Protein 2W91 (pdb70)

CATH classification: 3.20.20.80 (+2 more: 2.60.120.260, 2.60.40.10)

Structure (mmCIF, N/CA/C/O backbone):
data_2W91
#
_entry.id   2W91
#
_cell.length_a   135.060
_cell.length_b   58.850
_cell.length_c   96.670
_cell.angle_alpha   90.00
_cell.angle_beta   110.37
_cell.angle_gamma   90.00
#
_symmetry.space_group_name_H-M   'C 1 2 1'
#
loop_
_entity.id
_entity.type
_entity.pdbx_description
1 polymer 'ENDO-BETA-N-ACETYLGLUCOSAMINIDASE D'
2 non-polymer 'PENTAETHYLENE GLYCOL'
3 water water
#
loop_
_atom_site.group_PDB
_atom_site.id
_atom_site.type_symbol
_atom_site.label_atom_id
_atom_site.label_alt_id
_atom_site.label_comp_id
_atom_site.label_asym_id
_atom_site.label_entity_id
_atom_site.label_seq_id
_atom_site.pdbx_PDB_ins_code
_atom_site.Cartn_x
_atom_site.Cartn_y
_atom_site.Cartn_z
_atom_site.occupancy
_atom_site.B_iso_or_equiv
_atom_site.auth_seq_id
_atom_site.auth_comp_id
_atom_site.auth_asym_id
_atom_site.auth_atom_id
_atom_site.pdbx_PDB_model_num
ATOM 1 N N . THR A 1 6 ? -18.544 25.129 -38.708 1.00 23.83 173 THR A N 1
ATOM 2 C CA . THR A 1 6 ? -18.497 23.640 -38.536 1.00 22.97 173 THR A CA 1
ATOM 3 C C . THR A 1 6 ? -19.665 23.276 -37.662 1.00 19.25 173 THR A C 1
ATOM 4 O O . THR A 1 6 ? -19.683 23.601 -36.488 1.00 20.42 173 THR A O 1
ATOM 8 N N . LEU A 1 7 ? -20.663 22.632 -38.256 1.00 16.66 174 LEU A N 1
ATOM 9 C CA . LEU A 1 7 ? -21.874 22.258 -37.574 1.00 15.27 174 LEU A CA 1
ATOM 10 C C . LEU A 1 7 ? -21.815 20.798 -37.129 1.00 13.92 174 LEU A C 1
ATOM 11 O O . LEU A 1 7 ? -22.440 20.448 -36.126 1.00 14.05 174 LEU A O 1
ATOM 16 N N . LYS A 1 8 ? -21.108 19.957 -37.871 1.00 12.96 175 LYS A N 1
ATOM 17 C CA . LYS A 1 8 ? -21.058 18.532 -37.545 1.00 11.91 175 LYS A CA 1
ATOM 18 C C . LYS A 1 8 ? -20.327 18.326 -36.211 1.00 10.55 175 LYS A C 1
ATOM 19 O O . LYS A 1 8 ? -19.206 18.756 -36.048 1.00 11.97 175 LYS A O 1
ATOM 25 N N . PRO A 1 9 ? -20.959 17.617 -35.267 1.00 9.57 176 PRO A N 1
ATOM 26 C CA . PRO A 1 9 ? -20.300 17.372 -33.995 1.00 8.92 176 PRO A CA 1
ATOM 27 C C . PRO A 1 9 ? -19.245 16.264 -34.147 1.00 8.68 176 PRO A C 1
ATOM 28 O O . PRO A 1 9 ? -19.466 15.303 -34.910 1.00 9.54 176 PRO A O 1
ATOM 32 N N . LYS A 1 10 ? -18.133 16.398 -33.405 1.00 9.21 177 LYS A N 1
ATOM 33 C CA A LYS A 1 10 ? -16.988 15.522 -33.587 0.50 9.21 177 LYS A CA 1
ATOM 34 C CA B LYS A 1 10 ? -17.008 15.504 -33.582 0.50 9.70 177 LYS A CA 1
ATOM 35 C C . LYS A 1 10 ? -16.483 14.971 -32.261 1.00 9.00 177 LYS A C 1
ATOM 36 O O . LYS A 1 10 ? -16.665 15.560 -31.215 1.00 9.60 177 LYS A O 1
ATOM 47 N N . GLU A 1 11 ? -15.843 13.819 -32.347 1.00 9.33 178 GLU A N 1
ATOM 48 C CA . GLU A 1 11 ? -15.188 1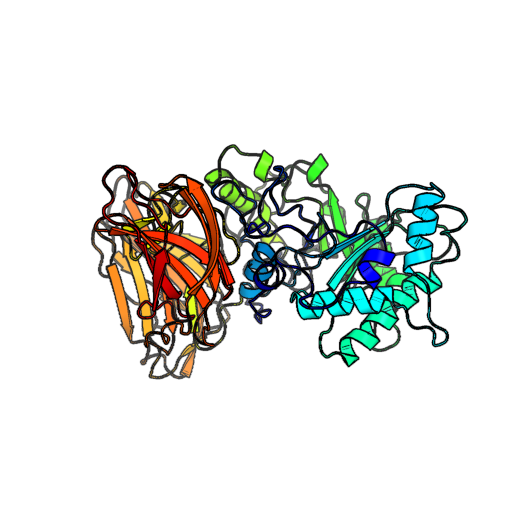3.244 -31.170 1.00 8.89 178 GLU A CA 1
ATOM 49 C C . GLU A 1 11 ? -14.193 14.204 -30.564 1.00 9.86 178 GLU A C 1
ATOM 50 O O . GLU A 1 11 ? -13.547 15.011 -31.277 1.00 9.87 178 GLU A O 1
ATOM 56 N N . ILE A 1 12 ? -14.073 14.100 -29.240 1.00 9.68 179 ILE A N 1
ATOM 57 C CA . ILE A 1 12 ? -13.212 14.946 -28.435 1.00 9.57 179 ILE A CA 1
ATOM 58 C C . ILE A 1 12 ? -11.837 14.311 -28.223 1.00 9.81 179 ILE A C 1
ATOM 59 O O . ILE A 1 12 ? -11.721 13.234 -27.639 1.00 10.95 179 ILE A O 1
ATOM 64 N N . LYS A 1 13 ? -10.809 15.000 -28.740 1.00 10.93 180 LYS A N 1
ATOM 65 C CA . LYS A 1 13 ? -9.440 14.527 -28.645 1.00 12.48 180 LYS A CA 1
ATOM 66 C C . LYS A 1 13 ? -8.535 15.667 -28.256 1.00 12.12 180 LYS A C 1
ATOM 67 O O . LYS A 1 13 ? -8.705 16.778 -28.736 1.00 13.62 180 LYS A O 1
ATOM 73 N N . PHE A 1 14 ? -7.596 15.384 -27.368 1.00 11.19 181 PHE A N 1
ATOM 74 C CA . PHE A 1 14 ? -6.622 16.393 -26.896 1.00 12.41 181 PHE A CA 1
ATOM 75 C C . PHE A 1 14 ? -5.235 16.041 -27.435 1.00 13.85 181 PHE A C 1
ATOM 76 O O . PHE A 1 14 ? -4.823 14.911 -27.355 1.00 15.64 181 PHE A O 1
ATOM 84 N N . ASN A 1 15 ? -4.521 17.034 -27.959 1.00 13.91 182 ASN A N 1
ATOM 85 C CA . ASN A 1 15 ? -3.188 16.832 -28.536 1.00 16.22 182 ASN A CA 1
ATOM 86 C C . ASN A 1 15 ? -2.067 16.919 -27.514 1.00 14.45 182 ASN A C 1
ATOM 87 O O . ASN A 1 15 ? -0.965 16.490 -27.806 1.00 17.60 182 ASN A O 1
ATOM 92 N N . SER A 1 16 ? -2.398 17.376 -26.303 1.00 12.28 183 SER A N 1
ATOM 93 C CA . SER A 1 16 ? -1.437 17.503 -25.212 1.00 11.53 183 SER A CA 1
ATOM 94 C C . SER A 1 16 ? -2.158 17.618 -23.899 1.00 11.70 183 SER A C 1
ATOM 95 O O . SER A 1 16 ? -3.336 17.983 -23.843 1.00 10.49 183 SER A O 1
ATOM 98 N N . TRP A 1 17 ? -1.424 17.414 -22.801 1.00 11.81 184 TRP A N 1
ATOM 99 C CA . TRP A 1 17 ? -2.014 17.655 -21.478 1.00 11.32 184 TRP A CA 1
ATOM 100 C C . TRP A 1 17 ? -2.287 19.131 -21.252 1.00 11.52 184 TRP A C 1
ATOM 101 O O . TRP A 1 17 ? -3.228 19.492 -20.563 1.00 11.58 184 TRP A O 1
ATOM 112 N N . GLU A 1 18 ? -1.467 20.008 -21.809 1.00 12.68 185 GLU A N 1
ATOM 113 C CA . GLU A 1 18 ? -1.778 21.418 -21.678 1.00 13.68 185 GLU A CA 1
ATOM 114 C C . GLU A 1 18 ? -3.127 21.762 -22.288 1.00 13.99 185 GLU A C 1
ATOM 115 O O . GLU A 1 18 ? -3.887 22.564 -21.717 1.00 14.57 185 GLU A O 1
ATOM 121 N N . GLU A 1 19 ? -3.467 21.117 -23.410 1.00 13.44 186 GLU A N 1
ATOM 122 C CA . GLU A 1 19 ? -4.797 21.364 -23.987 1.00 12.76 186 GLU A CA 1
ATOM 123 C C . GLU A 1 19 ? -5.915 20.878 -23.044 1.00 11.77 186 GLU A C 1
ATOM 124 O O . GLU A 1 19 ? -6.945 21.498 -22.907 1.00 12.58 186 GLU A O 1
ATOM 130 N N . LEU A 1 20 ? -5.730 19.707 -22.425 1.00 11.08 187 LEU A N 1
ATOM 131 C CA . LEU A 1 20 ? -6.706 19.236 -21.465 1.00 11.31 187 LEU A CA 1
ATOM 132 C C . LEU A 1 20 ? -6.825 20.179 -20.278 1.00 11.07 187 LEU A C 1
ATOM 133 O O . LEU A 1 20 ? -7.918 20.436 -19.792 1.00 11.39 187 LEU A O 1
ATOM 138 N N . LEU A 1 21 ? -5.696 20.700 -19.794 1.00 10.52 188 LEU A N 1
ATOM 139 C CA . LEU A 1 21 ? -5.772 21.615 -18.656 1.00 11.19 188 LEU A CA 1
ATOM 140 C C . LEU A 1 21 ? -6.518 22.913 -19.020 1.00 11.19 188 LEU A C 1
ATOM 141 O O . LEU A 1 21 ? -7.057 23.587 -18.116 1.00 12.20 188 LEU A O 1
ATOM 146 N N . LYS A 1 22 ? -6.588 23.233 -20.303 1.00 11.38 189 LYS A N 1
ATOM 147 C CA . LYS A 1 22 ? -7.366 24.406 -20.752 1.00 13.84 189 LYS A CA 1
ATOM 148 C C . LYS A 1 22 ? -8.846 24.105 -20.986 1.00 12.01 189 LYS A C 1
ATOM 149 O O . LYS A 1 22 ? -9.628 25.040 -21.217 1.00 13.21 189 LYS A O 1
ATOM 155 N N . TRP A 1 23 ? -9.255 22.830 -20.953 1.00 10.90 190 TRP A N 1
ATOM 156 C CA . TRP A 1 23 ? -10.651 22.473 -21.137 1.00 10.31 190 TRP A CA 1
ATOM 157 C C . TRP A 1 23 ? -11.505 23.159 -20.086 1.00 10.93 190 TRP A C 1
ATOM 158 O O . TRP A 1 23 ? -11.129 23.251 -18.928 1.00 11.48 190 TRP A O 1
ATOM 169 N N . GLU A 1 24 ? -12.682 23.642 -20.518 1.00 10.77 191 GLU A N 1
ATOM 170 C CA . GLU A 1 24 ? -13.694 24.167 -19.615 1.00 12.15 191 GLU A CA 1
ATOM 171 C C . GLU A 1 24 ? -15.066 23.753 -20.083 1.00 11.73 191 GLU A C 1
ATOM 172 O O . GLU A 1 24 ? -15.278 23.603 -21.275 1.00 11.13 191 GLU A O 1
ATOM 178 N N . PRO A 1 25 ? -16.003 23.593 -19.152 1.00 12.54 192 PRO A N 1
ATOM 179 C CA . PRO A 1 25 ? -17.320 23.204 -19.642 1.00 12.66 192 PRO A CA 1
ATOM 180 C C . PRO A 1 25 ? -17.919 24.247 -20.588 1.00 12.33 192 PRO A C 1
ATOM 181 O O . PRO A 1 25 ? -17.902 25.455 -20.311 1.00 13.59 192 PRO A O 1
ATOM 185 N N . GLY A 1 26 ? -18.496 23.760 -21.681 1.00 12.07 193 GLY A N 1
ATOM 186 C CA . GLY A 1 26 ? -19.212 24.627 -22.596 1.00 12.17 193 GLY A CA 1
ATOM 187 C C . GLY A 1 26 ? -18.357 25.388 -23.583 1.00 12.26 193 GLY A C 1
ATOM 188 O O . GLY A 1 26 ? -18.885 26.210 -24.388 1.00 13.46 193 GLY A O 1
ATOM 189 N N . ALA A 1 27 ? -17.047 25.194 -23.530 1.00 11.01 194 ALA A N 1
ATOM 190 C CA . ALA A 1 27 ? -16.152 26.040 -24.307 1.00 11.72 194 ALA A CA 1
ATOM 191 C C . ALA A 1 27 ? -15.845 25.545 -25.714 1.00 12.22 194 ALA A C 1
ATOM 192 O O . ALA A 1 27 ? -15.011 26.136 -26.414 1.00 14.43 194 ALA A O 1
ATOM 194 N N . ARG A 1 28 ? -16.495 24.446 -26.137 1.00 10.40 195 ARG A N 1
ATOM 195 C CA . ARG A 1 28 ? -16.386 23.939 -27.482 1.00 11.12 195 ARG A CA 1
ATOM 196 C C . ARG A 1 28 ? -17.734 24.101 -28.196 1.00 10.43 195 ARG A C 1
ATOM 197 O O . ARG A 1 28 ? -18.790 23.897 -27.617 1.00 10.62 195 ARG A O 1
ATOM 205 N N . GLU A 1 29 ? -17.685 24.426 -29.474 1.00 11.11 196 GLU A N 1
ATOM 206 C CA . GLU A 1 29 ? -18.896 24.694 -30.216 1.00 12.31 196 GLU A CA 1
ATOM 207 C C . GLU A 1 29 ? -19.861 23.510 -30.368 1.00 11.68 196 GLU A C 1
ATOM 208 O O . GLU A 1 29 ? -21.067 23.719 -30.604 1.00 14.15 196 GLU A O 1
ATOM 214 N N . ASP A 1 30 ? -19.319 22.305 -30.232 1.00 9.81 197 ASP A N 1
ATOM 215 C CA . ASP A 1 30 ? -20.159 21.088 -30.268 1.00 9.51 197 ASP A CA 1
ATOM 216 C C . ASP A 1 30 ? -20.463 20.498 -28.913 1.00 8.29 197 ASP A C 1
ATOM 217 O O . ASP A 1 30 ? -21.039 19.394 -28.827 1.00 9.15 197 ASP A O 1
ATOM 222 N N . ASP A 1 31 ? -20.122 21.200 -27.844 1.00 8.98 198 ASP A N 1
ATOM 223 C CA . ASP A 1 31 ? -20.421 20.656 -26.525 1.00 9.18 198 ASP A CA 1
ATOM 224 C C . ASP A 1 31 ? -21.891 20.370 -26.334 1.00 9.38 198 ASP A C 1
ATOM 225 O O . ASP A 1 31 ? -22.234 19.373 -25.730 1.00 9.33 198 ASP A O 1
ATOM 230 N N . ALA A 1 32 ? -22.779 21.244 -26.827 1.00 9.33 199 ALA A N 1
ATOM 231 C CA . ALA A 1 32 ? -24.197 21.030 -26.550 1.00 9.25 199 ALA A CA 1
ATOM 232 C C . ALA A 1 32 ? -24.696 19.690 -27.089 1.00 9.08 199 ALA A C 1
ATOM 233 O O . ALA A 1 32 ? -25.595 19.075 -26.513 1.00 11.10 199 ALA A O 1
ATOM 235 N N . ILE A 1 33 ? -24.118 19.230 -28.194 1.00 8.20 200 ILE A N 1
ATOM 236 C CA . ILE A 1 33 ? -24.465 17.949 -28.797 1.00 8.12 200 ILE A CA 1
ATOM 237 C C . ILE A 1 33 ? -23.651 16.804 -28.154 1.00 7.99 200 ILE A C 1
ATOM 238 O O . ILE A 1 33 ? -24.165 15.703 -27.966 1.00 8.98 200 ILE A O 1
ATOM 243 N N . ASN A 1 34 ? -22.396 17.063 -27.815 1.00 8.40 201 ASN A N 1
ATOM 244 C CA . ASN A 1 34 ? -21.533 15.990 -27.333 1.00 7.51 201 ASN A CA 1
ATOM 245 C C . ASN A 1 34 ? -21.861 15.505 -25.908 1.00 8.41 201 ASN A C 1
ATOM 246 O O . ASN A 1 34 ? -21.470 14.417 -25.500 1.00 8.75 201 ASN A O 1
ATOM 251 N N . ARG A 1 35 ? -22.595 16.274 -25.125 1.00 7.86 202 ARG A N 1
ATOM 252 C CA . ARG A 1 35 ? -22.970 15.800 -23.815 1.00 8.17 202 ARG A CA 1
ATOM 253 C C . ARG A 1 35 ? -23.919 14.596 -23.868 1.00 7.44 202 ARG A C 1
ATOM 254 O O . ARG A 1 35 ? -24.860 14.574 -24.669 1.00 8.47 202 ARG A O 1
ATOM 262 N N . GLY A 1 36 ? -23.697 13.603 -23.005 1.00 8.52 203 GLY A N 1
ATOM 263 C CA . GLY A 1 36 ? -24.716 12.585 -22.806 1.00 7.99 203 GLY A CA 1
ATOM 264 C C . GLY A 1 36 ? -25.943 13.235 -22.205 1.00 8.47 203 GLY A C 1
ATOM 265 O O . GLY A 1 36 ? -25.833 14.244 -21.505 1.00 9.47 203 GLY A O 1
ATOM 266 N N . SER A 1 37 ? -27.112 12.672 -22.528 1.00 8.41 204 SER A N 1
ATOM 267 C CA . SER A 1 37 ? -28.396 13.175 -22.107 1.00 9.12 204 SER A CA 1
ATOM 268 C C . SER A 1 37 ? -29.196 12.237 -21.250 1.00 9.76 204 SER A C 1
ATOM 269 O O . SER A 1 37 ? -30.210 12.631 -20.677 1.00 13.80 204 SER A O 1
ATOM 272 N N . VAL A 1 38 ? -28.828 10.975 -21.170 1.00 9.28 205 VAL A N 1
ATOM 273 C CA . VAL A 1 38 ? -29.615 9.993 -20.456 1.00 8.70 205 VAL A CA 1
ATOM 274 C C . VAL A 1 38 ? -28.854 9.613 -19.204 1.00 9.24 205 VAL A C 1
ATOM 275 O O . VAL A 1 38 ? -27.681 9.217 -19.305 1.00 10.67 205 VAL A O 1
ATOM 279 N N . VAL A 1 39 ? -29.520 9.680 -18.068 1.00 9.98 206 VAL A N 1
ATOM 280 C CA . VAL A 1 39 ? -28.903 9.250 -16.818 1.00 12.05 206 VAL A CA 1
ATOM 281 C C . VAL A 1 39 ? -28.800 7.728 -16.795 1.00 9.44 206 VAL A C 1
ATOM 282 O O . VAL A 1 39 ? -29.597 7.013 -17.386 1.00 10.27 206 VAL A O 1
ATOM 286 N N . LEU A 1 40 ? -27.820 7.218 -16.058 1.00 9.89 207 LEU A N 1
ATOM 287 C CA . LEU A 1 40 ? -27.600 5.798 -15.922 1.00 8.83 207 LEU A CA 1
ATOM 288 C C . LEU A 1 40 ? -28.794 5.164 -15.214 1.00 9.29 207 LEU A C 1
ATOM 289 O O . LEU A 1 40 ? -29.055 5.434 -14.055 1.00 10.62 207 LEU A O 1
ATOM 294 N N . ALA A 1 41 ? -29.490 4.279 -15.922 1.00 8.79 208 ALA A N 1
ATOM 295 C CA . ALA A 1 41 ? -30.660 3.574 -15.386 1.00 9.27 208 ALA A CA 1
ATOM 296 C C . ALA A 1 41 ? -30.258 2.539 -14.344 1.00 9.41 208 ALA A C 1
ATOM 297 O O . ALA A 1 41 ? -29.146 1.977 -14.431 1.00 10.77 208 ALA A O 1
ATOM 299 N N . SER A 1 42 ? -31.165 2.267 -13.393 1.00 11.01 209 SER A N 1
ATOM 300 C CA . SER A 1 42 ? -30.970 1.161 -12.461 1.00 11.48 209 SER A CA 1
ATOM 301 C C . SER A 1 42 ? -31.349 -0.152 -13.132 1.00 11.32 209 SER A C 1
ATOM 302 O O . SER A 1 42 ? -32.159 -0.178 -14.055 1.00 12.72 209 SER A O 1
ATOM 305 N N . ARG A 1 43 ? -30.811 -1.251 -12.624 1.00 10.32 210 ARG A N 1
ATOM 306 C CA . ARG A 1 43 ? -31.161 -2.567 -13.112 1.00 9.41 210 ARG A CA 1
ATOM 307 C C . ARG A 1 43 ? -31.469 -3.522 -11.992 1.00 9.88 210 ARG A C 1
ATOM 308 O O . ARG A 1 43 ? -30.944 -3.391 -10.884 1.00 12.19 210 ARG A O 1
ATOM 316 N N . ARG A 1 44 ? -32.247 -4.542 -12.326 1.00 9.86 211 ARG A N 1
ATOM 317 C CA . ARG A 1 44 ? -32.484 -5.688 -11.490 1.00 10.75 211 ARG A CA 1
ATOM 318 C C . ARG A 1 44 ? -31.734 -6.867 -12.085 1.00 10.66 211 ARG A C 1
ATOM 319 O O . ARG A 1 44 ? -31.565 -6.962 -13.305 1.00 9.93 211 ARG A O 1
ATOM 327 N N . THR A 1 45 ? -31.338 -7.796 -11.207 1.00 11.11 212 THR A N 1
ATOM 328 C CA . THR A 1 45 ? -30.846 -9.078 -11.618 1.00 11.34 212 THR A CA 1
ATOM 329 C C . THR A 1 45 ? -31.956 -10.096 -11.307 1.00 11.69 212 THR A C 1
ATOM 330 O O . THR A 1 45 ? -32.273 -10.363 -10.125 1.00 12.49 212 THR A O 1
ATOM 334 N N . GLY A 1 46 ? -32.584 -10.621 -12.367 1.00 11.20 213 GLY A N 1
ATOM 335 C CA . GLY A 1 46 ? -33.650 -11.592 -12.223 1.00 11.84 213 GLY A CA 1
ATOM 336 C C . GLY A 1 46 ? -33.171 -12.975 -11.821 1.00 11.56 213 GLY A C 1
ATOM 337 O O . GLY A 1 46 ? -31.992 -13.231 -11.706 1.00 12.42 213 GLY A O 1
ATOM 338 N N . HIS A 1 47 ? -34.128 -13.869 -11.655 1.00 12.76 214 HIS A N 1
ATOM 339 C CA . HIS A 1 47 ? -33.878 -15.282 -11.457 1.00 13.74 214 HIS A CA 1
ATOM 340 C C . HIS A 1 47 ? -32.951 -15.826 -12.539 1.00 13.07 214 HIS A C 1
ATOM 341 O O . HIS A 1 47 ? -33.119 -15.522 -13.726 1.00 12.08 214 HIS A O 1
ATOM 348 N N . LEU A 1 48 ? -32.017 -16.689 -12.156 1.00 12.22 215 LEU A N 1
ATOM 349 C CA . LEU A 1 48 ? -31.129 -17.306 -13.121 1.00 12.69 215 LEU A CA 1
ATOM 350 C C . LEU A 1 48 ? -31.936 -18.185 -14.062 1.00 12.83 215 LEU A C 1
ATOM 351 O O . LEU A 1 48 ? -32.688 -18.993 -13.596 1.00 17.54 215 LEU A O 1
ATOM 356 N N . VAL A 1 49 ? -31.724 -18.065 -15.366 1.00 10.34 216 VAL A N 1
ATOM 357 C CA . VAL A 1 49 ? -32.380 -18.922 -16.347 1.00 10.45 216 VAL A CA 1
ATOM 358 C C . VAL A 1 49 ? -31.487 -20.009 -16.929 1.00 11.16 216 VAL A C 1
ATOM 359 O O . VAL A 1 49 ? -31.997 -20.946 -17.560 1.00 11.38 216 VAL A O 1
ATOM 363 N N . ASN A 1 50 ? -30.162 -19.926 -16.674 1.00 10.88 217 ASN A N 1
ATOM 364 C CA . ASN A 1 50 ? -29.236 -20.963 -17.094 1.00 11.10 217 ASN A CA 1
ATOM 365 C C . ASN A 1 50 ? -28.536 -21.548 -15.890 1.00 11.03 217 ASN A C 1
ATOM 366 O O . ASN A 1 50 ? -27.950 -20.820 -15.101 1.00 11.49 217 ASN A O 1
ATOM 371 N N . GLU A 1 51 ? -28.613 -22.885 -15.753 1.00 12.42 218 GLU A N 1
ATOM 372 C CA . GLU A 1 51 ? -28.031 -23.557 -14.602 1.00 15.37 218 GLU A CA 1
ATOM 373 C C . GLU A 1 51 ? -26.527 -23.341 -14.450 1.00 14.41 218 GLU A C 1
ATOM 374 O O . GLU A 1 51 ? -26.019 -23.529 -13.362 1.00 16.05 218 GLU A O 1
ATOM 380 N N . LYS A 1 52 ? -25.819 -22.971 -15.512 1.00 12.92 219 LYS A N 1
ATOM 381 C CA . LYS A 1 52 ? -24.356 -22.774 -15.419 1.00 12.39 219 LYS A CA 1
ATOM 382 C C . LYS A 1 52 ? -23.986 -21.329 -15.292 1.00 11.36 219 LYS A C 1
ATOM 383 O O . LYS A 1 52 ? -22.797 -21.007 -15.169 1.00 11.69 219 LYS A O 1
ATOM 389 N N . ALA A 1 53 ? -24.972 -20.444 -15.276 1.00 11.00 220 ALA A N 1
ATOM 390 C CA . ALA A 1 53 ? -24.654 -19.012 -15.211 1.00 10.66 220 ALA A CA 1
ATOM 391 C C . ALA A 1 53 ? -24.355 -18.564 -13.786 1.00 11.37 220 ALA A C 1
ATOM 392 O O . ALA A 1 53 ? -24.849 -19.118 -12.777 1.00 12.45 220 ALA A O 1
ATOM 394 N N . SER A 1 54 ? -23.610 -17.471 -13.715 1.00 10.89 221 SER A N 1
ATOM 395 C CA . SER A 1 54 ? -23.187 -16.860 -12.460 1.00 11.87 221 SER A CA 1
ATOM 396 C C . SER A 1 54 ? -23.716 -15.418 -12.338 1.00 11.97 221 SER A C 1
ATOM 397 O O . SER A 1 54 ? -23.690 -14.665 -13.326 1.00 11.87 221 SER A O 1
ATOM 400 N N . LYS A 1 55 ? -24.210 -15.064 -11.159 1.00 13.95 222 LYS A N 1
ATOM 401 C CA . LYS A 1 55 ? -24.528 -13.669 -10.854 1.00 15.52 222 LYS A CA 1
ATOM 402 C C . LYS A 1 55 ? -23.300 -12.918 -10.352 1.00 14.08 222 LYS A C 1
ATOM 403 O O . LYS A 1 55 ? -23.318 -11.664 -10.272 1.00 16.31 222 LYS A O 1
ATOM 409 N N . GLU A 1 56 ? -22.223 -13.635 -10.054 1.00 11.52 223 GLU A N 1
ATOM 410 C CA . GLU A 1 56 ? -21.008 -12.950 -9.574 1.00 11.80 223 GLU A CA 1
ATOM 411 C C . GLU A 1 56 ? -20.099 -12.545 -10.691 1.00 10.41 223 GLU A C 1
ATOM 412 O O . GLU A 1 56 ? -19.444 -11.506 -10.596 1.00 11.05 223 GLU A O 1
ATOM 418 N N . ALA A 1 57 ? -19.985 -13.383 -11.719 1.00 10.86 224 ALA A N 1
ATOM 419 C CA . ALA A 1 57 ? -19.133 -13.094 -12.868 1.00 9.78 224 ALA A CA 1
ATOM 420 C C . ALA A 1 57 ? -19.683 -11.961 -13.701 1.00 10.07 224 ALA A C 1
ATOM 421 O O . ALA A 1 57 ? -20.880 -11.937 -13.995 1.00 11.97 224 ALA A O 1
ATOM 423 N N . LYS A 1 58 ? -18.789 -11.090 -14.121 1.00 8.60 225 LYS A N 1
ATOM 424 C CA . LYS A 1 58 ? -19.155 -9.890 -14.845 1.00 8.67 225 LYS A CA 1
ATOM 425 C C . LYS A 1 58 ? -18.459 -9.855 -16.197 1.00 8.75 225 LYS A C 1
ATOM 426 O O . LYS A 1 58 ? -17.501 -10.607 -16.412 1.00 8.88 225 LYS A O 1
ATOM 432 N N . VAL A 1 59 ? -18.923 -8.976 -17.098 1.00 7.71 226 VAL A N 1
ATOM 433 C CA . VAL A 1 59 ? -18.363 -8.861 -18.443 1.00 7.94 226 VAL A CA 1
ATOM 434 C C . VAL A 1 59 ? -18.111 -7.384 -18.703 1.00 7.07 226 VAL A C 1
ATOM 435 O O . VAL A 1 59 ? -19.008 -6.559 -18.589 1.00 8.00 226 VAL A O 1
ATOM 439 N N . GLN A 1 60 ? -16.888 -7.077 -19.145 1.00 7.19 227 GLN A N 1
ATOM 440 C CA . GLN A 1 60 ? -16.543 -5.712 -19.562 1.00 7.01 227 GLN A CA 1
ATOM 441 C C . GLN A 1 60 ? -16.135 -5.769 -21.028 1.00 7.53 227 GLN A C 1
ATOM 442 O O . GLN A 1 60 ? -15.241 -6.527 -21.374 1.00 8.22 227 GLN A O 1
ATOM 448 N N . ALA A 1 61 ? -16.736 -4.915 -21.858 1.00 7.61 228 ALA A N 1
ATOM 449 C CA . ALA A 1 61 ? -16.393 -4.837 -23.270 1.00 8.31 228 ALA A CA 1
ATOM 450 C C . ALA A 1 61 ? -15.471 -3.647 -23.535 1.00 8.25 228 ALA A C 1
ATOM 451 O O . ALA A 1 61 ? -15.787 -2.544 -23.138 1.00 9.07 228 ALA A O 1
ATOM 453 N N . LEU A 1 62 ? -14.340 -3.898 -24.194 1.00 7.97 229 LEU A N 1
ATOM 454 C CA . LEU A 1 62 ? -13.423 -2.863 -24.655 1.00 8.32 229 LEU A CA 1
ATOM 455 C C . LEU A 1 62 ? -13.628 -2.740 -26.160 1.00 7.53 229 LEU A C 1
ATOM 456 O O . LEU A 1 62 ? -13.037 -3.512 -26.931 1.00 9.19 229 LEU A O 1
ATOM 461 N N . SER A 1 63 ? -14.495 -1.793 -26.550 1.00 7.95 230 SER A N 1
ATOM 462 C CA . SER A 1 63 ? -14.994 -1.762 -27.917 1.00 9.08 230 SER A CA 1
ATOM 463 C C . SER A 1 63 ? -14.593 -0.491 -28.661 1.00 7.90 230 SER A C 1
ATOM 464 O O . SER A 1 63 ? -14.706 0.622 -28.133 1.00 8.43 230 SER A O 1
ATOM 467 N N . ASN A 1 64 ? -14.184 -0.685 -29.906 1.00 9.74 231 ASN A N 1
ATOM 468 C CA . ASN A 1 64 ? -14.050 0.405 -30.883 1.00 9.91 231 ASN A CA 1
ATOM 469 C C . ASN A 1 64 ? -15.456 0.592 -31.421 1.00 9.43 231 ASN A C 1
ATOM 470 O O . ASN A 1 64 ? -15.894 -0.159 -32.316 1.00 10.79 231 ASN A O 1
ATOM 475 N N . THR A 1 65 ? -16.172 1.580 -30.874 1.00 9.14 232 THR A N 1
ATOM 476 C CA . THR A 1 65 ? -17.582 1.657 -31.086 1.00 8.01 232 THR A CA 1
ATOM 477 C C . THR A 1 65 ? -17.998 2.395 -32.336 1.00 8.98 232 THR A C 1
ATOM 478 O O . THR A 1 65 ? -19.163 2.283 -32.743 1.00 9.40 232 THR A O 1
ATOM 482 N N . ASN A 1 66 ? -17.128 3.252 -32.862 1.00 9.24 233 ASN A N 1
ATOM 483 C CA . ASN A 1 66 ? -17.561 4.194 -33.875 1.00 9.03 233 ASN A CA 1
ATOM 484 C C . ASN A 1 66 ? -16.980 3.973 -35.258 1.00 10.39 233 ASN A C 1
ATOM 485 O O . ASN A 1 66 ? -16.040 3.199 -35.419 1.00 12.31 233 ASN A O 1
ATOM 490 N N . SER A 1 67 ? -17.542 4.682 -36.234 1.00 10.45 234 SER A N 1
ATOM 491 C CA . SER A 1 67 ? -17.003 4.679 -37.588 1.00 14.65 234 SER A CA 1
ATOM 492 C C . SER A 1 67 ? -15.585 5.149 -37.598 1.00 17.36 234 SER A C 1
ATOM 493 O O . SER A 1 67 ? -15.225 5.997 -36.816 1.00 17.11 234 SER A O 1
ATOM 496 N N . LYS A 1 68 ? -14.794 4.624 -38.529 1.00 22.67 235 LYS A N 1
ATOM 497 C CA . LYS A 1 68 ? -13.445 5.140 -38.692 1.00 25.69 235 LYS A CA 1
ATOM 498 C C . LYS A 1 68 ? -13.336 6.123 -39.880 1.00 26.86 235 LYS A C 1
ATOM 499 O O . LYS A 1 68 ? -12.241 6.628 -40.154 1.00 28.19 235 LYS A O 1
ATOM 505 N N . ALA A 1 69 ? -14.455 6.419 -40.540 1.00 25.81 236 ALA A N 1
ATOM 506 C CA . ALA A 1 69 ? -14.443 7.345 -41.685 1.00 25.45 236 ALA A CA 1
ATOM 507 C C . ALA A 1 69 ? -13.997 8.749 -41.297 1.00 26.35 236 ALA A C 1
ATOM 508 O O . ALA A 1 69 ? -14.365 9.262 -40.248 1.00 25.23 236 ALA A O 1
ATOM 510 N N . LYS A 1 70 ? -13.220 9.404 -42.174 1.00 26.28 237 LYS A N 1
ATOM 511 C CA . LYS A 1 70 ? -12.879 10.797 -41.969 1.00 27.68 237 LYS A CA 1
ATOM 512 C C . LYS A 1 70 ? -14.182 11.596 -41.860 1.00 25.36 237 LYS A C 1
ATOM 513 O O . LYS A 1 70 ? -15.145 11.332 -42.545 1.00 25.82 237 LYS A O 1
ATOM 519 N N . ASP A 1 71 ? -14.181 12.619 -41.049 1.00 25.25 238 ASP A N 1
ATOM 520 C CA . ASP A 1 71 ? -15.385 13.438 -40.910 1.00 23.81 238 ASP A CA 1
ATOM 521 C C . ASP A 1 71 ? -16.707 12.672 -40.569 1.00 20.95 238 ASP A C 1
ATOM 522 O O . ASP A 1 71 ? -17.810 13.119 -40.918 1.00 21.29 238 ASP A O 1
ATOM 527 N N . HIS A 1 72 ? -16.613 11.549 -39.875 1.00 17.50 239 HIS A N 1
ATOM 528 C CA . HIS A 1 72 ? -17.811 11.010 -39.237 1.00 13.74 239 HIS A CA 1
ATOM 529 C C . HIS A 1 72 ? -18.221 11.851 -38.051 1.00 13.02 239 HIS A C 1
ATOM 530 O O . HIS A 1 72 ? -17.399 12.477 -37.358 1.00 13.38 239 HIS A O 1
ATOM 537 N N . ALA A 1 73 ? -19.524 11.874 -37.825 1.00 11.00 240 ALA A N 1
ATOM 538 C CA . ALA A 1 73 ? -20.090 12.617 -36.682 1.00 10.49 240 ALA A CA 1
ATOM 539 C C . ALA A 1 73 ? -20.067 11.786 -35.393 1.00 9.98 240 ALA A C 1
ATOM 540 O O . ALA A 1 73 ? -20.175 10.553 -35.429 1.00 10.12 240 ALA A O 1
ATOM 542 N N . SER A 1 74 ? -20.014 12.492 -34.256 1.00 9.27 241 SER A N 1
ATOM 543 C CA . SER A 1 74 ? -20.018 11.846 -32.934 1.00 9.32 241 SER A CA 1
ATOM 544 C C . SER A 1 74 ? -21.394 11.320 -32.529 1.00 9.68 241 SER A C 1
ATOM 545 O O . SER A 1 74 ? -21.516 10.651 -31.508 1.00 10.82 241 SER A O 1
ATOM 548 N N . VAL A 1 75 ? -22.445 11.620 -33.329 1.00 8.49 242 VAL A N 1
ATOM 549 C CA . VAL A 1 75 ? -23.767 11.139 -33.060 1.00 8.52 242 VAL A CA 1
ATOM 550 C C . VAL A 1 75 ? -24.183 9.950 -33.916 1.00 7.07 242 VAL A C 1
ATOM 551 O O . VAL A 1 75 ? -25.241 9.353 -33.636 1.00 8.71 242 VAL A O 1
ATOM 555 N N . GLY A 1 76 ? -23.396 9.602 -34.943 1.00 7.33 243 GLY A N 1
ATOM 556 C CA . GLY A 1 76 ? -23.787 8.567 -35.881 1.00 8.57 243 GLY A CA 1
ATOM 557 C C . GLY A 1 76 ? -23.713 9.097 -37.298 1.00 9.42 243 GLY A C 1
ATOM 558 O O . GLY A 1 76 ? -22.805 9.875 -37.628 1.00 10.41 243 GLY A O 1
ATOM 559 N N . GLY A 1 77 ? -24.641 8.674 -38.132 1.00 8.92 244 GLY A N 1
ATOM 560 C CA . GLY A 1 77 ? -24.608 9.074 -39.503 1.00 9.59 244 GLY A CA 1
ATOM 561 C C . GLY A 1 77 ? -25.664 8.457 -40.376 1.00 9.79 244 GLY A C 1
ATOM 562 O O . GLY A 1 77 ? -26.525 7.699 -39.904 1.00 9.87 244 GLY A O 1
ATOM 563 N N . GLU A 1 78 ? -25.628 8.813 -41.667 1.00 9.44 245 GLU A N 1
ATOM 564 C CA . GLU A 1 78 ? -26.623 8.406 -42.620 1.00 10.17 245 GLU A CA 1
ATOM 565 C C . GLU A 1 78 ? -26.210 7.062 -43.263 1.00 10.51 245 GLU A C 1
ATOM 566 O O . GLU A 1 78 ? -26.134 6.904 -44.489 1.00 11.98 245 GLU A O 1
ATOM 572 N N . GLU A 1 79 ? -25.947 6.084 -42.412 1.00 10.51 246 GLU A N 1
ATOM 573 C CA . GLU A 1 79 ? -25.549 4.755 -42.839 1.00 11.52 246 GLU A CA 1
ATOM 574 C C . GLU A 1 79 ? -26.074 3.721 -41.841 1.00 9.74 246 GLU A C 1
ATOM 575 O O . GLU A 1 79 ? -26.068 3.941 -40.625 1.00 10.35 246 GLU A O 1
ATOM 581 N N . PHE A 1 80 ? -26.498 2.586 -42.370 1.00 9.79 247 PHE A N 1
ATOM 582 C CA . PHE A 1 80 ? -27.064 1.502 -41.547 1.00 9.83 247 PHE A CA 1
ATOM 583 C C . PHE A 1 80 ? -25.996 0.772 -40.760 1.00 9.70 247 PHE A C 1
ATOM 584 O O . PHE A 1 80 ? -26.124 0.600 -39.536 1.00 9.76 247 PHE A O 1
ATOM 592 N N . LYS A 1 81 ? -24.921 0.354 -41.433 1.00 10.19 248 LYS A N 1
ATOM 593 C CA . LYS A 1 81 ? -23.951 -0.475 -40.735 1.00 11.65 248 LYS A CA 1
ATOM 594 C C . LYS A 1 81 ? -23.288 0.332 -39.613 1.00 10.24 248 LYS A C 1
ATOM 595 O O . LYS A 1 81 ? -22.793 1.436 -39.824 1.00 11.13 248 LYS A O 1
ATOM 601 N N . ALA A 1 82 ? -23.211 -0.305 -38.449 1.00 9.97 249 ALA A N 1
ATOM 602 C CA . ALA A 1 82 ? -22.737 0.353 -37.228 1.00 8.92 249 ALA A CA 1
ATOM 603 C C . ALA A 1 82 ? -22.588 -0.734 -36.149 1.00 9.61 249 ALA A C 1
ATOM 604 O O . ALA A 1 82 ? -23.230 -1.791 -36.233 1.00 8.56 249 ALA A O 1
ATOM 606 N N . TYR A 1 83 ? -21.814 -0.418 -35.108 1.00 8.98 250 TYR A N 1
ATOM 607 C CA . TYR A 1 83 ? -21.745 -1.265 -33.930 1.00 7.96 250 TYR A CA 1
ATOM 608 C C . TYR A 1 83 ? -22.961 -0.933 -33.083 1.00 8.26 250 TYR A C 1
ATOM 609 O O . TYR A 1 83 ? -22.872 -0.222 -32.087 1.00 8.02 250 TYR A O 1
ATOM 618 N N . ALA A 1 84 ? -24.111 -1.439 -33.539 1.00 7.52 251 ALA A N 1
ATOM 619 C CA . ALA A 1 84 ? -25.388 -1.112 -32.955 1.00 7.74 251 ALA A CA 1
ATOM 620 C C . ALA A 1 84 ? -25.660 -2.044 -31.762 1.00 7.68 251 ALA A C 1
ATOM 621 O O . ALA A 1 84 ? -26.590 -2.878 -31.745 1.00 7.13 251 ALA A O 1
ATOM 623 N N . PHE A 1 85 ? -24.810 -1.882 -30.745 1.00 6.52 252 PHE A N 1
ATOM 624 C CA . PHE A 1 85 ? -24.777 -2.826 -29.639 1.00 7.41 252 PHE A CA 1
ATOM 625 C C . PHE A 1 85 ? -26.080 -2.844 -28.879 1.00 6.87 252 PHE A C 1
ATOM 626 O O . PHE A 1 85 ? -26.604 -1.776 -28.550 1.00 7.73 252 PHE A O 1
ATOM 634 N N . ASP A 1 86 ? -26.592 -4.035 -28.586 1.00 7.33 253 ASP A N 1
ATOM 635 C CA . ASP A 1 86 ? -27.851 -4.185 -27.852 1.00 7.23 253 ASP A CA 1
ATOM 636 C C . ASP A 1 86 ? -27.868 -5.334 -26.879 1.00 7.62 253 ASP A C 1
ATOM 637 O O . ASP A 1 86 ? -28.937 -5.694 -26.393 1.00 8.80 253 ASP A O 1
ATOM 642 N N . TYR A 1 87 ? -26.672 -5.839 -26.549 1.00 6.81 254 TYR A N 1
ATOM 643 C CA . TYR A 1 87 ? -26.583 -6.937 -25.593 1.00 7.04 254 TYR A CA 1
ATOM 644 C C . TYR A 1 87 ? -26.135 -6.474 -24.189 1.00 6.66 254 TYR A C 1
ATOM 645 O O . TYR A 1 87 ? -25.438 -7.179 -23.435 1.00 7.53 254 TYR A O 1
ATOM 654 N N . TRP A 1 88 ? -26.639 -5.296 -23.842 1.00 6.96 255 TRP A N 1
ATOM 655 C CA . TRP A 1 88 ? -26.345 -4.651 -22.560 1.00 6.34 255 TRP A CA 1
ATOM 656 C C . TRP A 1 88 ? -26.650 -5.491 -21.353 1.00 6.93 255 TRP A C 1
ATOM 657 O O . TRP A 1 88 ? -26.045 -5.333 -20.292 1.00 7.31 255 TRP A O 1
ATOM 668 N N . GLN A 1 89 ? -27.645 -6.375 -21.478 1.00 6.52 256 GLN A N 1
ATOM 669 C CA . GLN A 1 89 ? -28.121 -7.134 -20.355 1.00 7.55 256 GLN A CA 1
ATOM 670 C C . GLN A 1 89 ? -27.080 -8.094 -19.787 1.00 6.81 256 GLN A C 1
ATOM 671 O O . GLN A 1 89 ? -27.232 -8.571 -18.659 1.00 7.80 256 GLN A O 1
ATOM 677 N N . TYR A 1 90 ? -26.016 -8.340 -20.561 1.00 7.43 257 TYR A N 1
ATOM 678 C CA . TYR A 1 90 ? -24.916 -9.185 -20.062 1.00 7.58 257 TYR A CA 1
ATOM 679 C C . TYR A 1 90 ? -23.676 -8.379 -19.674 1.00 7.98 257 TYR A C 1
ATOM 680 O O . TYR A 1 90 ? -22.693 -8.973 -19.238 1.00 9.07 257 TYR A O 1
ATOM 689 N N . LEU A 1 91 ? -23.696 -7.060 -19.863 1.00 7.23 258 LEU A N 1
ATOM 690 C CA . LEU A 1 91 ? -22.528 -6.236 -19.580 1.00 7.76 258 LEU A CA 1
ATOM 691 C C . LEU A 1 91 ? -22.579 -5.582 -18.220 1.00 7.67 258 LEU A C 1
ATOM 692 O O . LEU A 1 91 ? -23.598 -5.050 -17.758 1.00 9.44 258 LEU A O 1
ATOM 697 N N . ASP A 1 92 ? -21.398 -5.583 -17.580 1.00 7.72 259 ASP A N 1
ATOM 698 C CA . ASP A 1 92 ? -21.101 -4.724 -16.411 1.00 8.44 259 ASP A CA 1
ATOM 699 C C . ASP A 1 92 ? -20.800 -3.270 -16.834 1.00 6.73 259 ASP A C 1
ATOM 700 O O . ASP A 1 92 ? -21.158 -2.330 -16.106 1.00 7.90 259 ASP A O 1
ATOM 705 N N . SER A 1 93 ? -20.062 -3.134 -17.943 1.00 7.72 260 SER A N 1
ATOM 706 C CA . SER A 1 93 ? -19.692 -1.831 -18.445 1.00 6.83 260 SER A CA 1
ATOM 707 C C . SER A 1 93 ? -19.201 -1.970 -19.891 1.00 6.74 260 SER A C 1
ATOM 708 O O . SER A 1 93 ? -18.807 -3.056 -20.348 1.00 7.28 260 SER A O 1
ATOM 711 N N . MET A 1 94 ? -19.242 -0.828 -20.587 1.00 6.57 261 MET A N 1
ATOM 712 C CA A MET A 1 94 ? -18.758 -0.647 -21.923 0.50 6.59 261 MET A CA 1
ATOM 713 C CA B MET A 1 94 ? -18.663 -0.699 -21.908 0.50 7.48 261 MET A CA 1
ATOM 714 C C . MET A 1 94 ? -17.617 0.381 -21.872 1.00 7.47 261 MET A C 1
ATOM 715 O O . MET A 1 94 ? -17.837 1.511 -21.410 1.00 7.82 261 MET A O 1
ATOM 724 N N . VAL A 1 95 ? -16.451 -0.008 -22.366 1.00 6.42 262 VAL A N 1
ATOM 725 C CA . VAL A 1 95 ? -15.315 0.906 -22.505 1.00 7.23 262 VAL A CA 1
ATOM 726 C C . VAL A 1 95 ? -15.221 1.327 -23.977 1.00 7.22 262 VAL A C 1
ATOM 727 O O . VAL A 1 95 ? -15.156 0.513 -24.887 1.00 8.05 262 VAL A O 1
ATOM 731 N N . PHE A 1 96 ? -15.269 2.660 -24.163 1.00 6.54 263 PHE A N 1
ATOM 732 C CA . PHE A 1 96 ? -15.083 3.331 -25.426 1.00 7.96 263 PHE A CA 1
ATOM 733 C C . PHE A 1 96 ? -13.589 3.347 -25.678 1.00 7.51 263 PHE A C 1
ATOM 734 O O . PHE A 1 96 ? -12.878 4.155 -25.071 1.00 8.80 263 PHE A O 1
ATOM 742 N N . TRP A 1 97 ? -13.121 2.449 -26.541 1.00 8.50 264 TRP A N 1
ATOM 743 C CA . TRP A 1 97 ? -11.695 2.218 -26.680 1.00 9.23 264 TRP A CA 1
ATOM 744 C C . TRP A 1 97 ? -10.959 3.275 -27.471 1.00 11.42 264 TRP A C 1
ATOM 745 O O . TRP A 1 97 ? -9.745 3.458 -27.249 1.00 13.45 264 TRP A O 1
ATOM 756 N N . GLU A 1 98 ? -11.666 3.975 -28.339 1.00 11.74 265 GLU A N 1
ATOM 757 C CA . GLU A 1 98 ? -11.037 4.862 -29.312 1.00 14.47 265 GLU A CA 1
ATOM 758 C C . GLU A 1 98 ? -10.509 6.175 -28.761 1.00 12.26 265 GLU A C 1
ATOM 759 O O . GLU A 1 98 ? -9.702 6.857 -29.441 1.00 14.66 265 GLU A O 1
ATOM 765 N N . GLY A 1 99 ? -10.945 6.574 -27.562 1.00 9.48 266 GLY A N 1
ATOM 766 C CA . GLY A 1 99 ? -10.520 7.828 -27.008 1.00 8.96 266 GLY A CA 1
ATOM 767 C C . GLY A 1 99 ? -10.944 8.057 -25.603 1.00 8.94 266 GLY A C 1
ATOM 768 O O . GLY A 1 99 ? -11.582 7.224 -24.969 1.00 9.38 266 GLY A O 1
ATOM 769 N N . LEU A 1 100 ? -10.573 9.242 -25.120 1.00 8.08 267 LEU A N 1
ATOM 770 C CA . LEU A 1 100 ? -10.745 9.615 -23.730 1.00 8.97 267 LEU A CA 1
ATOM 771 C C . LEU A 1 100 ? -12.194 9.901 -23.356 1.00 7.92 267 LEU A C 1
ATOM 772 O O . LEU A 1 100 ? -12.598 9.676 -22.221 1.00 9.18 267 LEU A O 1
ATOM 777 N N . VAL A 1 101 ? -12.964 10.437 -24.307 1.00 8.57 268 VAL A N 1
ATOM 778 C CA . VAL A 1 101 ? -14.315 10.948 -24.026 1.00 7.69 268 VAL A CA 1
ATOM 779 C C . VAL A 1 101 ? -15.312 10.197 -24.937 1.00 6.51 268 VAL A C 1
ATOM 780 O O . VAL A 1 101 ? -15.285 10.319 -26.168 1.00 7.72 268 VAL A O 1
ATOM 784 N N . PRO A 1 102 ? -16.154 9.325 -24.334 1.00 6.99 269 PRO A N 1
ATOM 785 C CA . PRO A 1 102 ? -17.112 8.588 -25.155 1.00 6.77 269 PRO A CA 1
ATOM 786 C C . PRO A 1 102 ? -18.075 9.546 -25.856 1.00 7.06 269 PRO A C 1
ATOM 787 O O . PRO A 1 102 ? -18.400 10.600 -25.308 1.00 8.13 269 PRO A O 1
ATOM 791 N N . THR A 1 103 ? -18.529 9.149 -27.051 1.00 7.56 270 THR A N 1
ATOM 792 C CA . THR A 1 103 ? -19.500 9.915 -27.809 1.00 7.26 270 THR A CA 1
ATOM 793 C C . THR A 1 103 ? -20.920 9.717 -27.267 1.00 7.98 270 THR A C 1
ATOM 794 O O . THR A 1 103 ? -21.191 8.723 -26.613 1.00 7.99 270 THR A O 1
ATOM 798 N N . PRO A 1 104 ? -21.802 10.712 -27.482 1.00 7.51 271 PRO A N 1
ATOM 799 C CA . PRO A 1 104 ? -23.101 10.667 -26.829 1.00 7.38 271 PRO A CA 1
ATOM 800 C C . PRO A 1 104 ? -24.039 9.551 -27.303 1.00 7.51 271 PRO A C 1
ATOM 801 O O . PRO A 1 104 ? -24.949 9.120 -26.559 1.00 8.19 271 PRO A O 1
ATOM 805 N N . ASP A 1 105 ? -23.795 9.075 -28.520 1.00 7.70 272 ASP A N 1
ATOM 806 C CA . ASP A 1 105 ? -24.585 7.960 -29.042 1.00 8.24 272 ASP A CA 1
ATOM 807 C C . ASP A 1 105 ? -24.378 6.737 -28.194 1.00 9.34 272 ASP A C 1
ATOM 808 O O . ASP A 1 105 ? -25.372 6.079 -27.818 1.00 12.95 272 ASP A O 1
ATOM 813 N N . VAL A 1 106 ? -23.139 6.458 -27.829 1.00 7.93 273 VAL A N 1
ATOM 814 C CA . VAL A 1 106 ? -22.808 5.301 -26.974 1.00 7.14 273 VAL A CA 1
ATOM 815 C C . VAL A 1 106 ? -23.232 5.558 -25.516 1.00 6.88 273 VAL A C 1
ATOM 816 O O . VAL A 1 106 ? -23.810 4.689 -24.828 1.00 7.44 273 VAL A O 1
ATOM 820 N N . ILE A 1 107 ? -22.947 6.757 -24.999 1.00 7.11 274 ILE A N 1
ATOM 821 C CA . ILE A 1 107 ? -23.322 7.022 -23.607 1.00 6.82 274 ILE A CA 1
ATOM 822 C C . ILE A 1 107 ? -24.829 6.878 -23.423 1.00 6.94 274 ILE A C 1
ATOM 823 O O . ILE A 1 107 ? -25.316 6.278 -22.474 1.00 8.19 274 ILE A O 1
ATOM 828 N N . ASP A 1 108 ? -25.598 7.486 -24.331 1.00 6.86 275 ASP A N 1
ATOM 829 C CA . ASP A 1 108 ? -27.061 7.467 -24.165 1.00 6.34 275 ASP A CA 1
ATOM 830 C C . ASP A 1 108 ? -27.622 6.047 -24.259 1.00 7.07 275 ASP A C 1
ATOM 831 O O . ASP A 1 108 ? -28.519 5.652 -23.499 1.00 7.55 275 ASP A O 1
ATOM 836 N N . ALA A 1 109 ? -27.118 5.295 -25.240 1.00 6.66 276 ALA A N 1
ATOM 837 C CA . ALA A 1 109 ? -27.582 3.909 -25.422 1.00 6.58 276 ALA A CA 1
ATOM 838 C C . ALA A 1 109 ? -27.275 3.083 -24.184 1.00 6.50 276 ALA A C 1
ATOM 839 O O . ALA A 1 109 ? -28.116 2.308 -23.688 1.00 7.17 276 ALA A O 1
ATOM 841 N N . GLY A 1 110 ? -26.032 3.159 -23.711 1.00 6.73 277 GLY A N 1
ATOM 842 C CA . GLY A 1 110 ? -25.676 2.375 -22.539 1.00 6.41 277 GLY A CA 1
ATOM 843 C C . GLY A 1 110 ? -26.470 2.789 -21.329 1.00 6.22 277 GLY A C 1
ATOM 844 O O . GLY A 1 110 ? -27.015 1.949 -20.592 1.00 7.63 277 GLY A O 1
ATOM 845 N N . HIS A 1 111 ? -26.564 4.098 -21.105 1.00 7.00 278 HIS A N 1
ATOM 846 C CA . HIS A 1 111 ? -27.263 4.539 -19.918 1.00 7.52 278 HIS A CA 1
ATOM 847 C C . HIS A 1 111 ? -28.745 4.175 -19.890 1.00 7.21 278 HIS A C 1
ATOM 848 O O . HIS A 1 111 ? -29.270 3.824 -18.825 1.00 7.62 278 HIS A O 1
ATOM 855 N N . ARG A 1 112 ? -29.421 4.281 -21.038 1.00 7.35 279 ARG A N 1
ATOM 856 C CA . ARG A 1 112 ? -30.815 3.852 -21.061 1.00 6.63 279 ARG A CA 1
ATOM 857 C C . ARG A 1 112 ? -30.962 2.397 -20.654 1.00 6.25 279 ARG A C 1
ATOM 858 O O . ARG A 1 112 ? -31.964 1.985 -20.062 1.00 7.42 279 ARG A O 1
ATOM 866 N N . ASN A 1 113 ? -29.970 1.609 -21.033 1.00 7.17 280 ASN A N 1
ATOM 867 C CA . ASN A 1 113 ? -29.928 0.192 -20.712 1.00 7.04 280 ASN A CA 1
ATOM 868 C C . ASN A 1 113 ? -29.256 -0.135 -19.380 1.00 7.17 280 ASN A C 1
ATOM 869 O O . ASN A 1 113 ? -29.084 -1.302 -19.070 1.00 8.60 280 ASN A O 1
ATOM 874 N N . GLY A 1 114 ? -28.899 0.883 -18.589 1.00 7.28 281 GLY A N 1
ATOM 875 C CA . GLY A 1 114 ? -28.340 0.614 -17.270 1.00 7.27 281 GLY A CA 1
ATOM 876 C C . GLY A 1 114 ? -26.886 0.203 -17.221 1.00 7.38 281 GLY A C 1
ATOM 877 O O . GLY A 1 114 ? -26.449 -0.368 -16.189 1.00 8.80 281 GLY A O 1
ATOM 878 N N . VAL A 1 115 ? -26.137 0.496 -18.292 1.00 7.39 282 VAL A N 1
ATOM 879 C CA . VAL A 1 115 ? -24.736 0.110 -18.353 1.00 7.31 282 VAL A CA 1
ATOM 880 C C . VAL A 1 115 ? -23.821 1.345 -18.349 1.00 6.63 282 VAL A C 1
ATOM 881 O O . VAL A 1 115 ? -23.969 2.227 -19.188 1.00 7.49 282 VAL A O 1
ATOM 885 N N . PRO A 1 116 ? -22.875 1.406 -17.399 1.00 7.10 283 PRO A N 1
ATOM 886 C CA . PRO A 1 116 ? -21.917 2.522 -17.384 1.00 7.34 283 PRO A CA 1
ATOM 887 C C . PRO A 1 116 ? -20.974 2.441 -18.571 1.00 7.16 283 PRO A C 1
ATOM 888 O O . PRO A 1 116 ? -20.693 1.360 -19.096 1.00 7.24 283 PRO A O 1
ATOM 892 N N . VAL A 1 117 ? -20.530 3.621 -19.016 1.00 6.70 284 VAL A N 1
ATOM 893 C CA . VAL A 1 117 ? -19.692 3.802 -20.200 1.00 6.56 284 VAL A CA 1
ATOM 894 C C . VAL A 1 117 ? -18.451 4.598 -19.749 1.00 6.67 284 VAL A C 1
ATOM 895 O O . VAL A 1 117 ? -18.561 5.630 -19.078 1.00 7.41 284 VAL A O 1
ATOM 899 N N . TYR A 1 118 ? -17.295 4.040 -20.070 1.00 6.61 285 TYR A N 1
ATOM 900 C CA . TYR A 1 118 ? -15.998 4.584 -19.662 1.00 6.29 285 TYR A CA 1
ATOM 901 C C . TYR A 1 118 ? -15.173 5.032 -20.877 1.00 6.30 285 TYR A C 1
ATOM 902 O O . TYR A 1 118 ? -15.215 4.406 -21.922 1.00 7.68 285 TYR A O 1
ATOM 911 N N . GLY A 1 119 ? -14.471 6.152 -20.734 1.00 6.76 286 GLY A N 1
ATOM 912 C CA . GLY A 1 119 ? -13.480 6.521 -21.737 1.00 7.12 286 GLY A CA 1
ATOM 913 C C . GLY A 1 119 ? -12.191 5.740 -21.521 1.00 6.72 286 GLY A C 1
ATOM 914 O O . GLY A 1 119 ? -12.079 5.049 -20.506 1.00 7.40 286 GLY A O 1
ATOM 915 N N . THR A 1 120 ? -11.236 5.884 -22.447 1.00 7.21 287 THR A N 1
ATOM 916 C CA . THR A 1 120 ? -9.952 5.204 -22.317 1.00 7.15 287 THR A CA 1
ATOM 917 C C . THR A 1 120 ? -8.801 6.207 -22.259 1.00 7.81 287 THR A C 1
ATOM 918 O O . THR A 1 120 ? -8.711 7.080 -23.118 1.00 8.27 287 THR A O 1
ATOM 922 N N . LEU A 1 121 ? -7.966 6.048 -21.230 1.00 7.89 288 LEU A N 1
ATOM 923 C CA . LEU A 1 121 ? -6.711 6.802 -21.083 1.00 9.11 288 LEU A CA 1
ATOM 924 C C . LEU A 1 121 ? -5.582 5.852 -21.512 1.00 8.94 288 LEU A C 1
ATOM 925 O O . LEU A 1 121 ? -5.315 4.875 -20.784 1.00 9.20 288 LEU A O 1
ATOM 930 N N . PHE A 1 122 ? -4.975 6.096 -22.681 1.00 9.96 289 PHE A N 1
ATOM 931 C CA . PHE A 1 122 ? -4.041 5.170 -23.241 1.00 10.69 289 PHE A CA 1
ATOM 932 C C . PHE A 1 122 ? -2.662 5.822 -23.243 1.00 11.15 289 PHE A C 1
ATOM 933 O O . PHE A 1 122 ? -2.481 6.893 -23.815 1.00 13.37 289 PHE A O 1
ATOM 941 N N . PHE A 1 123 ? -1.729 5.152 -22.576 1.00 9.29 290 PHE A N 1
ATOM 942 C CA . PHE A 1 123 ? -0.307 5.519 -22.622 1.00 8.78 290 PHE A CA 1
ATOM 943 C C . PHE A 1 123 ? 0.375 4.463 -23.507 1.00 8.47 290 PHE A C 1
ATOM 944 O O . PHE A 1 123 ? 0.248 3.274 -23.285 1.00 8.80 290 PHE A O 1
ATOM 952 N N . ASN A 1 124 ? 1.030 4.960 -24.550 1.00 9.16 291 ASN A N 1
ATOM 953 C CA . ASN A 1 124 ? 1.470 4.122 -25.657 1.00 10.28 291 ASN A CA 1
ATOM 954 C C . ASN A 1 124 ? 2.427 3.001 -25.234 1.00 9.53 291 ASN A C 1
ATOM 955 O O . ASN A 1 124 ? 3.240 3.182 -24.309 1.00 10.87 291 ASN A O 1
ATOM 960 N N . TRP A 1 125 ? 2.416 1.923 -26.017 1.00 10.50 292 TRP A N 1
ATOM 961 C CA . TRP A 1 125 ? 3.367 0.834 -25.853 1.00 10.98 292 TRP A CA 1
ATOM 962 C C . TRP A 1 125 ? 4.668 1.301 -26.447 1.00 11.57 292 TRP A C 1
ATOM 963 O O . TRP A 1 125 ? 4.814 1.358 -27.654 1.00 13.01 292 TRP A O 1
ATOM 974 N N . SER A 1 126 ? 5.582 1.685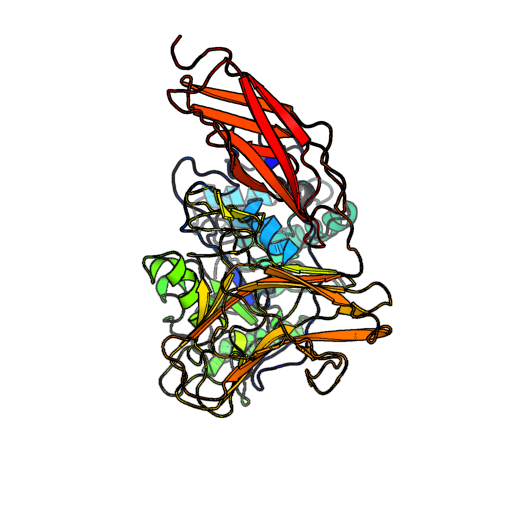 -25.558 1.00 10.41 293 SER A N 1
ATOM 975 C CA . SER A 1 126 ? 6.753 2.456 -25.929 1.00 11.12 293 SER A CA 1
ATOM 976 C C . SER A 1 126 ? 7.644 2.677 -24.719 1.00 10.64 293 SER A C 1
ATOM 977 O O . SER A 1 126 ? 7.173 2.679 -23.577 1.00 10.43 293 SER A O 1
ATOM 980 N N . ASN A 1 127 ? 8.939 2.897 -24.985 1.00 9.83 294 ASN A N 1
ATOM 981 C CA . ASN A 1 127 ? 9.868 3.408 -24.004 1.00 9.50 294 ASN A CA 1
ATOM 982 C C . ASN A 1 127 ? 10.494 4.724 -24.521 1.00 9.16 294 ASN A C 1
ATOM 983 O O . ASN A 1 127 ? 11.514 5.168 -23.989 1.00 10.25 294 ASN A O 1
ATOM 988 N N . SER A 1 128 ? 9.894 5.386 -25.516 1.00 9.32 295 SER A N 1
ATOM 989 C CA . SER A 1 128 ? 10.423 6.674 -25.957 1.00 9.15 295 SER A CA 1
ATOM 990 C C . SER A 1 128 ? 10.399 7.666 -24.828 1.00 9.16 295 SER A C 1
ATOM 991 O O . SER A 1 128 ? 9.504 7.649 -24.005 1.00 9.98 295 SER A O 1
ATOM 994 N N . ILE A 1 129 ? 11.369 8.562 -24.802 1.00 8.66 296 ILE A N 1
ATOM 995 C CA . ILE A 1 129 ? 11.361 9.583 -23.780 1.00 9.52 296 ILE A CA 1
ATOM 996 C C . ILE A 1 129 ? 10.078 10.410 -23.938 1.00 9.46 296 ILE A C 1
ATOM 997 O O . ILE A 1 129 ? 9.504 10.826 -22.943 1.00 10.08 296 ILE A O 1
ATOM 1002 N N . ALA A 1 130 ? 9.664 10.701 -25.172 1.00 9.31 297 ALA A N 1
ATOM 1003 C CA . ALA A 1 130 ? 8.444 11.505 -25.350 1.00 8.83 297 ALA A CA 1
ATOM 1004 C C . ALA A 1 130 ? 7.261 10.797 -24.636 1.00 8.95 297 ALA A C 1
ATOM 1005 O O . ALA A 1 130 ? 6.477 11.453 -23.950 1.00 10.08 297 ALA A O 1
ATOM 1007 N N . ASP A 1 131 ? 7.128 9.478 -24.814 1.00 9.09 298 ASP A N 1
ATOM 1008 C CA . ASP A 1 131 ? 5.994 8.814 -24.182 1.00 8.84 298 ASP A CA 1
ATOM 1009 C C . ASP A 1 131 ? 6.217 8.701 -22.662 1.00 8.97 298 ASP A C 1
ATOM 1010 O O . ASP A 1 131 ? 5.278 8.834 -21.874 1.00 8.97 298 ASP A O 1
ATOM 1015 N N . GLN A 1 132 ? 7.455 8.470 -22.206 1.00 8.49 299 GLN A N 1
ATOM 1016 C CA . GLN A 1 132 ? 7.685 8.458 -20.757 1.00 8.18 299 GLN A CA 1
ATOM 1017 C C . GLN A 1 132 ? 7.330 9.796 -20.116 1.00 7.95 299 GLN A C 1
ATOM 1018 O O . GLN A 1 132 ? 6.736 9.847 -19.020 1.00 9.22 299 GLN A O 1
ATOM 1024 N N . GLU A 1 133 ? 7.672 10.874 -20.837 1.00 8.81 300 GLU A N 1
ATOM 1025 C CA . GLU A 1 133 ? 7.348 12.190 -20.330 1.00 9.56 300 GLU A CA 1
ATOM 1026 C C . GLU A 1 133 ? 5.853 12.463 -20.330 1.00 8.98 300 GLU A C 1
ATOM 1027 O O . GLU A 1 133 ? 5.348 13.146 -19.454 1.00 9.64 300 GLU A O 1
ATOM 1033 N N . ARG A 1 134 ? 5.159 11.991 -21.367 1.00 9.11 301 ARG A N 1
ATOM 1034 C CA . ARG A 1 134 ? 3.709 12.188 -21.406 1.00 9.82 301 ARG A CA 1
ATOM 1035 C C . ARG A 1 134 ? 3.058 11.508 -20.180 1.00 9.01 301 ARG A C 1
ATOM 1036 O O . ARG A 1 134 ? 2.091 12.017 -19.616 1.00 9.81 301 ARG A O 1
ATOM 1044 N N . PHE A 1 135 ? 3.573 10.341 -19.819 1.00 8.38 302 PHE A N 1
ATOM 1045 C CA . PHE A 1 135 ? 3.068 9.658 -18.633 1.00 8.52 302 PHE A CA 1
ATOM 1046 C C . PHE A 1 135 ? 3.422 10.430 -17.359 1.00 8.54 302 PHE A C 1
ATOM 1047 O O . PHE A 1 135 ? 2.537 10.732 -16.540 1.00 9.12 302 PHE A O 1
ATOM 1055 N N . ALA A 1 136 ? 4.692 10.803 -17.200 1.00 8.84 303 ALA A N 1
ATOM 1056 C CA . ALA A 1 136 ? 5.090 11.578 -16.016 1.00 9.06 303 ALA A CA 1
ATOM 1057 C C . ALA A 1 136 ? 4.289 12.882 -15.902 1.00 9.40 303 ALA A C 1
ATOM 1058 O O . ALA A 1 136 ? 3.920 13.307 -14.802 1.00 9.94 303 ALA A O 1
ATOM 1060 N N . GLU A 1 137 ? 4.036 13.532 -17.047 1.00 9.09 304 GLU A N 1
ATOM 1061 C CA . GLU A 1 137 ? 3.327 14.805 -17.067 1.00 8.85 304 GLU A CA 1
ATOM 1062 C C . GLU A 1 137 ? 1.886 14.630 -16.532 1.00 8.52 304 GLU A C 1
ATOM 1063 O O . GLU A 1 137 ? 1.343 15.546 -15.903 1.00 9.80 304 GLU A O 1
ATOM 1069 N N . ALA A 1 138 ? 1.246 13.484 -16.849 1.00 9.03 305 ALA A N 1
ATOM 1070 C CA . ALA A 1 138 ? -0.104 13.271 -16.371 1.00 8.24 305 ALA A CA 1
ATOM 1071 C C . ALA A 1 138 ? -0.160 13.262 -14.847 1.00 8.61 305 ALA A C 1
ATOM 1072 O O . ALA A 1 138 ? -1.223 13.540 -14.244 1.00 9.31 305 ALA A O 1
ATOM 1074 N N . LEU A 1 139 ? 0.946 12.840 -14.222 1.00 8.61 306 LEU A N 1
ATOM 1075 C CA . LEU A 1 139 ? 1.013 12.645 -12.777 1.00 8.40 306 LEU A CA 1
ATOM 1076 C C . LEU A 1 139 ? 1.606 13.858 -12.028 1.00 9.33 306 LEU A C 1
ATOM 1077 O O . LEU A 1 139 ? 1.913 13.766 -10.841 1.00 10.96 306 LEU A O 1
ATOM 1082 N N . LYS A 1 140 ? 1.642 14.999 -12.688 1.00 9.62 307 LYS A N 1
ATOM 1083 C CA . LYS A 1 140 ? 2.026 16.239 -12.000 1.00 9.65 307 LYS A CA 1
ATOM 1084 C C . LYS A 1 140 ? 1.081 16.512 -10.840 1.00 9.35 307 LYS A C 1
ATOM 1085 O O . LYS A 1 140 ? -0.127 16.342 -10.974 1.00 10.46 307 LYS A O 1
ATOM 1091 N N . GLN A 1 141 ? 1.649 17.000 -9.727 1.00 10.56 308 GLN A N 1
ATOM 1092 C CA . GLN A 1 141 ? 0.862 17.304 -8.559 1.00 9.91 308 GLN A CA 1
ATOM 1093 C C . GLN A 1 141 ? 1.000 18.775 -8.163 1.00 9.80 308 GLN A C 1
ATOM 1094 O O . GLN A 1 141 ? 2.082 19.365 -8.245 1.00 13.01 308 GLN A O 1
ATOM 1100 N N . ASP A 1 142 ? -0.080 19.294 -7.605 1.00 9.12 309 ASP A N 1
ATOM 1101 C CA . ASP A 1 142 ? -0.043 20.551 -6.871 1.00 10.06 309 ASP A CA 1
ATOM 1102 C C . ASP A 1 142 ? 0.661 20.361 -5.533 1.00 11.16 309 ASP A C 1
ATOM 1103 O O . ASP A 1 142 ? 0.866 19.237 -5.077 1.00 12.23 309 ASP A O 1
ATOM 1108 N N . ALA A 1 143 ? 0.948 21.487 -4.850 1.00 12.87 310 ALA A N 1
ATOM 1109 C CA . ALA A 1 143 ? 1.645 21.403 -3.547 1.00 14.14 310 ALA A CA 1
ATOM 1110 C C . ALA A 1 143 ? 0.890 20.524 -2.534 1.00 14.45 310 ALA A C 1
ATOM 1111 O O . ALA A 1 143 ? 1.498 19.901 -1.658 1.00 16.34 310 ALA A O 1
ATOM 1113 N N . ASP A 1 144 ? -0.435 20.514 -2.618 1.00 13.13 311 ASP A N 1
ATOM 1114 C CA . ASP A 1 144 ? -1.266 19.726 -1.716 1.00 12.86 311 ASP A CA 1
ATOM 1115 C C . ASP A 1 144 ? -1.370 18.254 -2.068 1.00 12.97 311 ASP A C 1
ATOM 1116 O O . ASP A 1 144 ? -2.065 17.501 -1.387 1.00 14.05 311 ASP A O 1
ATOM 1121 N N . GLY A 1 145 ? -0.651 17.843 -3.098 1.00 13.06 312 GLY A N 1
ATOM 1122 C CA . GLY A 1 145 ? -0.680 16.446 -3.487 1.00 12.83 312 GLY A CA 1
ATOM 1123 C C . GLY A 1 145 ? -1.749 16.068 -4.498 1.00 12.55 312 GLY A C 1
ATOM 1124 O O . GLY A 1 145 ? -1.743 14.923 -4.978 1.00 12.64 312 GLY A O 1
ATOM 1125 N N . SER A 1 146 ? -2.641 17.010 -4.807 1.00 11.25 313 SER A N 1
ATOM 1126 C CA . SER A 1 146 ? -3.714 16.722 -5.757 1.00 10.80 313 SER A CA 1
ATOM 1127 C C . SER A 1 146 ? -3.146 16.693 -7.178 1.00 9.64 313 SER A C 1
ATOM 1128 O O . SER A 1 146 ? -2.049 17.189 -7.420 1.00 9.74 313 SER A O 1
ATOM 1131 N N . PHE A 1 147 ? -3.894 16.085 -8.117 1.00 9.73 314 PHE A N 1
ATOM 1132 C CA . PHE A 1 147 ? -3.484 15.942 -9.482 1.00 8.70 314 PHE A CA 1
ATOM 1133 C C . PHE A 1 147 ? -4.434 16.715 -10.404 1.00 8.80 314 PHE A C 1
ATOM 1134 O O . PHE A 1 147 ? -5.584 16.298 -10.617 1.00 8.95 314 PHE A O 1
ATOM 1142 N N . PRO A 1 148 ? -3.962 17.826 -10.969 1.00 8.49 315 PRO A N 1
ATOM 1143 C CA . PRO A 1 148 ? -4.857 18.591 -11.839 1.00 8.11 315 PRO A CA 1
ATOM 1144 C C . PRO A 1 148 ? -5.412 17.813 -13.015 1.00 8.37 315 PRO A C 1
ATOM 1145 O O . PRO A 1 148 ? -6.564 18.066 -13.419 1.00 9.40 315 PRO A O 1
ATOM 1149 N N . ILE A 1 149 ? -4.657 16.885 -13.584 1.00 8.85 316 ILE A N 1
ATOM 1150 C CA . ILE A 1 149 ? -5.204 16.129 -14.740 1.00 7.98 316 ILE A CA 1
ATOM 1151 C C . ILE A 1 149 ? -6.357 15.240 -14.254 1.00 7.23 316 ILE A C 1
ATOM 1152 O O . ILE A 1 149 ? -7.345 15.061 -14.954 1.00 7.63 316 ILE A O 1
ATOM 1157 N N . ALA A 1 150 ? -6.233 14.649 -13.067 1.00 7.31 317 ALA A N 1
ATOM 1158 C CA . ALA A 1 150 ? -7.334 13.865 -12.501 1.00 7.81 317 ALA A CA 1
ATOM 1159 C C . ALA A 1 150 ? -8.581 14.698 -12.368 1.00 7.95 317 ALA A C 1
ATOM 1160 O O . ALA A 1 150 ? -9.704 14.233 -12.653 1.00 8.46 317 ALA A O 1
ATOM 1162 N N . ARG A 1 151 ? -8.433 15.946 -11.923 1.00 7.98 318 ARG A N 1
ATOM 1163 C CA . ARG A 1 151 ? -9.611 16.810 -11.819 1.00 8.33 318 ARG A CA 1
ATOM 1164 C C . ARG A 1 151 ? -10.277 16.990 -13.156 1.00 8.50 318 ARG A C 1
ATOM 1165 O O . ARG A 1 151 ? -11.494 16.949 -13.260 1.00 9.64 318 ARG A O 1
ATOM 1173 N N . LYS A 1 152 ? -9.502 17.247 -14.190 1.00 8.31 319 LYS A N 1
ATOM 1174 C CA . LYS A 1 152 ? -10.105 17.450 -15.529 1.00 8.24 319 LYS A CA 1
ATOM 1175 C C . LYS A 1 152 ? -10.797 16.173 -15.999 1.00 8.46 319 LYS A C 1
ATOM 1176 O O . LYS A 1 152 ? -11.889 16.225 -16.601 1.00 9.33 319 LYS A O 1
ATOM 1182 N N . LEU A 1 153 ? -10.191 15.003 -15.739 1.00 7.60 320 LEU A N 1
ATOM 1183 C CA . LEU A 1 153 ? -10.856 13.772 -16.148 1.00 7.80 320 LEU A CA 1
ATOM 1184 C C . LEU A 1 153 ? -12.207 13.636 -15.454 1.00 8.12 320 LEU A C 1
ATOM 1185 O O . LEU A 1 153 ? -13.183 13.181 -16.060 1.00 8.02 320 LEU A O 1
ATOM 1190 N N . VAL A 1 154 ? -12.247 13.915 -14.154 1.00 8.04 321 VAL A N 1
ATOM 1191 C CA . VAL A 1 154 ? -13.505 13.893 -13.408 1.00 7.66 321 VAL A CA 1
ATOM 1192 C C . VAL A 1 154 ? -14.499 14.912 -13.912 1.00 8.33 321 VAL A C 1
ATOM 1193 O O . VAL A 1 154 ? -15.699 14.635 -14.096 1.00 9.48 321 VAL A O 1
ATOM 1197 N N . ASP A 1 155 ? -14.006 16.114 -14.110 1.00 8.48 322 ASP A N 1
ATOM 1198 C CA . ASP A 1 155 ? -14.876 17.193 -14.561 1.00 8.61 322 ASP A CA 1
ATOM 1199 C C . ASP A 1 155 ? -15.521 16.894 -15.906 1.00 8.53 322 ASP A C 1
ATOM 1200 O O . ASP A 1 155 ? -16.697 17.193 -16.132 1.00 9.05 322 ASP A O 1
ATOM 1205 N N . MET A 1 156 ? -14.772 16.301 -16.821 1.00 8.75 323 MET A N 1
ATOM 1206 C CA . MET A 1 156 ? -15.340 15.903 -18.103 1.00 8.34 323 MET A CA 1
ATOM 1207 C C . MET A 1 156 ? -16.335 14.781 -17.956 1.00 7.44 323 MET A C 1
ATOM 1208 O O . MET A 1 156 ? -17.377 14.788 -18.633 1.00 9.05 323 MET A O 1
ATOM 1213 N N . ALA A 1 157 ? -16.048 13.802 -17.100 1.00 7.39 324 ALA A N 1
ATOM 1214 C CA . ALA A 1 157 ? -17.000 12.729 -16.905 1.00 7.70 324 ALA A CA 1
ATOM 1215 C C . ALA A 1 157 ? -18.315 13.322 -16.412 1.00 7.15 324 ALA A C 1
ATOM 1216 O O . ALA A 1 157 ? -19.407 12.889 -16.823 1.00 8.04 324 ALA A O 1
ATOM 1218 N N . LYS A 1 158 ? -18.252 14.283 -15.492 1.00 8.12 325 LYS A N 1
ATOM 1219 C CA . LYS A 1 158 ? -19.467 14.885 -14.943 1.00 8.15 325 LYS A CA 1
ATOM 1220 C C . LYS A 1 158 ? -20.208 15.670 -16.025 1.00 8.93 325 LYS A C 1
ATOM 1221 O O . LYS A 1 158 ? -21.449 15.572 -16.150 1.00 10.40 325 LYS A O 1
ATOM 1227 N N . TYR A 1 159 ? -19.470 16.494 -16.779 1.00 8.31 326 TYR A N 1
ATOM 1228 C CA . TYR A 1 159 ? -20.117 17.377 -17.740 1.00 8.43 326 TYR A CA 1
ATOM 1229 C C . TYR A 1 159 ? -20.719 16.590 -18.886 1.00 8.84 326 TYR A C 1
ATOM 1230 O O . TYR A 1 159 ? -21.874 16.858 -19.268 1.00 8.93 326 TYR A O 1
ATOM 1239 N N . TYR A 1 160 ? -19.947 15.705 -19.508 1.00 7.94 327 TYR A N 1
ATOM 1240 C CA . TYR A 1 160 ? -20.444 14.922 -20.633 1.00 8.01 327 TYR A CA 1
ATOM 1241 C C . TYR A 1 160 ? -21.283 13.721 -20.195 1.00 8.35 327 TYR A C 1
ATOM 1242 O O . TYR A 1 160 ? -21.952 13.079 -21.015 1.00 8.91 327 TYR A O 1
ATOM 1251 N N . GLY A 1 161 ? -21.294 13.422 -18.898 1.00 7.86 328 GLY A N 1
ATOM 1252 C CA . GLY A 1 161 ? -22.197 12.401 -18.366 1.00 7.49 328 GLY A CA 1
ATOM 1253 C C . GLY A 1 161 ? -21.833 10.960 -18.570 1.00 8.32 328 GLY A C 1
ATOM 1254 O O . GLY A 1 161 ? -22.685 10.168 -18.945 1.00 8.54 328 GLY A O 1
ATOM 1255 N N . TYR A 1 162 ? -20.569 10.627 -18.318 1.00 7.84 329 TYR A N 1
ATOM 1256 C CA . TYR A 1 162 ? -20.128 9.256 -18.364 1.00 7.58 329 TYR A CA 1
ATOM 1257 C C . TYR A 1 162 ? -19.400 8.890 -17.051 1.00 7.54 329 TYR A C 1
ATOM 1258 O O . TYR A 1 162 ? -19.301 9.688 -16.130 1.00 7.70 329 TYR A O 1
ATOM 1267 N N . ASP A 1 163 ? -18.985 7.628 -16.943 1.00 7.20 330 ASP A N 1
ATOM 1268 C CA . ASP A 1 163 ? -18.884 7.025 -15.634 1.00 6.92 330 ASP A CA 1
ATOM 1269 C C . ASP A 1 163 ? -17.476 6.758 -15.101 1.00 7.49 330 ASP A C 1
ATOM 1270 O O . ASP A 1 163 ? -17.309 6.187 -14.007 1.00 7.57 330 ASP A O 1
ATOM 1275 N N . GLY A 1 164 ? -16.468 7.122 -15.887 1.00 7.38 331 GLY A N 1
ATOM 1276 C CA . GLY A 1 164 ? -15.096 6.840 -15.494 1.00 7.30 331 GLY A CA 1
ATOM 1277 C C . GLY A 1 164 ? -14.263 6.455 -16.692 1.00 7.35 331 GLY A C 1
ATOM 1278 O O . GLY A 1 164 ? -14.593 6.796 -17.821 1.00 6.79 331 GLY A O 1
ATOM 1279 N N . TYR A 1 165 ? -13.146 5.750 -16.408 1.00 6.97 332 TYR A N 1
ATOM 1280 C CA . TYR A 1 165 ? -12.096 5.505 -17.382 1.00 7.05 332 TYR A CA 1
ATOM 1281 C C . TYR A 1 165 ? -11.489 4.115 -17.251 1.00 7.10 332 TYR A C 1
ATOM 1282 O O . TYR A 1 165 ? -11.367 3.580 -16.139 1.00 8.07 332 TYR A O 1
ATOM 1291 N N . PHE A 1 166 ? -11.028 3.623 -18.380 1.00 7.15 333 PHE A N 1
ATOM 1292 C CA . PHE A 1 166 ? -10.127 2.485 -18.446 1.00 7.00 333 PHE A CA 1
ATOM 1293 C C . PHE A 1 166 ? -8.744 3.044 -18.691 1.00 7.56 333 PHE A C 1
ATOM 1294 O O . PHE A 1 166 ? -8.567 3.819 -19.622 1.00 7.82 333 PHE A O 1
ATOM 1302 N N . ILE A 1 167 ? -7.769 2.679 -17.853 1.00 7.79 334 ILE A N 1
ATOM 1303 C CA . ILE A 1 167 ? -6.373 3.102 -18.032 1.00 6.57 334 ILE A CA 1
ATOM 1304 C C . ILE A 1 167 ? -5.544 1.933 -18.594 1.00 7.33 334 ILE A C 1
ATOM 1305 O O . ILE A 1 167 ? -5.474 0.850 -17.986 1.00 8.09 334 ILE A O 1
ATOM 1310 N N . ASN A 1 168 ? -4.955 2.176 -19.766 1.00 7.20 335 ASN A N 1
ATOM 1311 C CA . ASN A 1 168 ? -4.087 1.226 -20.423 1.00 7.95 335 ASN A CA 1
ATOM 1312 C C . ASN A 1 168 ? -2.658 1.838 -20.416 1.00 7.81 335 ASN A C 1
ATOM 1313 O O . ASN A 1 168 ? -2.307 2.605 -21.303 1.00 8.52 335 ASN A O 1
ATOM 1318 N N . GLN A 1 169 ? -1.869 1.489 -19.383 1.00 7.47 336 GLN A N 1
ATOM 1319 C CA . GLN A 1 169 ? -0.571 2.132 -19.159 1.00 7.38 336 GLN A CA 1
ATOM 1320 C C . GLN A 1 169 ? 0.513 1.221 -19.683 1.00 8.19 336 GLN A C 1
ATOM 1321 O O . GLN A 1 169 ? 1.065 0.420 -18.952 1.00 8.05 336 GLN A O 1
ATOM 1327 N N . GLU A 1 170 ? 0.778 1.340 -20.972 1.00 7.35 337 GLU A N 1
ATOM 1328 C CA . GLU A 1 170 ? 1.733 0.468 -21.674 1.00 7.61 337 GLU A CA 1
ATOM 1329 C C . GLU A 1 170 ? 3.110 1.112 -21.887 1.00 8.91 337 GLU A C 1
ATOM 1330 O O . GLU A 1 170 ? 3.974 0.514 -22.495 1.00 9.23 337 GLU A O 1
ATOM 1336 N N . THR A 1 171 ? 3.314 2.308 -21.339 1.00 8.21 338 THR A N 1
ATOM 1337 C CA . THR A 1 171 ? 4.620 2.960 -21.436 1.00 8.36 338 THR A CA 1
ATOM 1338 C C . THR A 1 171 ? 5.570 2.446 -20.382 1.00 8.93 338 THR A C 1
ATOM 1339 O O . THR A 1 171 ? 5.186 2.258 -19.244 1.00 9.14 338 THR A O 1
ATOM 1343 N N . THR A 1 172 ? 6.835 2.265 -20.768 1.00 9.13 339 THR A N 1
ATOM 1344 C CA . THR A 1 172 ? 7.812 1.716 -19.861 1.00 8.85 339 THR A CA 1
ATOM 1345 C C . THR A 1 172 ? 9.125 2.510 -19.977 1.00 9.55 339 THR A C 1
ATOM 1346 O O . THR A 1 172 ? 9.244 3.412 -20.792 1.00 9.01 339 THR A O 1
ATOM 1350 N N . GLY A 1 173 ? 10.082 2.200 -19.107 1.00 9.81 340 GLY A N 1
ATOM 1351 C CA . GLY A 1 173 ? 11.401 2.786 -19.127 1.00 10.50 340 GLY A CA 1
ATOM 1352 C C . GLY A 1 173 ? 11.795 3.333 -17.774 1.00 10.60 340 GLY A C 1
ATOM 1353 O O . GLY A 1 173 ? 11.060 3.285 -16.777 1.00 11.05 340 GLY A O 1
ATOM 1354 N N . ASP A 1 174 ? 12.997 3.907 -17.747 1.00 11.15 341 ASP A N 1
ATOM 1355 C CA . ASP A 1 174 ? 13.585 4.300 -16.472 1.00 13.11 341 ASP A CA 1
ATOM 1356 C C . ASP A 1 174 ? 12.832 5.398 -15.748 1.00 12.06 341 ASP A C 1
ATOM 1357 O O . ASP A 1 174 ? 12.886 5.489 -14.519 1.00 14.56 341 ASP A O 1
ATOM 1362 N N . LEU A 1 175 ? 12.167 6.285 -16.486 1.00 11.75 342 LEU A N 1
ATOM 1363 C CA . LEU A 1 175 ? 11.447 7.365 -15.872 1.00 11.93 342 LEU A CA 1
ATOM 1364 C C . LEU A 1 175 ? 10.055 6.909 -15.421 1.00 12.23 342 LEU A C 1
ATOM 1365 O O . LEU A 1 175 ? 9.456 7.532 -14.546 1.00 12.75 342 LEU A O 1
ATOM 1370 N N . VAL A 1 176 ? 9.568 5.818 -16.004 1.00 10.70 343 VAL A N 1
ATOM 1371 C CA . VAL A 1 176 ? 8.265 5.297 -15.613 1.00 10.00 343 VAL A CA 1
ATOM 1372 C C . VAL A 1 176 ? 8.340 4.458 -14.338 1.00 9.23 343 VAL A C 1
ATOM 1373 O O . VAL A 1 176 ? 7.446 4.488 -13.500 1.00 9.27 343 VAL A O 1
ATOM 1377 N N . LYS A 1 177 ? 9.404 3.668 -14.187 1.00 9.57 344 LYS A N 1
ATOM 1378 C CA . LYS A 1 177 ? 9.480 2.663 -13.096 1.00 10.70 344 LYS A CA 1
ATOM 1379 C C . LYS A 1 177 ? 9.134 3.220 -11.725 1.00 10.52 344 LYS A C 1
ATOM 1380 O O . LYS A 1 177 ? 8.418 2.591 -10.991 1.00 10.88 344 LYS A O 1
ATOM 1386 N N . PRO A 1 178 ? 9.679 4.388 -11.337 1.00 10.97 345 PRO A N 1
ATOM 1387 C CA . PRO A 1 178 ? 9.422 4.928 -10.010 1.00 11.23 345 PRO A CA 1
ATOM 1388 C C . PRO A 1 178 ? 8.070 5.528 -9.746 1.00 11.40 345 PRO A C 1
ATOM 1389 O O . PRO A 1 178 ? 7.795 5.994 -8.611 1.00 12.53 345 PRO A O 1
ATOM 1393 N N . LEU A 1 179 ? 7.189 5.513 -10.746 1.00 9.68 346 LEU A N 1
ATOM 1394 C CA . LEU A 1 179 ? 5.957 6.273 -10.673 1.00 10.59 346 LEU A CA 1
ATOM 1395 C C . LEU A 1 179 ? 4.735 5.445 -10.269 1.00 9.50 346 LEU A C 1
ATOM 1396 O O . LEU A 1 179 ? 3.606 5.914 -10.352 1.00 9.03 346 LEU A O 1
ATOM 1401 N N . GLY A 1 180 ? 4.938 4.209 -9.845 1.00 10.00 347 GLY A N 1
ATOM 1402 C CA . GLY A 1 180 ? 3.791 3.379 -9.433 1.00 9.89 347 GLY A CA 1
ATOM 1403 C C . GLY A 1 180 ? 2.987 4.002 -8.325 1.00 9.30 347 GLY A C 1
ATOM 1404 O O . GLY A 1 180 ? 1.759 3.991 -8.331 1.00 9.28 347 GLY A O 1
ATOM 1405 N N . GLU A 1 181 ? 3.664 4.516 -7.297 1.00 10.39 348 GLU A N 1
ATOM 1406 C CA . GLU A 1 181 ? 2.959 5.093 -6.145 1.00 10.66 348 GLU A CA 1
ATOM 1407 C C . GLU A 1 181 ? 2.117 6.287 -6.590 1.00 10.96 348 GLU A C 1
ATOM 1408 O O . GLU A 1 181 ? 0.942 6.434 -6.204 1.00 11.09 348 GLU A O 1
ATOM 1414 N N . LYS A 1 182 ? 2.702 7.138 -7.416 1.00 10.25 349 LYS A N 1
ATOM 1415 C CA . LYS A 1 182 ? 1.929 8.295 -7.894 1.00 10.51 349 LYS A CA 1
ATOM 1416 C C . LYS A 1 182 ? 0.754 7.872 -8.768 1.00 8.40 349 LYS A C 1
ATOM 1417 O O . LYS A 1 182 ? -0.307 8.494 -8.727 1.00 9.56 349 LYS A O 1
ATOM 1423 N N . MET A 1 183 ? 0.955 6.842 -9.576 1.00 8.30 350 MET A N 1
ATOM 1424 C CA . MET A 1 183 ? -0.162 6.364 -10.412 1.00 8.75 350 MET A CA 1
ATOM 1425 C C . MET A 1 183 ? -1.318 5.878 -9.520 1.00 8.68 350 MET A C 1
ATOM 1426 O O . MET A 1 183 ? -2.488 6.158 -9.731 1.00 8.59 350 MET A O 1
ATOM 1431 N N . ARG A 1 184 ? -0.978 5.121 -8.500 1.00 8.66 351 ARG A N 1
ATOM 1432 C CA . ARG A 1 184 ? -1.991 4.627 -7.585 1.00 8.17 351 ARG A CA 1
ATOM 1433 C C . ARG A 1 184 ? -2.693 5.772 -6.869 1.00 8.62 351 ARG A C 1
ATOM 1434 O O . ARG A 1 184 ? -3.937 5.780 -6.718 1.00 9.19 351 ARG A O 1
ATOM 1442 N N . GLN A 1 185 ? -1.884 6.740 -6.390 1.00 9.23 352 GLN A N 1
ATOM 1443 C CA . GLN A 1 185 ? -2.478 7.919 -5.720 1.00 10.37 352 GLN A CA 1
ATOM 1444 C C . GLN A 1 185 ? -3.341 8.786 -6.650 1.00 9.56 352 GLN A C 1
ATOM 1445 O O . GLN A 1 185 ? -4.330 9.369 -6.224 1.00 9.98 352 GLN A O 1
ATOM 1451 N N . PHE A 1 186 ? -2.977 8.803 -7.925 1.00 8.74 353 PHE A N 1
ATOM 1452 C CA . PHE A 1 186 ? -3.809 9.550 -8.897 1.00 7.83 353 PHE A CA 1
ATOM 1453 C C . PHE A 1 186 ? -5.216 8.946 -8.937 1.00 8.03 353 PHE A C 1
ATOM 1454 O O . PHE A 1 186 ? -6.239 9.670 -8.971 1.00 7.96 353 PHE A O 1
ATOM 1462 N N . MET A 1 187 ? -5.296 7.609 -8.928 1.00 8.87 354 MET A N 1
ATOM 1463 C CA . MET A 1 187 ? -6.591 6.952 -8.964 1.00 8.32 354 MET A CA 1
ATOM 1464 C C . MET A 1 187 ? -7.363 7.166 -7.660 1.00 8.48 354 MET A C 1
ATOM 1465 O O . MET A 1 187 ? -8.552 7.459 -7.688 1.00 9.11 354 MET A O 1
ATOM 1470 N N . LEU A 1 188 ? -6.684 7.032 -6.513 1.00 8.84 355 LEU A N 1
ATOM 1471 C CA . LEU A 1 188 ? -7.339 7.286 -5.227 1.00 8.66 355 LEU A CA 1
ATOM 1472 C C . LEU A 1 188 ? -7.838 8.741 -5.086 1.00 9.01 355 LEU A C 1
ATOM 1473 O O . LEU A 1 188 ? -8.968 9.018 -4.637 1.00 10.13 355 LEU A O 1
ATOM 1478 N N . TYR A 1 189 ? -6.962 9.677 -5.418 1.00 9.16 356 TYR A N 1
ATOM 1479 C CA . TYR A 1 189 ? -7.313 11.092 -5.377 1.00 8.14 356 TYR A CA 1
ATOM 1480 C C . TYR A 1 189 ? -8.542 11.382 -6.239 1.00 8.99 356 TYR A C 1
ATOM 1481 O O . TYR A 1 189 ? -9.424 12.162 -5.870 1.00 9.88 356 TYR A O 1
ATOM 1490 N N . SER A 1 190 ? -8.588 10.774 -7.424 1.00 9.27 357 SER A N 1
ATOM 1491 C CA . SER A 1 190 ? -9.730 11.000 -8.329 1.00 9.35 357 SER A CA 1
ATOM 1492 C C . SER A 1 190 ? -11.023 10.671 -7.618 1.00 10.22 357 SER A C 1
ATOM 1493 O O . SER A 1 190 ? -11.995 11.344 -7.845 1.00 10.75 357 SER A O 1
ATOM 1496 N N . LYS A 1 191 ? -11.006 9.606 -6.790 1.00 10.73 358 LYS A N 1
ATOM 1497 C CA . LYS A 1 191 ? -12.202 9.158 -6.081 1.00 11.68 358 LYS A CA 1
ATOM 1498 C C . LYS A 1 191 ? -12.642 10.217 -5.081 1.00 12.24 358 LYS A C 1
ATOM 1499 O O . LYS A 1 191 ? -13.855 10.474 -4.896 1.00 13.70 358 LYS A O 1
ATOM 1505 N N . GLU A 1 192 ? -11.660 10.807 -4.411 1.00 11.96 359 GLU A N 1
ATOM 1506 C CA . GLU A 1 192 ? -11.946 11.872 -3.436 1.00 12.85 359 GLU A CA 1
ATOM 1507 C C . GLU A 1 192 ? -12.573 13.079 -4.122 1.00 11.17 359 GLU A C 1
ATOM 1508 O O . GLU A 1 192 ? -13.587 13.631 -3.660 1.00 12.55 359 GLU A O 1
ATOM 1514 N N . TYR A 1 193 ? -11.937 13.507 -5.218 1.00 11.12 360 TYR A N 1
ATOM 1515 C CA . TYR A 1 193 ? -12.440 14.666 -5.926 1.00 10.03 360 TYR A CA 1
ATOM 1516 C C . TYR A 1 193 ? -13.822 14.427 -6.558 1.00 10.62 360 TYR A C 1
ATOM 1517 O O . TYR A 1 193 ? -14.719 15.294 -6.578 1.00 10.76 360 TYR A O 1
ATOM 1526 N N . ALA A 1 194 ? -14.003 13.230 -7.115 1.00 10.40 361 ALA A N 1
ATOM 1527 C CA . ALA A 1 194 ? -15.300 12.882 -7.756 1.00 10.98 361 ALA A CA 1
ATOM 1528 C C . ALA A 1 194 ? -16.434 12.898 -6.730 1.00 11.45 361 ALA A C 1
ATOM 1529 O O . ALA A 1 194 ? -17.561 13.288 -7.033 1.00 12.58 361 ALA A O 1
ATOM 1531 N N . ALA A 1 195 ? -16.130 12.513 -5.496 1.00 13.29 362 ALA A N 1
ATOM 1532 C CA . ALA A 1 195 ? -17.145 12.563 -4.449 1.00 14.34 362 ALA A CA 1
ATOM 1533 C C . ALA A 1 195 ? -17.428 14.023 -4.149 1.00 15.08 362 ALA A C 1
ATOM 1534 O O . ALA A 1 195 ? -18.606 14.406 -3.900 1.00 16.65 362 ALA A O 1
ATOM 1536 N N . LYS A 1 196 ? -16.370 14.830 -4.105 1.00 16.22 363 LYS A N 1
ATOM 1537 C CA . LYS A 1 196 ? -16.525 16.246 -3.785 1.00 16.84 363 LYS A CA 1
ATOM 1538 C C . LYS A 1 196 ? -17.455 16.937 -4.786 1.00 15.53 363 LYS A C 1
ATOM 1539 O O . LYS A 1 196 ? -18.281 17.786 -4.394 1.00 16.69 363 LYS A O 1
ATOM 1545 N N . VAL A 1 197 ? -17.329 16.576 -6.066 1.00 14.05 364 VAL A N 1
ATOM 1546 C CA . VAL A 1 197 ? -18.179 17.182 -7.101 1.00 13.03 364 VAL A CA 1
ATOM 1547 C C . VAL A 1 197 ? -19.440 16.382 -7.392 1.00 13.59 364 VAL A C 1
ATOM 1548 O O . VAL A 1 197 ? -20.131 16.647 -8.365 1.00 13.55 364 VAL A O 1
ATOM 1552 N N . ASN A 1 198 ? -19.746 15.380 -6.566 1.00 13.38 365 ASN A N 1
ATOM 1553 C CA . ASN A 1 198 ? -21.018 14.644 -6.651 1.00 14.58 365 ASN A CA 1
ATOM 1554 C C . ASN A 1 198 ? -21.174 13.925 -7.985 1.00 13.87 365 ASN A C 1
ATOM 1555 O O . ASN A 1 198 ? -22.239 13.860 -8.542 1.00 14.25 365 ASN A O 1
ATOM 1560 N N . HIS A 1 199 ? -20.076 13.366 -8.494 1.00 12.17 366 HIS A N 1
ATOM 1561 C CA . HIS A 1 199 ? -20.156 12.548 -9.672 1.00 11.54 366 HIS A CA 1
ATOM 1562 C C . HIS A 1 199 ? -19.114 11.425 -9.596 1.00 11.70 366 HIS A C 1
ATOM 1563 O O . HIS A 1 199 ? -18.040 11.515 -10.178 1.00 11.34 366 HIS A O 1
ATOM 1570 N N . PRO A 1 200 ? -19.419 10.392 -8.838 1.00 12.23 367 PRO A N 1
ATOM 1571 C CA . PRO A 1 200 ? -18.447 9.327 -8.683 1.00 12.27 367 PRO A CA 1
ATOM 1572 C C . PRO A 1 200 ? -18.023 8.705 -10.002 1.00 12.51 367 PRO A C 1
ATOM 1573 O O . PRO A 1 200 ? -18.859 8.585 -10.909 1.00 12.95 367 PRO A O 1
ATOM 1577 N N . ILE A 1 201 ? -16.764 8.254 -10.064 1.00 10.36 368 ILE A N 1
ATOM 1578 C CA . ILE A 1 201 ? -16.283 7.547 -11.202 1.00 10.02 368 ILE A CA 1
ATOM 1579 C C . ILE A 1 201 ? -15.599 6.250 -10.782 1.00 9.87 368 ILE A C 1
ATOM 1580 O O . ILE A 1 201 ? -15.224 6.101 -9.628 1.00 11.17 368 ILE A O 1
ATOM 1585 N N . LYS A 1 202 ? -15.491 5.324 -11.726 1.00 8.91 369 LYS A N 1
ATOM 1586 C CA . LYS A 1 202 ? -14.679 4.136 -11.512 1.00 8.17 369 LYS A CA 1
ATOM 1587 C C . LYS A 1 202 ? -13.488 4.169 -12.467 1.00 8.09 369 LYS A C 1
ATOM 1588 O O . LYS A 1 202 ? -13.533 4.777 -13.552 1.00 8.38 369 LYS A O 1
ATOM 1594 N N . TYR A 1 203 ? -12.427 3.430 -12.058 1.00 7.09 370 TYR A N 1
ATOM 1595 C CA . TYR A 1 203 ? -11.307 3.148 -12.939 1.00 7.31 370 TYR A CA 1
ATOM 1596 C C . TYR A 1 203 ? -11.211 1.633 -13.187 1.00 7.73 370 TYR A C 1
ATOM 1597 O O . TYR A 1 203 ? -11.393 0.825 -12.268 1.00 8.12 370 TYR A O 1
ATOM 1606 N N . SER A 1 204 ? -10.887 1.302 -14.430 1.00 7.38 371 SER A N 1
ATOM 1607 C CA . SER A 1 204 ? -10.511 -0.057 -14.816 1.00 7.39 371 SER A CA 1
ATOM 1608 C C . SER A 1 204 ? -9.043 0.011 -15.267 1.00 8.80 371 SER A C 1
ATOM 1609 O O . SER A 1 204 ? -8.640 1.006 -15.841 1.00 10.14 371 SER A O 1
ATOM 1612 N N . TRP A 1 205 ? -8.252 -0.991 -14.888 1.00 7.18 372 TRP A N 1
ATOM 1613 C CA . TRP A 1 205 ? -6.815 -0.904 -15.030 1.00 7.54 372 TRP A CA 1
ATOM 1614 C C . TRP A 1 205 ? -6.279 -2.104 -15.781 1.00 6.50 372 TRP A C 1
ATOM 1615 O O . TRP A 1 205 ? -6.571 -3.236 -15.367 1.00 8.32 372 TRP A O 1
ATOM 1626 N N . TYR A 1 206 ? -5.513 -1.868 -16.844 1.00 7.47 373 TYR A N 1
ATOM 1627 C CA . TYR A 1 206 ? -4.918 -2.966 -17.584 1.00 7.85 373 TYR A CA 1
ATOM 1628 C C . TYR A 1 206 ? -3.675 -3.520 -16.847 1.00 8.27 373 TYR A C 1
ATOM 1629 O O . TYR A 1 206 ? -2.816 -2.757 -16.379 1.00 8.66 373 TYR A O 1
ATOM 1638 N N . ASP A 1 207 ? -3.575 -4.850 -16.825 1.00 7.45 374 ASP A N 1
ATOM 1639 C CA . ASP A 1 207 ? -2.365 -5.573 -16.373 1.00 7.47 374 ASP A CA 1
ATOM 1640 C C . ASP A 1 207 ? -1.174 -5.286 -17.290 1.00 8.36 374 ASP A C 1
ATOM 1641 O O . ASP A 1 207 ? -0.928 -6.001 -18.262 1.00 9.06 374 ASP A O 1
ATOM 1646 N N . ALA A 1 208 ? -0.465 -4.199 -16.978 1.00 8.41 375 ALA A N 1
ATOM 1647 C CA . ALA A 1 208 ? 0.629 -3.732 -17.809 1.00 8.76 375 ALA A CA 1
ATOM 1648 C C . ALA A 1 208 ? 1.717 -3.109 -16.931 1.00 8.56 375 ALA A C 1
ATOM 1649 O O . ALA A 1 208 ? 2.694 -3.764 -16.584 1.00 9.55 375 ALA A O 1
ATOM 1651 N N . MET A 1 209 ? 1.525 -1.878 -16.485 1.00 8.39 376 MET A N 1
ATOM 1652 C CA . MET A 1 209 ? 2.526 -1.214 -15.622 1.00 8.12 376 MET A CA 1
ATOM 1653 C C . MET A 1 209 ? 2.521 -1.905 -14.272 1.00 8.18 376 MET A C 1
ATOM 1654 O O . MET A 1 209 ? 1.504 -1.865 -13.557 1.00 8.46 376 MET A O 1
ATOM 1659 N N . THR A 1 210 ? 3.675 -2.461 -13.883 1.00 8.35 377 THR A N 1
ATOM 1660 C CA . THR A 1 210 ? 3.825 -2.918 -12.532 1.00 8.89 377 THR A CA 1
ATOM 1661 C C . THR A 1 210 ? 4.098 -1.783 -11.566 1.00 8.68 377 THR A C 1
ATOM 1662 O O . THR A 1 210 ? 4.368 -0.657 -11.958 1.00 8.99 377 THR A O 1
ATOM 1666 N N . TYR A 1 211 ? 4.011 -2.066 -10.265 1.00 8.73 378 TYR A N 1
ATOM 1667 C CA . TYR A 1 211 ? 4.218 -0.993 -9.278 1.00 8.81 378 TYR A CA 1
ATOM 1668 C C . TYR A 1 211 ? 5.629 -0.420 -9.285 1.00 10.02 378 TYR A C 1
ATOM 1669 O O . TYR A 1 211 ? 5.788 0.804 -9.126 1.00 10.36 378 TYR A O 1
ATOM 1678 N N . ASN A 1 212 ? 6.622 -1.308 -9.449 1.00 10.73 379 ASN A N 1
ATOM 1679 C CA . ASN A 1 212 ? 8.012 -0.889 -9.365 1.00 10.55 379 ASN A CA 1
ATOM 1680 C C . ASN A 1 212 ? 8.900 -1.174 -10.566 1.00 11.10 379 ASN A C 1
ATOM 1681 O O . ASN A 1 212 ? 10.042 -0.674 -10.604 1.00 12.80 379 ASN A O 1
ATOM 1686 N N . TYR A 1 213 ? 8.433 -2.000 -11.508 1.00 11.04 380 TYR A N 1
ATOM 1687 C CA . TYR A 1 213 ? 9.317 -2.552 -12.558 1.00 12.30 380 TYR A CA 1
ATOM 1688 C C . TYR A 1 213 ? 8.901 -2.239 -13.988 1.00 12.49 380 TYR A C 1
ATOM 1689 O O . TYR A 1 213 ? 9.392 -2.883 -14.937 1.00 14.71 380 TYR A O 1
ATOM 1698 N N . GLY A 1 214 ? 8.064 -1.210 -14.162 1.00 10.80 381 GLY A N 1
ATOM 1699 C CA . GLY A 1 214 ? 7.639 -0.855 -15.509 1.00 10.68 381 GLY A CA 1
ATOM 1700 C C . GLY A 1 214 ? 6.721 -1.916 -16.099 1.00 9.82 381 GLY A C 1
ATOM 1701 O O . GLY A 1 214 ? 6.039 -2.659 -15.391 1.00 10.16 381 GLY A O 1
ATOM 1702 N N . ARG A 1 215 ? 6.694 -1.973 -17.421 1.00 9.31 382 ARG A N 1
ATOM 1703 C CA . ARG A 1 215 ? 5.713 -2.830 -18.090 1.00 9.14 382 ARG A CA 1
ATOM 1704 C C . ARG A 1 215 ? 6.066 -4.307 -17.972 1.00 9.80 382 ARG A C 1
ATOM 1705 O O . ARG A 1 215 ? 7.152 -4.708 -18.395 1.00 10.95 382 ARG A O 1
ATOM 1713 N N . TYR A 1 216 ? 5.139 -5.100 -17.425 1.00 9.61 383 TYR A N 1
ATOM 1714 C CA . TYR A 1 216 ? 5.292 -6.552 -17.366 1.00 9.39 383 TYR A CA 1
ATOM 1715 C C . TYR A 1 216 ? 3.886 -7.080 -17.094 1.00 10.11 383 TYR A C 1
ATOM 1716 O O . TYR A 1 216 ? 3.301 -6.839 -16.046 1.00 10.17 383 TYR A O 1
ATOM 1725 N N . HIS A 1 217 ? 3.355 -7.837 -18.043 1.00 9.98 384 HIS A N 1
ATOM 1726 C CA . HIS A 1 217 ? 2.050 -8.458 -17.857 1.00 8.78 384 HIS A CA 1
ATOM 1727 C C . HIS A 1 217 ? 2.181 -9.711 -16.986 1.00 9.10 384 HIS A C 1
ATOM 1728 O O . HIS A 1 217 ? 2.958 -10.586 -17.345 1.00 10.58 384 HIS A O 1
ATOM 1735 N N . GLN A 1 218 ? 1.375 -9.836 -15.928 1.00 8.62 385 GLN A N 1
ATOM 1736 C CA . GLN A 1 218 ? 1.331 -11.068 -15.175 1.00 8.78 385 GLN A CA 1
ATOM 1737 C C . GLN A 1 218 ? 0.284 -12.044 -15.686 1.00 9.15 385 GLN A C 1
ATOM 1738 O O . GLN A 1 218 ? 0.253 -13.203 -15.241 1.00 10.43 385 GLN A O 1
ATOM 1744 N N . ASP A 1 219 ? -0.569 -11.604 -16.619 1.00 8.52 386 ASP A N 1
ATOM 1745 C CA . ASP A 1 219 ? -1.761 -12.371 -17.010 1.00 9.08 386 ASP A CA 1
ATOM 1746 C C . ASP A 1 219 ? -2.601 -12.699 -15.807 1.00 8.98 386 ASP A C 1
ATOM 1747 O O . ASP A 1 219 ? -3.183 -13.789 -15.665 1.00 9.50 386 ASP A O 1
ATOM 1752 N N . GLY A 1 220 ? -2.721 -11.712 -14.927 1.00 8.82 387 GLY A N 1
ATOM 1753 C CA . GLY A 1 220 ? -3.380 -11.926 -13.679 1.00 9.07 387 GLY A CA 1
ATOM 1754 C C . GLY A 1 220 ? -3.004 -10.843 -12.704 1.00 8.79 387 GLY A C 1
ATOM 1755 O O . GLY A 1 220 ? -2.209 -9.951 -12.995 1.00 7.91 387 GLY A O 1
ATOM 1756 N N . LEU A 1 221 ? -3.614 -10.940 -11.541 1.00 8.31 388 LEU A N 1
ATOM 1757 C CA . LEU A 1 221 ? -3.265 -10.123 -10.365 1.00 7.35 388 LEU A CA 1
ATOM 1758 C C . LEU A 1 221 ? -2.214 -10.893 -9.541 1.00 8.16 388 LEU A C 1
ATOM 1759 O O . LEU A 1 221 ? -2.389 -12.075 -9.283 1.00 8.52 388 LEU A O 1
ATOM 1764 N N . GLY A 1 222 ? -1.115 -10.228 -9.168 1.00 8.42 389 GLY A N 1
ATOM 1765 C CA . GLY A 1 222 ? -0.075 -10.941 -8.439 1.00 9.24 389 GLY A CA 1
ATOM 1766 C C . GLY A 1 222 ? 0.879 -10.001 -7.736 1.00 9.23 389 GLY A C 1
ATOM 1767 O O . GLY A 1 222 ? 0.545 -8.863 -7.403 1.00 9.25 389 GLY A O 1
ATOM 1768 N N . GLU A 1 223 ? 2.074 -10.548 -7.472 1.00 9.27 390 GLU A N 1
ATOM 1769 C CA . GLU A 1 223 ? 3.005 -9.914 -6.577 1.00 9.35 390 GLU A CA 1
ATOM 1770 C C . GLU A 1 223 ? 3.587 -8.620 -7.061 1.00 9.22 390 GLU A C 1
ATOM 1771 O O . GLU A 1 223 ? 4.145 -7.838 -6.244 1.00 11.13 390 GLU A O 1
ATOM 1777 N N . TYR A 1 224 ? 3.471 -8.371 -8.369 1.00 9.53 391 TYR A N 1
ATOM 1778 C CA . TYR A 1 224 ? 4.038 -7.157 -8.934 1.00 9.47 391 TYR A CA 1
ATOM 1779 C C . TYR A 1 224 ? 3.045 -6.071 -9.249 1.00 9.02 391 TYR A C 1
ATOM 1780 O O . TYR A 1 224 ? 3.464 -4.924 -9.537 1.00 9.21 391 TYR A O 1
ATOM 1789 N N . ASN A 1 225 ? 1.735 -6.366 -9.122 1.00 8.36 392 ASN A N 1
ATOM 1790 C CA . ASN A 1 225 ? 0.724 -5.371 -9.508 1.00 7.87 392 ASN A CA 1
ATOM 1791 C C . ASN A 1 225 ? -0.407 -5.232 -8.505 1.00 7.28 392 ASN A C 1
ATOM 1792 O O . ASN A 1 225 ? -1.299 -4.428 -8.743 1.00 8.88 392 ASN A O 1
ATOM 1797 N N . TYR A 1 226 ? -0.363 -5.953 -7.370 1.00 8.24 393 TYR A N 1
ATOM 1798 C CA . TYR A 1 226 ? -1.494 -5.942 -6.456 1.00 7.98 393 TYR A CA 1
ATOM 1799 C C . TYR A 1 226 ? -1.807 -4.569 -5.891 1.00 7.77 393 TYR A C 1
ATOM 1800 O O . TYR A 1 226 ? -2.943 -4.306 -5.497 1.00 8.59 393 TYR A O 1
ATOM 1809 N N . GLN A 1 227 ? -0.786 -3.710 -5.809 1.00 7.86 394 GLN A N 1
ATOM 1810 C CA . GLN A 1 227 ? -0.972 -2.405 -5.198 1.00 7.77 394 GLN A CA 1
ATOM 1811 C C . GLN A 1 227 ? -2.062 -1.616 -5.897 1.00 7.32 394 GLN A C 1
ATOM 1812 O O . GLN A 1 227 ? -2.760 -0.826 -5.267 1.00 7.89 394 GLN A O 1
ATOM 1818 N N . PHE A 1 228 ? -2.252 -1.833 -7.194 1.00 7.76 395 PHE A N 1
ATOM 1819 C CA . PHE A 1 228 ? -3.245 -1.043 -7.919 1.00 7.41 395 PHE A CA 1
ATOM 1820 C C . PHE A 1 228 ? -4.661 -1.395 -7.554 1.00 7.81 395 PHE A C 1
ATOM 1821 O O . PHE A 1 228 ? -5.561 -0.616 -7.837 1.00 8.92 395 PHE A O 1
ATOM 1829 N N . MET A 1 229 ? -4.850 -2.574 -6.952 1.00 8.08 396 MET A N 1
ATOM 1830 C CA . MET A 1 229 ? -6.157 -3.006 -6.462 1.00 8.08 396 MET A CA 1
ATOM 1831 C C . MET A 1 229 ? -6.279 -2.940 -4.936 1.00 8.97 396 MET A C 1
ATOM 1832 O O . MET A 1 229 ? -7.344 -3.107 -4.363 1.00 9.14 396 MET A O 1
ATOM 1837 N N . GLN A 1 230 ? -5.176 -2.665 -4.247 1.00 10.35 397 GLN A N 1
ATOM 1838 C CA . GLN A 1 230 ? -5.182 -2.704 -2.780 1.00 10.41 397 GLN A CA 1
ATOM 1839 C C . GLN A 1 230 ? -6.054 -1.570 -2.206 1.00 9.84 397 GLN A C 1
ATOM 1840 O O . GLN A 1 230 ? -5.874 -0.407 -2.573 1.00 11.68 397 GLN A O 1
ATOM 1846 N N . PRO A 1 231 ? -7.004 -1.897 -1.326 1.00 12.10 398 PRO A N 1
ATOM 1847 C CA . PRO A 1 231 ? -7.889 -0.862 -0.803 1.00 13.20 398 PRO A CA 1
ATOM 1848 C C . PRO A 1 231 ? -7.236 0.114 0.148 1.00 14.29 398 PRO A C 1
ATOM 1849 O O . PRO A 1 231 ? -6.206 -0.210 0.742 1.00 17.41 398 PRO A O 1
ATOM 1853 N N . GLU A 1 232 ? -7.847 1.277 0.296 1.00 16.06 399 GLU A N 1
ATOM 1854 C CA . GLU A 1 232 ? -7.564 2.147 1.437 1.00 19.16 399 GLU A CA 1
ATOM 1855 C C . GLU A 1 232 ? -8.890 2.249 2.111 1.00 22.46 399 GLU A C 1
ATOM 1856 O O . GLU A 1 232 ? -9.694 3.138 1.763 1.00 22.72 399 GLU A O 1
ATOM 1862 N N . GLY A 1 233 ? -9.074 1.301 3.040 1.00 24.73 400 GLY A N 1
ATOM 1863 C CA . GLY A 1 233 ? -10.359 0.974 3.660 1.00 26.05 400 GLY A CA 1
ATOM 1864 C C . GLY A 1 233 ? -11.446 0.716 2.631 1.00 26.71 400 GLY A C 1
ATOM 1865 O O . GLY A 1 233 ? -11.467 -0.345 1.969 1.00 27.77 400 GLY A O 1
ATOM 1866 N N . ASP A 1 234 ? -12.333 1.701 2.627 1.00 27.04 401 ASP A N 1
ATOM 1867 C CA . ASP A 1 234 ? -13.522 2.027 1.825 1.00 28.32 401 ASP A CA 1
ATOM 1868 C C . ASP A 1 234 ? -13.322 2.391 0.348 1.00 26.03 401 ASP A C 1
ATOM 1869 O O . ASP A 1 234 ? -14.279 2.330 -0.486 1.00 27.22 401 ASP A O 1
ATOM 1874 N N . LYS A 1 235 ? -12.109 2.844 0.029 1.00 22.50 402 LYS A N 1
ATOM 1875 C CA . LYS A 1 235 ? -11.807 3.288 -1.314 1.00 19.33 402 LYS A CA 1
ATOM 1876 C C . LYS A 1 235 ? -10.838 2.319 -1.940 1.00 15.32 402 LYS A C 1
ATOM 1877 O O . LYS A 1 235 ? -10.151 1.592 -1.254 1.00 14.92 402 LYS A O 1
ATOM 1883 N N . VAL A 1 236 ? -10.842 2.293 -3.266 1.00 12.21 403 VAL A N 1
ATOM 1884 C CA . VAL A 1 236 ? -9.852 1.516 -4.035 1.00 11.90 403 VAL A CA 1
ATOM 1885 C C . VAL A 1 236 ? -9.256 2.388 -5.117 1.00 10.45 403 VAL A C 1
ATOM 1886 O O . VAL A 1 236 ? -9.861 3.378 -5.518 1.00 10.83 403 VAL A O 1
ATOM 1890 N N . PRO A 1 237 ? -8.047 2.033 -5.608 1.00 9.38 404 PRO A N 1
ATOM 1891 C CA . PRO A 1 237 ? -7.483 2.782 -6.734 1.00 9.12 404 PRO A CA 1
ATOM 1892 C C . PRO A 1 237 ? -8.203 2.327 -8.013 1.00 8.90 404 PRO A C 1
ATOM 1893 O O . PRO A 1 237 ? -9.122 3.005 -8.484 1.00 10.12 404 PRO A O 1
ATOM 1897 N N . ALA A 1 238 ? -7.851 1.154 -8.517 1.00 8.43 405 ALA A N 1
ATOM 1898 C CA . ALA A 1 238 ? -8.605 0.527 -9.592 1.00 7.76 405 ALA A CA 1
ATOM 1899 C C . ALA A 1 238 ? -9.786 -0.239 -9.032 1.00 8.53 405 ALA A C 1
ATOM 1900 O O . ALA A 1 238 ? -9.654 -1.031 -8.093 1.00 10.40 405 ALA A O 1
ATOM 1902 N N . ASP A 1 239 ? -10.969 0.003 -9.609 1.00 7.64 406 ASP A N 1
ATOM 1903 C CA . ASP A 1 239 ? -12.168 -0.773 -9.310 1.00 7.65 406 ASP A CA 1
ATOM 1904 C C . ASP A 1 239 ? -12.153 -2.129 -10.017 1.00 8.19 406 ASP A C 1
ATOM 1905 O O . ASP A 1 239 ? -12.460 -3.155 -9.392 1.00 10.31 406 ASP A O 1
ATOM 1910 N N . ASN A 1 240 ? -11.839 -2.104 -11.320 1.00 7.55 407 ASN A N 1
ATOM 1911 C CA . ASN A 1 240 ? -11.733 -3.324 -12.112 1.00 7.54 407 ASN A CA 1
ATOM 1912 C C . ASN A 1 240 ? -10.303 -3.477 -12.627 1.00 7.28 407 ASN A C 1
ATOM 1913 O O . ASN A 1 240 ? -9.616 -2.480 -12.904 1.00 7.71 407 ASN A O 1
ATOM 1918 N N . PHE A 1 241 ? -9.910 -4.730 -12.769 1.00 7.20 408 PHE A N 1
ATOM 1919 C CA . PHE A 1 241 ? -8.583 -5.089 -13.263 1.00 7.79 408 PHE A CA 1
ATOM 1920 C C . PHE A 1 241 ? -8.766 -5.983 -14.498 1.00 7.43 408 PHE A C 1
ATOM 1921 O O . PHE A 1 241 ? -9.517 -6.946 -14.404 1.00 8.86 408 PHE A O 1
ATOM 1929 N N . PHE A 1 242 ? -8.033 -5.689 -15.574 1.00 7.04 409 PHE A N 1
ATOM 1930 C CA . PHE A 1 242 ? -8.151 -6.412 -16.817 1.00 7.47 409 PHE A CA 1
ATOM 1931 C C . PHE A 1 242 ? -6.868 -7.213 -16.969 1.00 7.92 409 PHE A C 1
ATOM 1932 O O . PHE A 1 242 ? -5.806 -6.649 -17.263 1.00 8.10 409 PHE A O 1
ATOM 1940 N N . ALA A 1 243 ? -6.961 -8.536 -16.756 1.00 7.40 410 ALA A N 1
ATOM 1941 C CA . ALA A 1 243 ? -5.793 -9.409 -16.825 1.00 8.37 410 ALA A CA 1
ATOM 1942 C C . ALA A 1 243 ? -5.418 -9.661 -18.286 1.00 7.78 410 ALA A C 1
ATOM 1943 O O . ALA A 1 243 ? -6.294 -9.910 -19.143 1.00 8.98 410 ALA A O 1
ATOM 1945 N N . ASN A 1 244 ? -4.127 -9.630 -18.598 1.00 8.03 411 ASN A N 1
ATOM 1946 C CA . ASN A 1 244 ? -3.655 -9.908 -19.935 1.00 8.10 411 ASN A CA 1
ATOM 1947 C C . ASN A 1 244 ? -4.033 -11.316 -20.387 1.00 8.89 411 ASN A C 1
ATOM 1948 O O . ASN A 1 244 ? -4.330 -12.196 -19.574 1.00 8.67 411 ASN A O 1
ATOM 1953 N N . PHE A 1 245 ? -3.933 -11.496 -21.715 1.00 8.60 412 PHE A N 1
ATOM 1954 C CA . PHE A 1 245 ? -4.607 -12.615 -22.374 1.00 8.93 412 PHE A CA 1
ATOM 1955 C C . PHE A 1 245 ? -4.053 -13.991 -22.092 1.00 9.06 412 PHE A C 1
ATOM 1956 O O . PHE A 1 245 ? -4.749 -14.992 -22.357 1.00 11.01 412 PHE A O 1
ATOM 1964 N N . ASN A 1 246 ? -2.815 -14.073 -21.605 1.00 9.52 413 ASN A N 1
ATOM 1965 C CA . ASN A 1 246 ? -2.151 -15.374 -21.505 1.00 10.47 413 ASN A CA 1
ATOM 1966 C C . ASN A 1 246 ? -2.299 -16.022 -20.150 1.00 9.96 413 ASN A C 1
ATOM 1967 O O . ASN A 1 246 ? -1.374 -16.623 -19.602 1.00 11.78 413 ASN A O 1
ATOM 1972 N N . TRP A 1 247 ? -3.478 -15.879 -19.552 1.00 10.08 414 TRP A N 1
ATOM 1973 C CA . TRP A 1 247 ? -3.783 -16.559 -18.307 1.00 10.18 414 TRP A CA 1
ATOM 1974 C C . TRP A 1 247 ? -3.916 -18.072 -18.503 1.00 10.21 414 TRP A C 1
ATOM 1975 O O . TRP A 1 247 ? -4.039 -18.565 -19.637 1.00 11.95 414 TRP A O 1
ATOM 1986 N N . ASP A 1 248 ? -3.899 -18.778 -17.387 1.00 10.72 415 ASP A N 1
ATOM 1987 C CA . ASP A 1 248 ? -4.023 -20.236 -17.361 1.00 10.88 415 ASP A CA 1
ATOM 1988 C C . ASP A 1 248 ? -4.500 -20.632 -15.950 1.00 10.63 415 ASP A C 1
ATOM 1989 O O . ASP A 1 248 ? -4.869 -19.754 -15.131 1.00 10.42 415 ASP A O 1
ATOM 1994 N N . LYS A 1 249 ? -4.600 -21.946 -15.668 1.00 11.54 416 LYS A N 1
ATOM 1995 C CA . LYS A 1 249 ? -5.146 -22.365 -14.387 1.00 12.87 416 LYS A CA 1
ATOM 1996 C C . LYS A 1 249 ? -4.337 -21.799 -13.197 1.00 11.34 416 LYS A C 1
ATOM 1997 O O . LYS A 1 249 ? -4.926 -21.287 -12.243 1.00 12.01 416 LYS A O 1
ATOM 2003 N N . ALA A 1 250 ? -3.022 -21.951 -13.278 1.00 11.32 417 ALA A N 1
ATOM 2004 C CA . ALA A 1 250 ? -2.163 -21.522 -12.188 1.00 10.21 417 ALA A CA 1
ATOM 2005 C C . ALA A 1 250 ? -2.238 -20.009 -11.962 1.00 10.91 417 ALA A C 1
ATOM 2006 O O . ALA A 1 250 ? -2.326 -19.553 -10.822 1.00 10.73 417 ALA A O 1
ATOM 2008 N N . LYS A 1 251 ? -2.227 -19.274 -13.055 1.00 10.57 418 LYS A N 1
ATOM 2009 C CA . LYS A 1 251 ? -2.271 -17.807 -12.953 1.00 9.39 418 LYS A CA 1
ATOM 2010 C C . LYS A 1 251 ? -3.615 -17.365 -12.378 1.00 9.66 418 LYS A C 1
ATOM 2011 O O . LYS A 1 251 ? -3.681 -16.403 -11.570 1.00 9.60 418 LYS A O 1
ATOM 2017 N N . ASN A 1 252 ? -4.694 -18.047 -12.796 1.00 9.36 419 ASN A N 1
ATOM 2018 C CA . ASN A 1 252 ? -6.001 -17.702 -12.261 1.00 8.25 419 ASN A CA 1
ATOM 2019 C C . ASN A 1 252 ? -6.085 -18.037 -10.775 1.00 9.40 419 ASN A C 1
ATOM 2020 O O . ASN A 1 252 ? -6.637 -17.303 -9.990 1.00 9.10 419 ASN A O 1
ATOM 2025 N N . ASP A 1 253 ? -5.524 -19.197 -10.402 1.00 9.94 420 ASP A N 1
ATOM 2026 C CA . ASP A 1 253 ? -5.466 -19.560 -9.000 1.00 10.15 420 ASP A CA 1
ATOM 2027 C C . ASP A 1 253 ? -4.753 -18.454 -8.189 1.00 10.13 420 ASP A C 1
ATOM 2028 O O . ASP A 1 253 ? -5.195 -18.076 -7.077 1.00 10.46 420 ASP A O 1
ATOM 2033 N N . TYR A 1 254 ? -3.647 -17.977 -8.764 1.00 9.62 421 TYR A N 1
ATOM 2034 C CA . TYR A 1 254 ? -2.818 -16.969 -8.080 1.00 9.19 421 TYR A CA 1
ATOM 2035 C C . TYR A 1 254 ? -3.592 -15.644 -7.957 1.00 8.80 421 TYR A C 1
ATOM 2036 O O . TYR A 1 254 ? -3.492 -14.926 -6.935 1.00 9.84 421 TYR A O 1
ATOM 2045 N N . THR A 1 255 ? -4.317 -15.292 -9.027 1.00 9.07 422 THR A N 1
ATOM 2046 C CA . THR A 1 255 ? -5.104 -14.078 -9.033 1.00 8.42 422 THR A CA 1
ATOM 2047 C C . THR A 1 255 ? -6.113 -14.113 -7.912 1.00 8.52 422 THR A C 1
ATOM 2048 O O . THR A 1 255 ? -6.328 -13.119 -7.199 1.00 9.15 422 THR A O 1
ATOM 2052 N N . ILE A 1 256 ? -6.829 -15.242 -7.823 1.00 8.77 423 ILE A N 1
ATOM 2053 C CA . ILE A 1 256 ? -7.877 -15.400 -6.797 1.00 8.62 423 ILE A CA 1
ATOM 2054 C C . ILE A 1 256 ? -7.257 -15.283 -5.392 1.00 9.28 423 ILE A C 1
ATOM 2055 O O . ILE A 1 256 ? -7.798 -14.610 -4.517 1.00 9.99 423 ILE A O 1
ATOM 2060 N N . ALA A 1 257 ? -6.124 -15.974 -5.182 1.00 9.34 424 ALA A N 1
ATOM 2061 C CA . ALA A 1 257 ? -5.469 -15.925 -3.885 1.00 9.82 424 ALA A CA 1
ATOM 2062 C C . ALA A 1 257 ? -5.023 -14.522 -3.548 1.00 9.31 424 ALA A C 1
ATOM 2063 O O . ALA A 1 257 ? -5.136 -14.066 -2.398 1.00 10.32 424 ALA A O 1
ATOM 2065 N N . THR A 1 258 ? -4.511 -13.827 -4.545 1.00 9.55 425 THR A N 1
ATOM 2066 C CA . THR A 1 258 ? -4.009 -12.448 -4.318 1.00 9.00 425 THR A CA 1
ATOM 2067 C C . THR A 1 258 ? -5.171 -11.489 -4.012 1.00 9.31 425 THR A C 1
ATOM 2068 O O . THR A 1 258 ? -5.126 -10.730 -3.048 1.00 9.85 425 THR A O 1
ATOM 2072 N N . ALA A 1 259 ? -6.264 -11.572 -4.805 1.00 9.16 426 ALA A N 1
ATOM 2073 C CA . ALA A 1 259 ? -7.417 -10.706 -4.550 1.00 8.99 426 ALA A CA 1
ATOM 2074 C C . ALA A 1 259 ? -7.960 -10.961 -3.130 1.00 9.76 426 ALA A C 1
ATOM 2075 O O . ALA A 1 259 ? -8.216 -10.026 -2.354 1.00 10.56 426 ALA A O 1
ATOM 2077 N N . ASN A 1 260 ? -8.149 -12.235 -2.790 1.00 10.69 427 ASN A N 1
ATOM 2078 C CA . ASN A 1 260 ? -8.699 -12.554 -1.471 1.00 11.82 427 ASN A CA 1
ATOM 2079 C C . ASN A 1 260 ? -7.801 -11.986 -0.366 1.00 11.56 427 ASN A C 1
ATOM 2080 O O . ASN A 1 260 ? -8.295 -11.402 0.603 1.00 12.36 427 ASN A O 1
ATOM 2085 N N . TRP A 1 261 ? -6.485 -12.130 -0.535 1.00 10.90 428 TRP A N 1
ATOM 2086 C CA . TRP A 1 261 ? -5.571 -11.737 0.546 1.00 11.26 428 TRP A CA 1
ATOM 2087 C C . TRP A 1 261 ? -5.574 -10.246 0.819 1.00 10.81 428 TRP A C 1
ATOM 2088 O O . TRP A 1 261 ? -5.565 -9.818 1.984 1.00 11.22 428 TRP A O 1
ATOM 2099 N N . ILE A 1 262 ? -5.674 -9.465 -0.247 1.00 10.04 429 ILE A N 1
ATOM 2100 C CA . ILE A 1 262 ? -5.707 -8.005 -0.117 1.00 10.67 429 ILE A CA 1
ATOM 2101 C C . ILE A 1 262 ? -7.108 -7.433 0.177 1.00 10.82 429 ILE A C 1
ATOM 2102 O O . ILE A 1 262 ? -7.247 -6.227 0.390 1.00 13.35 429 ILE A O 1
ATOM 2107 N N . GLY A 1 263 ? -8.124 -8.299 0.183 1.00 10.40 430 GLY A N 1
ATOM 2108 C CA . GLY A 1 263 ? -9.481 -7.875 0.536 1.00 10.94 430 GLY A CA 1
ATOM 2109 C C . GLY A 1 263 ? -10.291 -7.320 -0.618 1.00 10.43 430 GLY A C 1
ATOM 2110 O O . GLY A 1 263 ? -11.134 -6.423 -0.432 1.00 13.11 430 GLY A O 1
ATOM 2111 N N . ARG A 1 264 ? -10.097 -7.908 -1.796 1.00 9.70 431 ARG A N 1
ATOM 2112 C CA . ARG A 1 264 ? -10.888 -7.570 -2.978 1.00 9.61 431 ARG A CA 1
ATOM 2113 C C . ARG A 1 264 ? -11.612 -8.793 -3.506 1.00 9.54 431 ARG A C 1
ATOM 2114 O O . ARG A 1 264 ? -11.173 -9.955 -3.328 1.00 11.90 431 ARG A O 1
ATOM 2122 N N . ASN A 1 265 ? -12.729 -8.535 -4.168 1.00 9.30 432 ASN A N 1
ATOM 2123 C CA . ASN A 1 265 ? -13.524 -9.582 -4.804 1.00 9.81 432 ASN A CA 1
ATOM 2124 C C . ASN A 1 265 ? -12.774 -10.066 -6.047 1.00 9.50 432 ASN A C 1
ATOM 2125 O O . ASN A 1 265 ? -12.487 -9.255 -6.958 1.00 8.03 432 ASN A O 1
ATOM 2130 N N . PRO A 1 266 ? -12.484 -11.378 -6.153 1.00 9.15 433 PRO A N 1
ATOM 2131 C CA . PRO A 1 266 ? -11.845 -11.890 -7.365 1.00 10.00 433 PRO A CA 1
ATOM 2132 C C . PRO A 1 266 ? -12.578 -11.552 -8.658 1.00 8.76 433 PRO A C 1
ATOM 2133 O O . PRO A 1 266 ? -11.951 -11.427 -9.713 1.00 9.54 433 PRO A O 1
ATOM 2137 N N . TYR A 1 267 ? -13.893 -11.392 -8.580 1.00 8.80 434 TYR A N 1
ATOM 2138 C CA . TYR A 1 267 ? -14.672 -11.102 -9.793 1.00 8.78 434 TYR A CA 1
ATOM 2139 C C . TYR A 1 267 ? -14.506 -9.666 -10.255 1.00 8.11 434 TYR A C 1
ATOM 2140 O O . TYR A 1 267 ? -15.047 -9.286 -11.290 1.00 8.95 434 TYR A O 1
ATOM 2149 N N . ASP A 1 268 ? -13.748 -8.837 -9.491 1.00 7.65 435 ASP A N 1
ATOM 2150 C CA . ASP A 1 268 ? -13.336 -7.566 -10.040 1.00 8.11 435 ASP A CA 1
ATOM 2151 C C . ASP A 1 268 ? -12.119 -7.695 -10.957 1.00 7.73 435 ASP A C 1
ATOM 2152 O O . ASP A 1 268 ? -11.649 -6.680 -11.514 1.00 8.23 435 ASP A O 1
ATOM 2157 N N . VAL A 1 269 ? -11.617 -8.931 -11.136 1.00 6.91 436 VAL A N 1
ATOM 2158 C CA . VAL A 1 269 ? -10.607 -9.215 -12.155 1.00 7.38 436 VAL A CA 1
ATOM 2159 C C . VAL A 1 269 ? -11.307 -9.851 -13.384 1.00 6.90 436 VAL A C 1
ATOM 2160 O O . VAL A 1 269 ? -12.023 -10.875 -13.236 1.00 8.04 436 VAL A O 1
ATOM 2164 N N . PHE A 1 270 ? -11.055 -9.247 -14.549 1.00 7.50 437 PHE A N 1
ATOM 2165 C CA . PHE A 1 270 ? -11.627 -9.606 -15.810 1.00 7.38 437 PHE A CA 1
ATOM 2166 C C . PHE A 1 270 ? -10.549 -10.227 -16.645 1.00 7.32 437 PHE A C 1
ATOM 2167 O O . PHE A 1 270 ? -9.599 -9.564 -17.039 1.00 8.79 437 PHE A O 1
ATOM 2175 N N . ALA A 1 271 ? -10.674 -11.530 -16.879 1.00 7.67 438 ALA A N 1
ATOM 2176 C CA . ALA A 1 271 ? -9.678 -12.272 -17.670 1.00 7.76 438 ALA A CA 1
ATOM 2177 C C . ALA A 1 271 ? -9.859 -11.901 -19.156 1.00 8.35 438 ALA A C 1
ATOM 2178 O O . ALA A 1 271 ? -10.925 -12.102 -19.720 1.00 8.75 438 ALA A O 1
ATOM 2180 N N . GLY A 1 272 ? -8.814 -11.386 -19.796 1.00 8.49 439 GLY A N 1
ATOM 2181 C CA . GLY A 1 272 ? -8.969 -10.882 -21.127 1.00 8.20 439 GLY A CA 1
ATOM 2182 C C . GLY A 1 272 ? -9.097 -11.963 -22.168 1.00 9.32 439 GLY A C 1
ATOM 2183 O O . GLY A 1 272 ? -8.416 -13.003 -22.096 1.00 9.50 439 GLY A O 1
ATOM 2184 N N . LEU A 1 273 ? -9.977 -11.715 -23.139 1.00 9.04 440 LEU A N 1
ATOM 2185 C CA . LEU A 1 273 ? -10.124 -12.531 -24.345 1.00 8.98 440 LEU A CA 1
ATOM 2186 C C . LEU A 1 273 ? -9.731 -11.652 -25.559 1.00 8.76 440 LEU A C 1
ATOM 2187 O O . LEU A 1 273 ? -10.274 -10.551 -25.735 1.00 9.33 440 LEU A O 1
ATOM 2192 N N . GLU A 1 274 ? -8.774 -12.114 -26.377 1.00 10.19 441 GLU A N 1
ATOM 2193 C CA . GLU A 1 274 ? -8.251 -11.317 -27.507 1.00 9.67 441 GLU A CA 1
ATOM 2194 C C . GLU A 1 274 ? -9.096 -11.664 -28.726 1.00 9.44 441 GLU A C 1
ATOM 2195 O O . GLU A 1 274 ? -8.783 -12.590 -29.507 1.00 10.63 441 GLU A O 1
ATOM 2201 N N . LEU A 1 275 ? -10.199 -10.923 -28.857 1.00 9.50 442 LEU A N 1
ATOM 2202 C CA . LEU A 1 275 ? -11.183 -11.279 -29.857 1.00 9.79 442 LEU A CA 1
ATOM 2203 C C . LEU A 1 275 ? -10.846 -10.723 -31.236 1.00 10.74 442 LEU A C 1
ATOM 2204 O O . LEU A 1 275 ? -11.462 -11.083 -32.225 1.00 13.02 442 LEU A O 1
ATOM 2209 N N . GLN A 1 276 ? -9.907 -9.786 -31.304 1.00 11.25 443 GLN A N 1
ATOM 2210 C CA . GLN A 1 276 ? -9.506 -9.186 -32.575 1.00 12.54 443 GLN A CA 1
ATOM 2211 C C . GLN A 1 276 ? -8.666 -10.169 -33.384 1.00 13.69 443 GLN A C 1
ATOM 2212 O O . GLN A 1 276 ? -8.997 -10.512 -34.504 1.00 16.08 443 GLN A O 1
ATOM 2218 N N . GLN A 1 277 ? -7.597 -10.661 -32.777 1.00 13.69 444 GLN A N 1
ATOM 2219 C CA . GLN A 1 277 ? -6.839 -11.715 -33.374 1.00 14.76 444 GLN A CA 1
ATOM 2220 C C . GLN A 1 277 ? -7.586 -13.041 -33.403 1.00 14.66 444 GLN A C 1
ATOM 2221 O O . GLN A 1 277 ? -7.369 -13.856 -34.309 1.00 15.84 444 GLN A O 1
ATOM 2227 N N . GLY A 1 278 ? -8.454 -13.281 -32.421 1.00 14.88 445 GLY A N 1
ATOM 2228 C CA . GLY A 1 278 ? -9.118 -14.563 -32.360 1.00 14.83 445 GLY A CA 1
ATOM 2229 C C . GLY A 1 278 ? -10.331 -14.682 -33.256 1.00 15.00 445 GLY A C 1
ATOM 2230 O O . GLY A 1 278 ? -10.736 -15.811 -33.520 1.00 16.70 445 GLY A O 1
ATOM 2231 N N . GLY A 1 279 ? -10.906 -13.566 -33.717 1.00 14.50 446 GLY A N 1
ATOM 2232 C CA . GLY A 1 279 ? -12.114 -13.604 -34.575 1.00 13.57 446 GLY A CA 1
ATOM 2233 C C . GLY A 1 279 ? -13.424 -13.804 -33.797 1.00 13.38 446 GLY A C 1
ATOM 2234 O O . GLY A 1 279 ? -14.239 -14.674 -34.124 1.00 13.04 446 GLY A O 1
ATOM 2235 N N . SER A 1 280 ? -13.640 -12.972 -32.785 1.00 12.92 447 SER A N 1
ATOM 2236 C CA . SER A 1 280 ? -14.934 -12.960 -32.114 1.00 11.34 447 SER A CA 1
ATOM 2237 C C . SER A 1 280 ? -15.212 -14.328 -31.495 1.00 11.23 447 SER A C 1
ATOM 2238 O O . SER A 1 280 ? -14.358 -14.845 -30.785 1.00 11.61 447 SER A O 1
ATOM 2241 N N . TYR A 1 281 ? -16.384 -14.913 -31.736 1.00 9.91 448 TYR A N 1
ATOM 2242 C CA . TYR A 1 281 ? -16.690 -16.190 -31.109 1.00 10.54 448 TYR A CA 1
ATOM 2243 C C . TYR A 1 281 ? -15.893 -17.379 -31.638 1.00 11.11 448 TYR A C 1
ATOM 2244 O O . TYR A 1 281 ? -16.013 -18.472 -31.102 1.00 11.93 448 TYR A O 1
ATOM 2253 N N . LYS A 1 282 ? -15.038 -17.137 -32.649 1.00 11.64 449 LYS A N 1
ATOM 2254 C CA . LYS A 1 282 ? -14.067 -18.152 -33.097 1.00 12.95 449 LYS A CA 1
ATOM 2255 C C . LYS A 1 282 ? -12.781 -18.143 -32.282 1.00 12.85 449 LYS A C 1
ATOM 2256 O O . LYS A 1 282 ? -11.889 -18.942 -32.509 1.00 13.86 449 LYS A O 1
ATOM 2262 N N . THR A 1 283 ? -12.672 -17.206 -31.351 1.00 12.18 450 THR A N 1
ATOM 2263 C CA . THR A 1 283 ? -11.489 -17.131 -30.501 1.00 12.42 450 THR A CA 1
ATOM 2264 C C . THR A 1 283 ? -11.320 -18.365 -29.623 1.00 13.42 450 THR A C 1
ATOM 2265 O O . THR A 1 283 ? -12.262 -18.788 -28.949 1.00 12.87 450 THR A O 1
ATOM 2269 N N . LYS A 1 284 ? -10.094 -18.919 -29.617 1.00 14.93 451 LYS A N 1
ATOM 2270 C CA . LYS A 1 284 ? -9.791 -20.037 -28.765 1.00 16.62 451 LYS A CA 1
ATOM 2271 C C . LYS A 1 284 ? -9.618 -19.497 -27.371 1.00 15.65 451 LYS A C 1
ATOM 2272 O O . LYS A 1 284 ? -8.859 -18.539 -27.158 1.00 17.42 451 LYS A O 1
ATOM 2278 N N . VAL A 1 285 ? -10.348 -20.060 -26.429 1.00 13.60 452 VAL A N 1
ATOM 2279 C CA . VAL A 1 285 ? -10.267 -19.639 -25.039 1.00 12.27 452 VAL A CA 1
ATOM 2280 C C . VAL A 1 285 ? -9.991 -20.882 -24.209 1.00 13.22 452 VAL A C 1
ATOM 2281 O O . VAL A 1 285 ? -10.528 -21.956 -24.507 1.00 13.11 452 VAL A O 1
ATOM 2285 N N . LYS A 1 286 ? -9.138 -20.749 -23.190 1.00 12.28 453 LYS A N 1
ATOM 2286 C CA . LYS A 1 286 ? -8.874 -21.841 -22.277 1.00 13.22 453 LYS A CA 1
ATOM 2287 C C . LYS A 1 286 ? -9.993 -21.923 -21.258 1.00 12.87 453 LYS A C 1
ATOM 2288 O O . LYS A 1 286 ? -9.827 -21.674 -20.064 1.00 11.75 453 LYS A O 1
ATOM 2294 N N . TRP A 1 287 ? -11.172 -22.277 -21.747 1.00 11.87 454 TRP A N 1
ATOM 2295 C CA . TRP A 1 287 ? -12.338 -22.319 -20.858 1.00 11.94 454 TRP A CA 1
ATOM 2296 C C . TRP A 1 287 ? -12.152 -23.185 -19.594 1.00 12.73 454 TRP A C 1
ATOM 2297 O O . TRP A 1 287 ? -12.566 -22.811 -18.512 1.00 12.64 454 TRP A O 1
ATOM 2308 N N . ASN A 1 288 ? -11.466 -24.302 -19.757 1.00 14.58 455 ASN A N 1
ATOM 2309 C CA . ASN A 1 288 ? -11.196 -25.203 -18.648 1.00 17.34 455 ASN A CA 1
ATOM 2310 C C . ASN A 1 288 ? -10.367 -24.605 -17.531 1.00 16.55 455 ASN A C 1
ATOM 2311 O O . ASN A 1 288 ? -10.352 -25.136 -16.396 1.00 18.60 455 ASN A O 1
ATOM 2316 N N . ASP A 1 289 ? -9.687 -23.499 -17.824 1.00 13.75 456 ASP A N 1
ATOM 2317 C CA . ASP A 1 289 ? -8.842 -22.862 -16.799 1.00 13.29 456 ASP A CA 1
ATOM 2318 C C . ASP A 1 289 ? -9.565 -21.751 -16.071 1.00 11.75 456 ASP A C 1
ATOM 2319 O O . ASP A 1 289 ? -9.074 -21.235 -15.061 1.00 12.26 456 ASP A O 1
ATOM 2324 N N . ILE A 1 290 ? -10.747 -21.386 -16.567 1.00 12.15 457 ILE A N 1
ATOM 2325 C CA . ILE A 1 290 ? -11.539 -20.347 -15.922 1.00 11.88 457 ILE A CA 1
ATOM 2326 C C . ILE A 1 290 ? -12.896 -20.827 -15.380 1.00 11.73 457 ILE A C 1
ATOM 2327 O O . ILE A 1 290 ? -13.557 -20.119 -14.649 1.00 13.31 457 ILE A O 1
ATOM 2332 N N . LEU A 1 291 ? -13.325 -22.024 -15.765 1.00 13.37 458 LEU A N 1
ATOM 2333 C CA . LEU A 1 291 ? -14.510 -22.645 -15.222 1.00 13.63 458 LEU A CA 1
ATOM 2334 C C . LEU A 1 291 ? -14.147 -23.590 -14.100 1.00 14.98 458 LEU A C 1
ATOM 2335 O O . LEU A 1 291 ? -13.149 -24.314 -14.233 1.00 17.47 458 LEU A O 1
ATOM 2340 N N . ASP A 1 292 ? -14.942 -23.588 -13.035 1.00 15.65 459 ASP A N 1
ATOM 2341 C CA . ASP A 1 292 ? -14.681 -24.438 -11.878 1.00 17.83 459 ASP A CA 1
ATOM 2342 C C . ASP A 1 292 ? -15.212 -25.832 -12.168 1.00 19.74 459 ASP A C 1
ATOM 2343 O O . ASP A 1 292 ? -15.615 -26.135 -13.306 1.00 19.76 459 ASP A O 1
ATOM 2348 N N . GLU A 1 293 ? -15.196 -26.696 -11.160 1.00 23.32 460 GLU A N 1
ATOM 2349 C CA . GLU A 1 293 ? -15.592 -28.088 -11.339 1.00 25.46 460 GLU A CA 1
ATOM 2350 C C . GLU A 1 293 ? -17.064 -28.268 -11.738 1.00 25.05 460 GLU A C 1
ATOM 2351 O O . GLU A 1 293 ? -17.426 -29.322 -12.281 1.00 26.51 460 GLU A O 1
ATOM 2357 N N . ASN A 1 294 ? -17.910 -27.279 -11.439 1.00 24.60 461 ASN A N 1
ATOM 2358 C CA . ASN A 1 294 ? -19.315 -27.277 -11.859 1.00 24.46 461 ASN A CA 1
ATOM 2359 C C . ASN A 1 294 ? -19.582 -26.539 -13.177 1.00 21.99 461 ASN A C 1
ATOM 2360 O O . ASN A 1 294 ? -20.744 -26.357 -13.552 1.00 22.37 461 ASN A O 1
ATOM 2365 N N . GLY A 1 295 ? -18.534 -26.108 -13.879 1.00 18.66 462 GLY A N 1
ATOM 2366 C CA . GLY A 1 295 ? -18.725 -25.494 -15.168 1.00 17.73 462 GLY A CA 1
ATOM 2367 C C . GLY A 1 295 ? -19.090 -24.030 -15.008 1.00 15.07 462 GLY A C 1
ATOM 2368 O O . GLY A 1 295 ? -19.598 -23.452 -15.956 1.00 18.18 462 GLY A O 1
ATOM 2369 N N . LYS A 1 296 ? -18.766 -23.407 -13.859 1.00 14.84 463 LYS A N 1
ATOM 2370 C CA . LYS A 1 296 ? -19.077 -21.995 -13.658 1.00 13.65 463 LYS A CA 1
ATOM 2371 C C . LYS A 1 296 ? -17.838 -21.115 -13.587 1.00 11.34 463 LYS A C 1
ATOM 2372 O O . LYS A 1 296 ? -16.804 -21.508 -13.056 1.00 12.21 463 LYS A O 1
ATOM 2378 N N . LEU A 1 297 ? -17.981 -19.882 -14.069 1.00 9.74 464 LEU A N 1
ATOM 2379 C CA . LEU A 1 297 ? -16.850 -18.969 -14.091 1.00 9.50 464 LEU A CA 1
ATOM 2380 C C . LEU A 1 297 ? -16.313 -18.700 -12.688 1.00 9.82 464 LEU A C 1
ATOM 2381 O O . LEU A 1 297 ? -17.067 -18.429 -11.757 1.00 10.24 464 LEU A O 1
ATOM 2386 N N . ARG A 1 298 ? -14.993 -18.665 -12.600 1.00 10.15 465 ARG A N 1
ATOM 2387 C CA . ARG A 1 298 ? -14.315 -18.297 -11.351 1.00 10.67 465 ARG A CA 1
ATOM 2388 C C . ARG A 1 298 ? -13.661 -16.937 -11.342 1.00 10.12 465 ARG A C 1
ATOM 2389 O O . ARG A 1 298 ? -13.187 -16.499 -10.313 1.00 10.66 465 ARG A O 1
ATOM 2397 N N . LEU A 1 299 ? -13.684 -16.292 -12.519 1.00 8.37 466 LEU A N 1
ATOM 2398 C CA . LEU A 1 299 ? -13.259 -14.911 -12.692 1.00 8.25 466 LEU A CA 1
ATOM 2399 C C . LEU A 1 299 ? -14.227 -14.246 -13.690 1.00 8.10 466 LEU A C 1
ATOM 2400 O O . LEU A 1 299 ? -15.053 -14.928 -14.289 1.00 8.48 466 LEU A O 1
ATOM 2405 N N . SER A 1 300 ? -14.177 -12.928 -13.792 1.00 7.65 467 SER A N 1
ATOM 2406 C CA . SER A 1 300 ? -14.966 -12.236 -14.801 1.00 7.32 467 SER A CA 1
ATOM 2407 C C . SER A 1 300 ? -14.287 -12.265 -16.172 1.00 8.09 467 SER A C 1
ATOM 2408 O O . SER A 1 300 ? -13.189 -12.805 -16.312 1.00 8.09 467 SER A O 1
ATOM 2411 N N . LEU A 1 301 ? -14.998 -11.755 -17.202 1.00 7.84 468 LEU A N 1
ATOM 2412 C CA . LEU A 1 301 ? -14.511 -11.831 -18.564 1.00 8.01 468 LEU A CA 1
ATOM 2413 C C . LEU A 1 301 ? -14.305 -10.457 -19.145 1.00 7.84 468 LEU A C 1
ATOM 2414 O O . LEU A 1 301 ? -15.210 -9.619 -19.112 1.00 8.16 468 LEU A O 1
ATOM 2419 N N . GLY A 1 302 ? -13.107 -10.233 -19.683 1.00 7.81 469 GLY A N 1
ATOM 2420 C CA . GLY A 1 302 ? -12.781 -8.978 -20.353 1.00 8.04 469 GLY A CA 1
ATOM 2421 C C . GLY A 1 302 ? -12.749 -9.178 -21.849 1.00 8.40 469 GLY A C 1
ATOM 2422 O O . GLY A 1 302 ? -11.954 -9.970 -22.351 1.00 9.09 469 GLY A O 1
ATOM 2423 N N . LEU A 1 303 ? -13.652 -8.518 -22.592 1.00 7.83 470 LEU A N 1
ATOM 2424 C CA . LEU A 1 303 ? -13.777 -8.730 -24.025 1.00 8.07 470 LEU A CA 1
ATOM 2425 C C . LEU A 1 303 ? -12.957 -7.671 -24.749 1.00 8.23 470 LEU A C 1
ATOM 2426 O O . LEU A 1 303 ? -13.333 -6.500 -24.764 1.00 8.56 470 LEU A O 1
ATOM 2431 N N . PHE A 1 304 ? -11.796 -8.042 -25.288 1.00 8.57 471 PHE A N 1
ATOM 2432 C CA . PHE A 1 304 ? -11.001 -7.084 -26.032 1.00 9.70 471 PHE A CA 1
ATOM 2433 C C . PHE A 1 304 ? -11.432 -7.054 -27.497 1.00 8.88 471 PHE A C 1
ATOM 2434 O O . PHE A 1 304 ? -11.293 -8.035 -28.244 1.00 8.90 471 PHE A O 1
ATOM 2442 N N . ALA A 1 305 ? -11.946 -5.898 -27.918 1.00 9.59 472 ALA A N 1
ATOM 2443 C CA . ALA A 1 305 ? -12.301 -5.639 -29.308 1.00 9.35 472 ALA A CA 1
ATOM 2444 C C . ALA A 1 305 ? -13.404 -6.545 -29.860 1.00 9.04 472 ALA A C 1
ATOM 2445 O O . ALA A 1 305 ? -13.322 -7.051 -30.996 1.00 9.86 472 ALA A O 1
ATOM 2447 N N . PRO A 1 306 ? -14.515 -6.695 -29.103 1.00 9.97 473 PRO A N 1
ATOM 2448 C CA . PRO A 1 306 ? -15.603 -7.535 -29.625 1.00 10.23 473 PRO A CA 1
ATOM 2449 C C . PRO A 1 306 ? -16.268 -6.921 -30.890 1.00 10.78 473 PRO A C 1
ATOM 2450 O O . PRO A 1 306 ? -16.919 -7.624 -31.643 1.00 11.26 473 PRO A O 1
ATOM 2454 N N . ASP A 1 307 ? -16.046 -5.627 -31.107 1.00 10.91 474 ASP A N 1
ATOM 2455 C CA . ASP A 1 307 ? -16.529 -4.975 -32.321 1.00 11.16 474 ASP A CA 1
ATOM 2456 C C . ASP A 1 307 ? -15.994 -5.613 -33.602 1.00 11.25 474 ASP A C 1
ATOM 2457 O O . ASP A 1 307 ? -16.591 -5.450 -34.660 1.00 13.13 474 ASP A O 1
ATOM 2462 N N . THR A 1 308 ? -14.918 -6.388 -33.510 1.00 10.98 475 THR A N 1
ATOM 2463 C CA A THR A 1 308 ? -14.418 -7.176 -34.652 0.50 11.61 475 THR A CA 1
ATOM 2464 C CA B THR A 1 308 ? -14.394 -7.151 -34.647 0.50 12.40 475 THR A CA 1
ATOM 2465 C C . THR A 1 308 ? -15.500 -7.988 -35.305 1.00 11.83 475 THR A C 1
ATOM 2466 O O . THR A 1 308 ? -15.429 -8.325 -36.502 1.00 14.40 475 THR A O 1
ATOM 2473 N N . ILE A 1 309 ? -16.532 -8.328 -34.516 1.00 11.14 476 ILE A N 1
ATOM 2474 C CA . ILE A 1 309 ? -17.668 -9.138 -35.018 1.00 11.89 476 ILE A CA 1
ATOM 2475 C C . ILE A 1 309 ? -18.351 -8.539 -36.239 1.00 13.45 476 ILE A C 1
ATOM 2476 O O . ILE A 1 309 ? -18.958 -9.295 -37.027 1.00 14.66 476 ILE A O 1
ATOM 2481 N N . THR A 1 310 ? -18.288 -7.213 -36.383 1.00 14.88 477 THR A N 1
ATOM 2482 C CA . THR A 1 310 ? -18.892 -6.548 -37.549 1.00 17.17 477 THR A CA 1
ATOM 2483 C C . THR A 1 310 ? -18.191 -7.101 -38.825 1.00 18.87 477 THR A C 1
ATOM 2484 O O . THR A 1 310 ? -18.814 -7.188 -39.927 1.00 22.26 477 THR A O 1
ATOM 2488 N N . SER A 1 311 ? -16.941 -7.524 -38.710 1.00 19.95 478 SER A N 1
ATOM 2489 C CA . SER A 1 311 ? -16.174 -8.059 -39.862 1.00 21.14 478 SER A CA 1
ATOM 2490 C C . SER A 1 311 ? -16.571 -9.461 -40.307 1.00 21.64 478 SER A C 1
ATOM 2491 O O . SER A 1 311 ? -16.178 -9.892 -41.404 1.00 23.57 478 SER A O 1
ATOM 2494 N N . LEU A 1 312 ? -17.346 -10.182 -39.482 1.00 20.35 479 LEU A N 1
ATOM 2495 C CA . LEU A 1 312 ? -17.703 -11.588 -39.737 1.00 21.16 479 LEU A CA 1
ATOM 2496 C C . LEU A 1 312 ? -18.866 -11.734 -40.700 1.00 22.34 479 LEU A C 1
ATOM 2497 O O . LEU A 1 312 ? -19.079 -12.830 -41.251 1.00 25.59 479 LEU A O 1
ATOM 2502 N N . GLY A 1 313 ? -19.652 -10.687 -40.889 1.00 20.29 480 GLY A N 1
ATOM 2503 C CA . GLY A 1 313 ? -20.708 -10.737 -41.884 1.00 20.35 480 GLY A CA 1
ATOM 2504 C C . GLY A 1 313 ? -20.567 -9.563 -42.813 1.00 20.51 480 GLY A C 1
ATOM 2505 O O . GLY A 1 313 ? -19.558 -8.865 -42.775 1.00 23.82 480 GLY A O 1
ATOM 2506 N N . LYS A 1 314 ? -21.530 -9.420 -43.710 1.00 19.04 481 LYS A N 1
ATOM 2507 C CA . LYS A 1 314 ? -21.514 -8.369 -44.720 1.00 19.95 481 LYS A CA 1
ATOM 2508 C C . LYS A 1 314 ? -22.566 -7.301 -44.479 1.00 17.99 481 LYS A C 1
ATOM 2509 O O . LYS A 1 314 ? -22.436 -6.185 -44.945 1.00 18.61 481 LYS A O 1
ATOM 2515 N N . THR A 1 315 ? -23.623 -7.634 -43.739 1.00 15.08 482 THR A N 1
ATOM 2516 C CA . THR A 1 315 ? -24.751 -6.705 -43.590 1.00 14.24 482 THR A CA 1
ATOM 2517 C C . THR A 1 315 ? -25.006 -6.323 -42.143 1.00 13.00 482 THR A C 1
ATOM 2518 O O . THR A 1 315 ? -24.581 -7.034 -41.186 1.00 13.01 482 THR A O 1
ATOM 2522 N N . GLY A 1 316 ? -25.825 -5.294 -41.954 1.00 12.72 483 GLY A N 1
ATOM 2523 C CA . GLY A 1 316 ? -26.299 -4.964 -40.611 1.00 12.82 483 GLY A CA 1
ATOM 2524 C C . GLY A 1 316 ? -27.129 -6.061 -39.985 1.00 12.24 483 GLY A C 1
ATOM 2525 O O . GLY A 1 316 ? -27.106 -6.304 -38.750 1.00 12.55 483 GLY A O 1
ATOM 2526 N N . GLU A 1 317 ? -27.924 -6.757 -40.807 1.00 12.01 484 GLU A N 1
ATOM 2527 C CA . GLU A 1 317 ? -28.732 -7.857 -40.267 1.00 12.30 484 GLU A CA 1
ATOM 2528 C C . GLU A 1 317 ? -27.809 -8.960 -39.738 1.00 12.17 484 GLU A C 1
ATOM 2529 O O . GLU A 1 317 ? -28.078 -9.586 -38.674 1.00 12.41 484 GLU A O 1
ATOM 2535 N N . ASP A 1 318 ? -26.700 -9.178 -40.445 1.00 12.17 485 ASP A N 1
ATOM 2536 C CA . ASP A 1 318 ? -25.725 -10.194 -40.017 1.00 11.48 485 ASP A CA 1
ATOM 2537 C C . ASP A 1 318 ? -25.057 -9.807 -38.678 1.00 10.04 485 ASP A C 1
ATOM 2538 O O . ASP A 1 318 ? -24.727 -10.678 -37.876 1.00 10.96 485 ASP A O 1
ATOM 2543 N N . TYR A 1 319 ? -24.842 -8.522 -38.454 1.00 9.77 486 TYR A N 1
ATOM 2544 C CA . TYR A 1 319 ? -24.243 -8.098 -37.201 1.00 9.26 486 TYR A CA 1
ATOM 2545 C C . TYR A 1 319 ? -24.999 -8.644 -35.985 1.00 9.53 486 TYR A C 1
ATOM 2546 O O . TYR A 1 319 ? -24.415 -9.235 -35.067 1.00 9.59 486 TYR A O 1
ATOM 2555 N N . HIS A 1 320 ? -26.317 -8.471 -36.011 1.00 9.11 487 HIS A N 1
ATOM 2556 C CA . HIS A 1 320 ? -27.126 -8.936 -34.876 1.00 9.05 487 HIS A CA 1
ATOM 2557 C C . HIS A 1 320 ? -27.111 -10.455 -34.758 1.00 8.33 487 HIS A C 1
ATOM 2558 O O . HIS A 1 320 ? -27.078 -10.986 -33.652 1.00 8.97 487 HIS A O 1
ATOM 2565 N N . LYS A 1 321 ? -27.220 -11.153 -35.883 1.00 9.19 488 LYS A N 1
ATOM 2566 C CA . LYS A 1 321 ? -27.199 -12.610 -35.837 1.00 9.87 488 LYS A CA 1
ATOM 2567 C C . LYS A 1 321 ? -25.889 -13.151 -35.311 1.00 9.35 488 LYS A C 1
ATOM 2568 O O . LYS A 1 321 ? -25.846 -14.176 -34.586 1.00 9.92 488 LYS A O 1
ATOM 2574 N N . ASN A 1 322 ? -24.782 -12.509 -35.678 1.00 9.01 489 ASN A N 1
ATOM 2575 C CA . ASN A 1 322 ? -23.500 -12.904 -35.100 1.00 9.06 489 ASN A CA 1
ATOM 2576 C C . ASN A 1 322 ? -23.394 -12.604 -33.594 1.00 8.50 489 ASN A C 1
ATOM 2577 O O . ASN A 1 322 ? -22.842 -13.390 -32.824 1.00 9.56 489 ASN A O 1
ATOM 2582 N N . GLU A 1 323 ? -23.891 -11.428 -33.205 1.00 8.75 490 GLU A N 1
ATOM 2583 C CA . GLU A 1 323 ? -23.952 -11.134 -31.758 1.00 8.26 490 GLU A CA 1
ATOM 2584 C C . GLU A 1 323 ? -24.753 -12.169 -30.975 1.00 8.19 490 GLU A C 1
ATOM 2585 O O . GLU A 1 323 ? -24.447 -12.446 -29.837 1.00 8.59 490 GLU A O 1
ATOM 2591 N N . ASP A 1 324 ? -25.803 -12.718 -31.576 1.00 8.02 491 ASP A N 1
ATOM 2592 C CA . ASP A 1 324 ? -26.581 -13.775 -30.896 1.00 8.30 491 ASP A CA 1
ATOM 2593 C C . ASP A 1 324 ? -25.668 -14.991 -30.641 1.00 8.36 491 ASP A C 1
ATOM 2594 O O . ASP A 1 324 ? -25.729 -15.575 -29.558 1.00 9.11 491 ASP A O 1
ATOM 2599 N N . ILE A 1 325 ? -24.840 -15.379 -31.617 1.00 8.74 492 ILE A N 1
ATOM 2600 C CA . ILE A 1 325 ? -23.948 -16.517 -31.371 1.00 8.63 492 ILE A CA 1
ATOM 2601 C C . ILE A 1 325 ? -23.011 -16.179 -30.208 1.00 8.69 492 ILE A C 1
ATOM 2602 O O . ILE A 1 325 ? -22.759 -16.989 -29.318 1.00 9.04 492 ILE A O 1
ATOM 2607 N N . PHE A 1 326 ? -22.497 -14.936 -30.190 1.00 8.94 493 PHE A N 1
ATOM 2608 C CA . PHE A 1 326 ? -21.541 -14.531 -29.176 1.00 8.11 493 PHE A CA 1
ATOM 2609 C C . PHE A 1 326 ? -22.160 -14.500 -27.780 1.00 8.15 493 PHE A C 1
ATOM 2610 O O . PHE A 1 326 ? -21.642 -15.101 -26.837 1.00 8.71 493 PHE A O 1
ATOM 2618 N N . PHE A 1 327 ? -23.246 -13.728 -27.660 1.00 7.55 494 PHE A N 1
ATOM 2619 C CA . PHE A 1 327 ? -23.841 -13.449 -26.372 1.00 7.80 494 PHE A CA 1
ATOM 2620 C C . PHE A 1 327 ? -24.825 -14.472 -25.846 1.00 8.04 494 PHE A C 1
ATOM 2621 O O . PHE A 1 327 ? -24.971 -14.599 -24.639 1.00 9.85 494 PHE A O 1
ATOM 2629 N N . THR A 1 328 ? -25.551 -15.138 -26.740 1.00 8.45 495 THR A N 1
ATOM 2630 C CA . THR A 1 328 ? -26.477 -16.202 -26.348 1.00 8.35 495 THR A CA 1
ATOM 2631 C C . THR A 1 328 ? -25.841 -17.584 -26.471 1.00 8.82 495 THR A C 1
ATOM 2632 O O . THR A 1 328 ? -25.912 -18.385 -25.550 1.00 9.01 495 THR A O 1
ATOM 2636 N N . GLY A 1 329 ? -25.167 -17.796 -27.584 1.00 8.26 496 GLY A N 1
ATOM 2637 C CA . GLY A 1 329 ? -24.499 -19.059 -27.850 1.00 8.94 496 GLY A CA 1
ATOM 2638 C C . GLY A 1 329 ? -25.042 -19.762 -29.067 1.00 9.20 496 GLY A C 1
ATOM 2639 O O . GLY A 1 329 ? -26.107 -19.433 -29.596 1.00 9.44 496 GLY A O 1
ATOM 2640 N N . TYR A 1 330 ? -24.285 -20.751 -29.541 1.00 9.75 497 TYR A N 1
ATOM 2641 C CA . TYR A 1 330 ? -24.702 -21.478 -30.748 1.00 9.77 497 TYR A CA 1
ATOM 2642 C C . TYR A 1 330 ? -26.029 -22.205 -30.584 1.00 10.46 497 TYR A C 1
ATOM 2643 O O . TYR A 1 330 ? -26.735 -22.431 -31.571 1.00 11.69 497 TYR A O 1
ATOM 2652 N N . GLN A 1 331 ? -26.371 -22.562 -29.352 1.00 10.48 498 GLN A N 1
ATOM 2653 C CA . GLN A 1 331 ? -27.627 -23.271 -29.112 1.00 10.85 498 GLN A CA 1
ATOM 2654 C C . GLN A 1 331 ? -28.862 -22.376 -29.270 1.00 10.85 498 GLN A C 1
ATOM 2655 O O . GLN A 1 331 ? -30.005 -22.897 -29.298 1.00 12.57 498 GLN A O 1
ATOM 2661 N N . GLY A 1 332 ? -28.688 -21.052 -29.341 1.00 9.62 499 GLY A N 1
ATOM 2662 C CA . GLY A 1 332 ? -29.790 -20.164 -29.728 1.00 9.67 499 GLY A CA 1
ATOM 2663 C C . GLY A 1 332 ? -30.812 -19.800 -28.684 1.00 8.30 499 GLY A C 1
ATOM 2664 O O . GLY A 1 332 ? -31.781 -19.119 -28.990 1.00 10.66 499 GLY A O 1
ATOM 2665 N N . ASP A 1 333 ? -30.591 -20.223 -27.458 1.00 9.44 500 ASP A N 1
ATOM 2666 C CA . ASP A 1 333 ? -31.549 -20.065 -26.360 1.00 8.46 500 ASP A CA 1
ATOM 2667 C C . ASP A 1 333 ? -30.713 -19.901 -25.077 1.00 8.00 500 ASP A C 1
ATOM 2668 O O . ASP A 1 333 ? -29.873 -20.757 -24.785 1.00 8.73 500 ASP A O 1
ATOM 2673 N N . PRO A 1 334 ? -30.884 -18.786 -24.354 1.00 8.45 501 PRO A N 1
ATOM 2674 C CA . PRO A 1 334 ? -29.995 -18.533 -23.204 1.00 9.01 501 PRO A CA 1
ATOM 2675 C C . PRO A 1 334 ? -30.187 -19.540 -22.070 1.00 9.50 501 PRO A C 1
ATOM 2676 O O . PRO A 1 334 ? -29.398 -19.541 -21.128 1.00 9.99 501 PRO A O 1
ATOM 2680 N N . THR A 1 335 ? -31.249 -20.352 -22.121 1.00 9.47 502 THR A N 1
ATOM 2681 C CA . THR A 1 335 ? -31.491 -21.375 -21.083 1.00 9.97 502 THR A CA 1
ATOM 2682 C C . THR A 1 335 ? -30.771 -22.681 -21.420 1.00 10.46 502 THR A C 1
ATOM 2683 O O . THR A 1 335 ? -30.747 -23.584 -20.598 1.00 12.75 502 THR A O 1
ATOM 2687 N N . GLY A 1 336 ? -30.206 -22.791 -22.623 1.00 9.88 503 GLY A N 1
ATOM 2688 C CA . GLY A 1 336 ? -29.549 -24.012 -23.060 1.00 11.05 503 GLY A CA 1
ATOM 2689 C C . GLY A 1 336 ? -28.061 -24.020 -22.862 1.00 11.01 503 GLY A C 1
ATOM 2690 O O . GLY A 1 336 ? -27.439 -23.009 -22.585 1.00 12.20 503 GLY A O 1
ATOM 2691 N N . GLN A 1 337 ? -27.509 -25.203 -23.068 1.00 10.85 504 GLN A N 1
ATOM 2692 C CA . GLN A 1 337 ? -26.086 -25.442 -22.979 1.00 10.64 504 GLN A CA 1
ATOM 2693 C C . GLN A 1 337 ? -25.361 -25.413 -24.298 1.00 10.56 504 GLN A C 1
ATOM 2694 O O . GLN A 1 337 ? -25.898 -25.735 -25.338 1.00 10.94 504 GLN A O 1
ATOM 2700 N N . LYS A 1 338 ? -24.076 -25.037 -24.247 1.00 11.07 505 LYS A N 1
ATOM 2701 C CA . LYS A 1 338 ? -23.212 -25.135 -25.407 1.00 10.65 505 LYS A CA 1
ATOM 2702 C C . LYS A 1 338 ? -23.432 -26.468 -26.140 1.00 11.38 505 LYS A C 1
ATOM 2703 O O . LYS A 1 338 ? -23.388 -27.519 -25.486 1.00 11.68 505 LYS A O 1
ATOM 2709 N N . PRO A 1 339 ? -23.595 -26.409 -27.462 1.00 11.31 506 PRO A N 1
ATOM 2710 C CA . PRO A 1 339 ? -23.671 -27.675 -28.187 1.00 10.83 506 PRO A CA 1
ATOM 2711 C C . PRO A 1 339 ? -22.388 -28.473 -28.088 1.00 11.37 506 PRO A C 1
ATOM 2712 O O . PRO A 1 339 ? -21.305 -27.923 -27.980 1.00 11.84 506 PRO A O 1
ATOM 2716 N N . GLY A 1 340 ? -22.539 -29.776 -28.213 1.00 12.19 507 GLY A N 1
ATOM 2717 C CA . GLY A 1 340 ? -21.393 -30.627 -28.104 1.00 12.74 507 GLY A CA 1
ATOM 2718 C C . GLY A 1 340 ? -20.329 -30.518 -29.171 1.00 12.79 507 GLY A C 1
ATOM 2719 O O . GLY A 1 340 ? -19.202 -31.005 -28.989 1.00 15.18 507 GLY A O 1
ATOM 2720 N N . ASP A 1 341 ? -20.692 -29.971 -30.320 1.00 12.42 508 ASP A N 1
ATOM 2721 C CA . ASP A 1 341 ? -19.799 -29.823 -31.486 1.00 12.92 508 ASP A CA 1
ATOM 2722 C C . ASP A 1 341 ? -19.230 -28.396 -31.607 1.00 12.56 508 ASP A C 1
ATOM 2723 O O . ASP A 1 341 ? -18.645 -28.065 -32.629 1.00 15.19 508 ASP A O 1
ATOM 2728 N N . LYS A 1 342 ? -19.362 -27.618 -30.530 1.00 12.22 509 LYS A N 1
ATOM 2729 C CA . LYS A 1 342 ? -18.826 -26.271 -30.514 1.00 12.19 509 LYS A CA 1
ATOM 2730 C C . LYS A 1 342 ? -17.904 -26.092 -29.326 1.00 12.45 509 LYS A C 1
ATOM 2731 O O . LYS A 1 342 ? -18.044 -26.778 -28.297 1.00 14.26 509 LYS A O 1
ATOM 2737 N N . ASP A 1 343 ? -16.964 -25.142 -29.467 1.00 11.94 510 ASP A N 1
ATOM 2738 C CA . ASP A 1 343 ? -16.052 -24.789 -28.369 1.00 12.97 510 ASP A CA 1
ATOM 2739 C C . ASP A 1 343 ? -16.459 -23.487 -27.650 1.00 11.79 510 ASP A C 1
ATOM 2740 O O . ASP A 1 343 ? -16.127 -23.337 -26.472 1.00 12.14 510 ASP A O 1
ATOM 2745 N N . TRP A 1 344 ? -17.128 -22.578 -28.348 1.00 10.60 511 TRP A N 1
ATOM 2746 C CA . TRP A 1 344 ? -17.512 -21.297 -27.762 1.00 10.42 511 TRP A CA 1
ATOM 2747 C C . TRP A 1 344 ? -18.676 -21.465 -26.800 1.00 9.96 511 TRP A C 1
ATOM 2748 O O . TRP A 1 344 ? -19.687 -22.109 -27.152 1.00 10.83 511 TRP A O 1
ATOM 2759 N N . TYR A 1 345 ? -18.574 -20.860 -25.614 1.00 9.80 512 TYR A N 1
ATOM 2760 C CA . TYR A 1 345 ? -19.704 -20.697 -24.719 1.00 9.85 512 TYR A CA 1
ATOM 2761 C C . TYR A 1 345 ? -20.342 -19.324 -24.966 1.00 9.78 512 TYR A C 1
ATOM 2762 O O . TYR A 1 345 ? -19.666 -18.306 -24.839 1.00 10.24 512 TYR A O 1
ATOM 2771 N N . GLY A 1 346 ? -21.652 -19.309 -25.226 1.00 8.86 513 GLY A N 1
ATOM 2772 C CA . GLY A 1 346 ? -22.369 -18.065 -25.243 1.00 8.29 513 GLY A CA 1
ATOM 2773 C C . GLY A 1 346 ? -22.204 -17.367 -23.901 1.00 7.64 513 GLY A C 1
ATOM 2774 O O . GLY A 1 346 ? -22.176 -18.001 -22.842 1.00 8.64 513 GLY A O 1
ATOM 2775 N N . ILE A 1 347 ? -22.132 -16.028 -23.912 1.00 8.03 514 ILE A N 1
ATOM 2776 C CA . ILE A 1 347 ? -22.050 -15.310 -22.639 1.00 7.81 514 ILE A CA 1
ATOM 2777 C C . ILE A 1 347 ? -23.185 -15.692 -21.686 1.00 8.24 514 ILE A C 1
ATOM 2778 O O . ILE A 1 347 ? -22.969 -15.874 -20.499 1.00 8.69 514 ILE A O 1
ATOM 2783 N N . ALA A 1 348 ? -24.380 -15.818 -22.239 1.00 7.93 515 ALA A N 1
ATOM 2784 C CA . ALA A 1 348 ? -25.568 -16.179 -21.469 1.00 7.71 515 ALA A CA 1
ATOM 2785 C C . ALA A 1 348 ? -25.463 -17.543 -20.802 1.00 7.67 515 ALA A C 1
ATOM 2786 O O . ALA A 1 348 ? -26.188 -17.817 -19.815 1.00 8.40 515 ALA A O 1
ATOM 2788 N N . ASN A 1 349 ? -24.624 -18.403 -21.379 1.00 8.37 516 ASN A N 1
ATOM 2789 C CA . ASN A 1 349 ? -24.443 -19.712 -20.761 1.00 9.43 516 ASN A CA 1
ATOM 2790 C C . ASN A 1 349 ? -23.754 -19.593 -19.399 1.00 9.36 516 ASN A C 1
ATOM 2791 O O . ASN A 1 349 ? -23.897 -20.445 -18.532 1.00 10.07 516 ASN A O 1
ATOM 2796 N N . LEU A 1 350 ? -23.019 -18.481 -19.226 1.00 9.11 517 LEU A N 1
ATOM 2797 C CA . LEU A 1 350 ? -22.080 -18.319 -18.085 1.00 8.66 517 LEU A CA 1
ATOM 2798 C C . LEU A 1 350 ? -22.362 -17.116 -17.193 1.00 8.90 517 LEU A C 1
ATOM 2799 O O . LEU A 1 350 ? -21.845 -17.066 -16.062 1.00 9.15 517 LEU A O 1
ATOM 2804 N N . VAL A 1 351 ? -23.169 -16.169 -17.685 1.00 8.61 518 VAL A N 1
ATOM 2805 C CA . VAL A 1 351 ? -23.341 -14.899 -16.997 1.00 8.88 518 VAL A CA 1
ATOM 2806 C C . VAL A 1 351 ? -24.841 -14.579 -16.917 1.00 8.37 518 VAL A C 1
ATOM 2807 O O . VAL A 1 351 ? -25.519 -14.602 -17.934 1.00 9.39 518 VAL A O 1
ATOM 2811 N N . ALA A 1 352 ? -25.326 -14.268 -15.732 1.00 9.06 519 ALA A N 1
ATOM 2812 C CA . ALA A 1 352 ? -26.727 -13.934 -15.521 1.00 9.65 519 ALA A CA 1
ATOM 2813 C C . ALA A 1 352 ? -27.107 -12.639 -16.242 1.00 9.36 519 ALA A C 1
ATOM 2814 O O . ALA A 1 352 ? -26.332 -11.705 -16.274 1.00 11.98 519 ALA A O 1
ATOM 2816 N N . ASP A 1 353 ? -28.320 -12.571 -16.761 1.00 9.75 520 ASP A N 1
ATOM 2817 C CA . ASP A 1 353 ? -28.875 -11.316 -17.313 1.00 7.98 520 ASP A CA 1
ATOM 2818 C C . ASP A 1 353 ? -29.356 -10.364 -16.235 1.00 8.42 520 ASP A C 1
ATOM 2819 O O . ASP A 1 353 ? -29.697 -10.779 -15.096 1.00 9.13 520 ASP A O 1
ATOM 2824 N N . ARG A 1 354 ? -29.374 -9.070 -16.628 1.00 7.14 521 ARG A N 1
ATOM 2825 C CA . ARG A 1 354 ? -29.980 -8.018 -15.865 1.00 8.93 521 ARG A CA 1
ATOM 2826 C C . ARG A 1 354 ? -30.987 -7.269 -16.743 1.00 8.02 521 ARG A C 1
ATOM 2827 O O . ARG A 1 354 ? -31.042 -7.473 -17.968 1.00 9.51 521 ARG A O 1
ATOM 2835 N N . THR A 1 355 ? -31.779 -6.413 -16.109 1.00 7.92 522 THR A N 1
ATOM 2836 C CA . THR A 1 355 ? -32.852 -5.707 -16.803 1.00 8.02 522 THR A CA 1
ATOM 2837 C C . THR A 1 355 ? -33.053 -4.313 -16.271 1.00 7.70 522 THR A C 1
ATOM 2838 O O . THR A 1 355 ? -33.113 -4.141 -15.048 1.00 8.92 522 THR A O 1
ATOM 2842 N N . PRO A 1 356 ? -33.202 -3.323 -17.179 1.00 7.92 523 PRO A N 1
ATOM 2843 C CA . PRO A 1 356 ? -33.592 -1.974 -16.753 1.00 8.49 523 PRO A CA 1
ATOM 2844 C C . PRO A 1 356 ? -35.104 -1.770 -16.742 1.00 9.30 523 PRO A C 1
ATOM 2845 O O . PRO A 1 356 ? -35.558 -0.667 -16.413 1.00 9.80 523 PRO A O 1
ATOM 2849 N N . ALA A 1 357 ? -35.875 -2.804 -17.054 1.00 8.87 524 ALA A N 1
ATOM 2850 C CA . ALA A 1 357 ? -37.331 -2.675 -17.166 1.00 9.48 524 ALA A CA 1
ATOM 2851 C C . ALA A 1 357 ? -37.964 -2.802 -15.755 1.00 10.45 524 ALA A C 1
ATOM 2852 O O . ALA A 1 357 ? -38.611 -3.801 -15.393 1.00 10.94 524 ALA A O 1
ATOM 2854 N N . VAL A 1 358 ? -37.791 -1.744 -14.982 1.00 10.71 525 VAL A N 1
ATOM 2855 C CA . VAL A 1 358 ? -38.192 -1.694 -13.572 1.00 12.78 525 VAL A CA 1
ATOM 2856 C C . VAL A 1 358 ? -38.942 -0.390 -13.298 1.00 12.85 525 VAL A C 1
ATOM 2857 O O . VAL A 1 358 ? -38.663 0.649 -13.906 1.00 15.38 525 VAL A O 1
ATOM 2861 N N . GLY A 1 359 ? -39.911 -0.448 -12.410 1.00 11.40 526 GLY A N 1
ATOM 2862 C CA . GLY A 1 359 ? -40.699 0.720 -12.040 1.00 12.27 526 GLY A CA 1
ATOM 2863 C C . GLY A 1 359 ? -42.142 0.578 -12.410 1.00 12.05 526 GLY A C 1
ATOM 2864 O O . GLY A 1 359 ? -42.661 -0.528 -12.367 1.00 13.87 526 GLY A O 1
ATOM 2865 N N . ASN A 1 360 ? -42.770 1.690 -12.764 1.00 12.18 527 ASN A N 1
ATOM 2866 C CA . ASN A 1 360 ? -44.173 1.685 -13.130 1.00 12.74 527 ASN A CA 1
ATOM 2867 C C . ASN A 1 360 ? -44.377 1.799 -14.628 1.00 11.34 527 ASN A C 1
ATOM 2868 O O . ASN A 1 360 ? -45.496 1.597 -15.089 1.00 12.26 527 ASN A O 1
ATOM 2873 N N . THR A 1 361 ? -43.294 2.041 -15.372 1.00 10.08 528 THR A N 1
ATOM 2874 C CA . THR A 1 361 ? -43.366 2.245 -16.798 1.00 10.31 528 THR A CA 1
ATOM 2875 C C . THR A 1 361 ? -42.180 1.595 -17.512 1.00 10.70 528 THR A C 1
ATOM 2876 O O . THR A 1 361 ? -41.019 1.759 -17.124 1.00 11.11 528 THR A O 1
ATOM 2880 N N . PHE A 1 362 ? -42.501 0.872 -18.585 1.00 9.63 529 PHE A N 1
ATOM 2881 C CA . PHE A 1 362 ? -41.522 0.343 -19.520 1.00 9.23 529 PHE A CA 1
ATOM 2882 C C . PHE A 1 362 ? -42.083 0.470 -20.923 1.00 9.40 529 PHE A C 1
ATOM 2883 O O . PHE A 1 362 ? -43.251 0.152 -21.139 1.00 10.39 529 PHE A O 1
ATOM 2891 N N . THR A 1 363 ? -41.263 0.911 -21.875 1.00 7.96 530 THR A N 1
ATOM 2892 C CA . THR A 1 363 ? -41.661 0.880 -23.262 1.00 7.83 530 THR A CA 1
ATOM 2893 C C . THR A 1 363 ? -40.495 0.454 -24.167 1.00 7.46 530 THR A C 1
ATOM 2894 O O . THR A 1 363 ? -39.323 0.705 -23.856 1.00 8.32 530 THR A O 1
ATOM 2898 N N . THR A 1 364 ? -40.837 -0.165 -25.291 1.00 7.90 531 THR A N 1
ATOM 2899 C CA . THR A 1 364 ? -39.866 -0.439 -26.317 1.00 7.50 531 THR A CA 1
ATOM 2900 C C . THR A 1 364 ? -40.545 -0.587 -27.661 1.00 7.27 531 THR A C 1
ATOM 2901 O O . THR A 1 364 ? -41.655 -1.171 -27.725 1.00 8.02 531 THR A O 1
ATOM 2905 N N . SER A 1 365 ? -39.860 -0.105 -28.707 1.00 7.55 532 SER A N 1
ATOM 2906 C CA . SER A 1 365 ? -40.231 -0.461 -30.089 1.00 7.29 532 SER A CA 1
ATOM 2907 C C . SER A 1 365 ? -39.097 -1.222 -30.772 1.00 7.74 532 SER A C 1
ATOM 2908 O O . SER A 1 365 ? -39.013 -1.265 -31.986 1.00 7.89 532 SER A O 1
ATOM 2911 N N . PHE A 1 366 ? -38.195 -1.776 -29.951 1.00 7.39 533 PHE A N 1
ATOM 2912 C CA . PHE A 1 366 ? -37.120 -2.621 -30.453 1.00 7.78 533 PHE A CA 1
ATOM 2913 C C . PHE A 1 366 ? -36.097 -1.827 -31.278 1.00 7.60 533 PHE A C 1
ATOM 2914 O O . PHE A 1 366 ? -35.437 -2.357 -32.177 1.00 8.17 533 PHE A O 1
ATOM 2922 N N . ASN A 1 367 ? -35.947 -0.538 -30.916 1.00 7.44 534 ASN A N 1
ATOM 2923 C CA . ASN A 1 367 ? -35.026 0.316 -31.677 1.00 7.61 534 ASN A CA 1
ATOM 2924 C C . ASN A 1 367 ? -33.596 -0.034 -31.311 1.00 7.07 534 ASN A C 1
ATOM 2925 O O . ASN A 1 367 ? -33.185 0.102 -30.142 1.00 7.79 534 ASN A O 1
ATOM 2930 N N . THR A 1 368 ? -32.858 -0.537 -32.311 1.00 7.68 535 THR A N 1
ATOM 2931 C CA . THR A 1 368 ? -31.485 -0.977 -32.124 1.00 6.87 535 THR A CA 1
ATOM 2932 C C . THR A 1 368 ? -30.477 0.127 -32.432 1.00 7.56 535 THR A C 1
ATOM 2933 O O . THR A 1 368 ? -29.271 -0.103 -32.350 1.00 8.08 535 THR A O 1
ATOM 2937 N N . GLY A 1 369 ? -30.962 1.335 -32.692 1.00 7.60 536 GLY A N 1
ATOM 2938 C CA . GLY A 1 369 ? -30.074 2.457 -32.936 1.00 7.17 536 GLY A CA 1
ATOM 2939 C C . GLY A 1 369 ? -29.592 2.581 -34.351 1.00 7.65 536 GLY A C 1
ATOM 2940 O O . GLY A 1 369 ? -28.762 3.431 -34.642 1.00 7.96 536 GLY A O 1
ATOM 2941 N N . HIS A 1 370 ? -30.129 1.748 -35.227 1.00 7.40 537 HIS A N 1
ATOM 2942 C CA . HIS A 1 370 ? -29.837 1.881 -36.648 1.00 8.12 537 HIS A CA 1
ATOM 2943 C C . HIS A 1 370 ? -30.989 1.271 -37.447 1.00 7.66 537 HIS A C 1
ATOM 2944 O O . HIS A 1 370 ? -31.828 0.557 -36.916 1.00 7.88 537 HIS A O 1
ATOM 2951 N N . GLY A 1 371 ? -31.032 1.586 -38.739 1.00 8.40 538 GLY A N 1
ATOM 2952 C CA . GLY A 1 371 ? -32.035 1.009 -39.584 1.00 8.26 538 GLY A CA 1
ATOM 2953 C C . GLY A 1 371 ? -31.754 1.298 -41.046 1.00 8.50 538 GLY A C 1
ATOM 2954 O O . GLY A 1 371 ? -30.936 2.145 -41.378 1.00 9.20 538 GLY A O 1
ATOM 2955 N N . LYS A 1 372 ? -32.494 0.597 -41.918 1.00 9.42 539 LYS A N 1
ATOM 2956 C CA . LYS A 1 372 ? -32.494 0.920 -43.333 1.00 10.68 539 LYS A CA 1
ATOM 2957 C C . LYS A 1 372 ? -33.502 2.023 -43.651 1.00 10.30 539 LYS A C 1
ATOM 2958 O O . LYS A 1 372 ? -33.342 2.739 -44.656 1.00 10.75 539 LYS A O 1
ATOM 2964 N N . LYS A 1 373 ? -34.548 2.101 -42.824 1.00 10.03 540 LYS A N 1
ATOM 2965 C CA . LYS A 1 373 ? -35.557 3.165 -42.867 1.00 10.51 540 LYS A CA 1
ATOM 2966 C C . LYS A 1 373 ? -35.928 3.485 -41.419 1.00 9.28 540 LYS A C 1
ATOM 2967 O O . LYS A 1 373 ? -35.507 2.762 -40.514 1.00 9.13 540 LYS A O 1
ATOM 2973 N N . TRP A 1 374 ? -36.707 4.548 -41.208 1.00 9.27 541 TRP A N 1
ATOM 2974 C CA . TRP A 1 374 ? -37.288 4.836 -39.896 1.00 8.91 541 TRP A CA 1
ATOM 2975 C C . TRP A 1 374 ? -38.804 4.915 -40.086 1.00 9.60 541 TRP A C 1
ATOM 2976 O O . TRP A 1 374 ? -39.307 5.737 -40.888 1.00 10.43 541 TRP A O 1
ATOM 2987 N N . PHE A 1 375 ? -39.481 4.006 -39.380 1.00 8.95 542 PHE A N 1
ATOM 2988 C CA . PHE A 1 375 ? -40.931 3.873 -39.410 1.00 9.55 542 PHE A CA 1
ATOM 2989 C C . PHE A 1 375 ? -41.581 4.663 -38.274 1.00 10.01 542 PHE A C 1
ATOM 2990 O O . PHE A 1 375 ? -41.019 4.765 -37.173 1.00 9.57 542 PHE A O 1
ATOM 2998 N N . VAL A 1 376 ? -42.730 5.281 -38.573 1.00 10.43 543 VAL A N 1
ATOM 2999 C CA . VAL A 1 376 ? -43.512 6.032 -37.611 1.00 10.19 543 VAL A CA 1
ATOM 3000 C C . VAL A 1 376 ? -44.940 5.439 -37.635 1.00 10.26 543 VAL A C 1
ATOM 3001 O O . VAL A 1 376 ? -45.647 5.472 -38.670 1.00 12.37 543 VAL A O 1
ATOM 3005 N N . ASP A 1 377 ? -45.311 4.808 -36.537 1.00 10.75 544 ASP A N 1
ATOM 3006 C CA . ASP A 1 377 ? -46.611 4.120 -36.441 1.00 11.29 544 ASP A CA 1
ATOM 3007 C C . ASP A 1 377 ? -46.878 3.232 -37.660 1.00 12.14 544 ASP A C 1
ATOM 3008 O O . ASP A 1 377 ? -48.002 3.178 -38.192 1.00 12.72 544 ASP A O 1
ATOM 3013 N N . GLY A 1 378 ? -45.841 2.516 -38.095 1.00 11.01 545 GLY A N 1
ATOM 3014 C CA . GLY A 1 378 ? -45.992 1.496 -39.092 1.00 10.88 545 GLY A CA 1
ATOM 3015 C C . GLY A 1 378 ? -45.848 1.990 -40.508 1.00 11.47 545 GLY A C 1
ATOM 3016 O O . GLY A 1 378 ? -45.975 1.197 -41.462 1.00 12.65 545 GLY A O 1
ATOM 3017 N N . LYS A 1 379 ? -45.592 3.297 -40.679 1.00 11.93 546 LYS A N 1
ATOM 3018 C CA . LYS A 1 379 ? -45.402 3.902 -42.023 1.00 12.98 546 LYS A CA 1
ATOM 3019 C C . LYS A 1 379 ? -43.972 4.386 -42.219 1.00 12.06 546 LYS A C 1
ATOM 3020 O O . LYS A 1 379 ? -43.397 4.994 -41.307 1.00 11.61 546 LYS A O 1
ATOM 3026 N N . VAL A 1 380 ? -43.394 4.148 -43.380 1.00 12.15 547 VAL A N 1
ATOM 3027 C CA . VAL A 1 380 ? -42.085 4.734 -43.638 1.00 12.29 547 VAL A CA 1
ATOM 3028 C C . VAL A 1 380 ? -42.142 6.238 -43.511 1.00 13.21 547 VAL A C 1
ATOM 3029 O O . VAL A 1 380 ? -42.995 6.880 -44.120 1.00 14.40 547 VAL A O 1
ATOM 3033 N N . SER A 1 381 ? -41.208 6.798 -42.730 1.00 11.17 548 SER A N 1
ATOM 3034 C CA . SER A 1 381 ? -41.101 8.266 -42.592 1.00 10.83 548 SER A CA 1
ATOM 3035 C C . SER A 1 381 ? -39.740 8.723 -43.119 1.00 10.87 548 SER A C 1
ATOM 3036 O O . SER A 1 381 ? -39.660 9.588 -44.010 1.00 14.19 548 SER A O 1
ATOM 3039 N N . LYS A 1 382 ? -38.667 8.127 -42.579 1.00 10.93 549 LYS A N 1
ATOM 3040 C CA . LYS A 1 382 ? -37.344 8.281 -43.180 1.00 10.73 549 LYS A CA 1
ATOM 3041 C C . LYS A 1 382 ? -37.090 7.110 -44.134 1.00 11.37 549 LYS A C 1
ATOM 3042 O O . LYS A 1 382 ? -37.013 5.974 -43.694 1.00 12.12 549 LYS A O 1
ATOM 3048 N N . ASP A 1 383 ? -36.978 7.383 -45.419 1.00 11.54 550 ASP A N 1
ATOM 3049 C CA . ASP A 1 383 ? -36.900 6.309 -46.417 1.00 11.46 550 ASP A CA 1
ATOM 3050 C C . ASP A 1 383 ? -35.462 5.945 -46.743 1.00 12.46 550 ASP A C 1
ATOM 3051 O O . ASP A 1 383 ? -35.153 5.461 -47.852 1.00 15.71 550 ASP A O 1
ATOM 3056 N N . SER A 1 384 ? -34.554 6.111 -45.798 1.00 11.46 551 SER A N 1
ATOM 3057 C CA . SER A 1 384 ? -33.129 5.877 -46.074 1.00 11.69 551 SER A CA 1
ATOM 3058 C C . SER A 1 384 ? -32.394 5.539 -44.783 1.00 11.34 551 SER A C 1
ATOM 3059 O O . SER A 1 384 ? -32.948 5.699 -43.708 1.00 11.29 551 SER A O 1
ATOM 3062 N N . GLU A 1 385 ? -31.170 5.068 -44.926 1.00 10.92 552 GLU A N 1
ATOM 3063 C CA . GLU A 1 385 ? -30.448 4.418 -43.823 1.00 10.75 552 GLU A CA 1
ATOM 3064 C C . GLU A 1 385 ? -29.901 5.386 -42.781 1.00 9.64 552 GLU A C 1
ATOM 3065 O O . GLU A 1 385 ? -29.662 6.563 -43.043 1.00 10.51 552 GLU A O 1
ATOM 3071 N N . TRP A 1 386 ? -29.681 4.842 -41.594 1.00 9.27 553 TRP A N 1
ATOM 3072 C CA . TRP A 1 386 ? -29.255 5.679 -40.477 1.00 8.77 553 TRP A CA 1
ATOM 3073 C C . TRP A 1 386 ? -28.658 4.829 -39.346 1.00 8.38 553 TRP A C 1
ATOM 3074 O O . TRP A 1 386 ? -29.004 3.654 -39.152 1.00 8.82 553 TRP A O 1
ATOM 3085 N N . ASN A 1 387 ? -27.782 5.495 -38.572 1.00 8.20 554 ASN A N 1
ATOM 3086 C CA . ASN A 1 387 ? -27.428 4.987 -37.246 1.00 8.44 554 ASN A CA 1
ATOM 3087 C C . ASN A 1 387 ? -27.306 6.188 -36.331 1.00 8.75 554 ASN A C 1
ATOM 3088 O O . ASN A 1 387 ? -26.532 7.121 -36.631 1.00 8.67 554 ASN A O 1
ATOM 3093 N N . TYR A 1 388 ? -28.121 6.183 -35.278 1.00 8.08 555 TYR A N 1
ATOM 3094 C CA . TYR A 1 388 ? -28.177 7.299 -34.308 1.00 8.32 555 TYR A CA 1
ATOM 3095 C C . TYR A 1 388 ? -28.421 6.616 -32.966 1.00 7.39 555 TYR A C 1
ATOM 3096 O O . TYR A 1 388 ? -29.536 6.501 -32.489 1.00 7.32 555 TYR A O 1
ATOM 3105 N N . ARG A 1 389 ? -27.329 6.038 -32.426 1.00 6.99 556 ARG A N 1
ATOM 3106 C CA . ARG A 1 389 ? -27.484 5.131 -31.294 1.00 6.80 556 ARG A CA 1
ATOM 3107 C C . ARG A 1 389 ? -27.998 5.774 -29.996 1.00 6.17 556 ARG A C 1
ATOM 3108 O O . ARG A 1 389 ? -28.369 5.093 -29.043 1.00 7.74 556 ARG A O 1
ATOM 3116 N N . SER A 1 390 ? -28.056 7.103 -29.957 1.00 7.58 557 SER A N 1
ATOM 3117 C CA . SER A 1 390 ? -28.621 7.766 -28.804 1.00 6.80 557 SER A CA 1
ATOM 3118 C C . SER A 1 390 ? -30.057 7.305 -28.568 1.00 7.37 557 SER A C 1
ATOM 3119 O O . SER A 1 390 ? -30.544 7.378 -27.431 1.00 8.05 557 SER A O 1
ATOM 3122 N N . VAL A 1 391 ? -30.755 6.877 -29.636 1.00 7.73 558 VAL A N 1
ATOM 3123 C CA . VAL A 1 391 ? -32.156 6.452 -29.463 1.00 8.05 558 VAL A CA 1
ATOM 3124 C C . VAL A 1 391 ? -32.286 4.912 -29.272 1.00 8.12 558 VAL A C 1
ATOM 3125 O O . VAL A 1 391 ? -33.416 4.396 -29.248 1.00 9.68 558 VAL A O 1
ATOM 3129 N N . SER A 1 392 ? -31.177 4.183 -29.125 1.00 7.61 559 SER A N 1
ATOM 3130 C CA . SER A 1 392 ? -31.245 2.740 -28.886 1.00 7.61 559 SER A CA 1
ATOM 3131 C C . SER A 1 392 ? -32.101 2.482 -27.648 1.00 7.22 559 SER A C 1
ATOM 3132 O O . SER A 1 392 ? -31.920 3.098 -26.581 1.00 7.63 559 SER A O 1
ATOM 3135 N N . GLY A 1 393 ? -33.008 1.510 -27.803 1.00 7.40 560 GLY A N 1
ATOM 3136 C CA . GLY A 1 393 ? -33.925 1.165 -26.760 1.00 7.19 560 GLY A CA 1
ATOM 3137 C C . GLY A 1 393 ? -33.543 -0.104 -26.047 1.00 7.30 560 GLY A C 1
ATOM 3138 O O . GLY A 1 393 ? -32.375 -0.447 -26.035 1.00 7.95 560 GLY A O 1
ATOM 3139 N N . VAL A 1 394 ? -34.525 -0.756 -25.419 1.00 7.06 561 VAL A N 1
ATOM 3140 C CA . VAL A 1 394 ? -34.279 -1.942 -24.629 1.00 7.04 561 VAL A CA 1
ATOM 3141 C C . VAL A 1 394 ? -34.809 -3.153 -25.410 1.00 7.60 561 VAL A C 1
ATOM 3142 O O . VAL A 1 394 ? -36.041 -3.322 -25.597 1.00 7.82 561 VAL A O 1
ATOM 3146 N N . LEU A 1 395 ? -33.884 -3.964 -25.929 1.00 7.01 562 LEU A N 1
ATOM 3147 C CA . LEU A 1 395 ? -34.168 -5.142 -26.720 1.00 7.18 562 LEU A CA 1
ATOM 3148 C C . LEU A 1 395 ? -34.371 -6.342 -25.794 1.00 7.96 562 LEU A C 1
ATOM 3149 O O . LEU A 1 395 ? -34.142 -6.247 -24.586 1.00 8.21 562 LEU A O 1
ATOM 3154 N N . PRO A 1 396 ? -34.904 -7.449 -26.333 1.00 7.21 563 PRO A N 1
ATOM 3155 C CA . PRO A 1 396 ? -35.266 -8.531 -25.425 1.00 7.70 563 PRO A CA 1
ATOM 3156 C C . PRO A 1 396 ? -34.127 -9.058 -24.554 1.00 7.41 563 PRO A C 1
ATOM 3157 O O . PRO A 1 396 ? -33.012 -9.243 -25.011 1.00 8.24 563 PRO A O 1
ATOM 3161 N N . THR A 1 397 ? -34.452 -9.348 -23.302 1.00 8.00 564 THR A N 1
ATOM 3162 C CA . THR A 1 397 ? -33.511 -9.985 -22.389 1.00 7.09 564 THR A CA 1
ATOM 3163 C C . THR A 1 397 ? -32.981 -11.290 -22.922 1.00 8.17 564 THR A C 1
ATOM 3164 O O . THR A 1 397 ? -31.804 -11.645 -22.751 1.00 8.19 564 THR A O 1
ATOM 3168 N N . TRP A 1 398 ? -33.887 -12.035 -23.547 1.00 8.30 565 TRP A N 1
ATOM 3169 C CA . TRP A 1 398 ? -33.591 -13.406 -23.947 1.00 7.49 565 TRP A CA 1
ATOM 3170 C C . TRP A 1 398 ? -33.811 -13.543 -25.465 1.00 8.00 565 TRP A C 1
ATOM 3171 O O . TRP A 1 398 ? -34.884 -13.172 -25.970 1.00 8.76 565 TRP A O 1
ATOM 3182 N N . ARG A 1 399 ? -32.776 -14.042 -26.163 1.00 8.23 566 ARG A N 1
ATOM 3183 C CA . ARG A 1 399 ? -32.813 -14.179 -27.616 1.00 8.89 566 ARG A CA 1
ATOM 3184 C C . ARG A 1 399 ? -32.246 -15.523 -28.029 1.00 8.80 566 ARG A C 1
ATOM 3185 O O . ARG A 1 399 ? -31.070 -15.635 -28.407 1.00 10.37 566 ARG A O 1
ATOM 3193 N N . TRP A 1 400 ? -33.025 -16.602 -27.932 1.00 8.79 567 TRP A N 1
ATOM 3194 C CA . TRP A 1 400 ? -34.482 -16.591 -27.705 1.00 8.63 567 TRP A CA 1
ATOM 3195 C C . TRP A 1 400 ? -34.843 -17.802 -26.844 1.00 9.40 567 TRP A C 1
ATOM 3196 O O . TRP A 1 400 ? -34.390 -18.909 -27.116 1.00 9.35 567 TRP A O 1
ATOM 3207 N N . TRP A 1 401 ? -35.634 -17.526 -25.808 1.00 9.14 568 TRP A N 1
ATOM 3208 C CA . TRP A 1 401 ? -36.099 -18.532 -24.857 1.00 9.66 568 TRP A CA 1
ATOM 3209 C C . TRP A 1 401 ? -37.466 -19.048 -25.348 1.00 9.25 568 TRP A C 1
ATOM 3210 O O . TRP A 1 401 ? -38.468 -18.358 -25.237 1.00 9.50 568 TRP A O 1
ATOM 3221 N N . GLN A 1 402 ? -37.459 -20.225 -25.972 1.00 9.38 569 GLN A N 1
ATOM 3222 C CA . GLN A 1 402 ? -38.631 -20.783 -26.618 1.00 9.73 569 GLN A CA 1
ATOM 3223 C C . GLN A 1 402 ? -38.973 -22.172 -26.129 1.00 10.50 569 GLN A C 1
ATOM 3224 O O . GLN A 1 402 ? -38.070 -22.986 -25.923 1.00 11.05 569 GLN A O 1
ATOM 3230 N N . THR A 1 403 ? -40.275 -22.435 -25.994 1.00 10.27 570 THR A N 1
ATOM 3231 C CA . THR A 1 403 ? -40.723 -23.777 -25.775 1.00 10.21 570 THR A CA 1
ATOM 3232 C C . THR A 1 403 ? -41.866 -24.074 -26.733 1.00 10.03 570 THR A C 1
ATOM 3233 O O . THR A 1 403 ? -42.590 -23.162 -27.102 1.00 11.09 570 THR A O 1
ATOM 3237 N N . SER A 1 404 ? -42.029 -25.332 -27.114 1.00 10.87 571 SER A N 1
ATOM 3238 C CA . SER A 1 404 ? -43.082 -25.683 -28.062 1.00 10.18 571 SER A CA 1
ATOM 3239 C C . SER A 1 404 ? -43.556 -27.104 -27.822 1.00 11.20 571 SER A C 1
ATOM 3240 O O . SER A 1 404 ? -42.778 -27.960 -27.424 1.00 12.75 571 SER A O 1
ATOM 3243 N N . THR A 1 405 ? -44.814 -27.366 -28.132 1.00 11.13 572 THR A N 1
ATOM 3244 C CA . THR A 1 405 ? -45.307 -28.765 -28.201 1.00 11.08 572 THR A CA 1
ATOM 3245 C C . THR A 1 405 ? -44.795 -29.494 -29.421 1.00 11.63 572 THR A C 1
ATOM 3246 O O . THR A 1 405 ? -44.866 -30.729 -29.472 1.00 12.97 572 THR A O 1
ATOM 3250 N N . GLY A 1 406 ? -44.220 -28.752 -30.369 1.00 11.20 573 GLY A N 1
ATOM 3251 C CA . GLY A 1 406 ? -43.647 -29.275 -31.561 1.00 11.80 573 GLY A CA 1
ATOM 3252 C C . GLY A 1 406 ? -42.464 -28.441 -31.999 1.00 12.01 573 GLY A C 1
ATOM 3253 O O . GLY A 1 406 ? -41.519 -28.247 -31.252 1.00 13.02 573 GLY A O 1
ATOM 3254 N N . GLU A 1 407 ? -42.514 -27.985 -33.248 1.00 11.26 574 GLU A N 1
ATOM 3255 C CA . GLU A 1 407 ? -41.437 -27.186 -33.786 1.00 11.18 574 GLU A CA 1
ATOM 3256 C C . GLU A 1 407 ? -41.490 -25.744 -33.306 1.00 10.62 574 GLU A C 1
ATOM 3257 O O . GLU A 1 407 ? -42.542 -25.261 -32.894 1.00 10.58 574 GLU A O 1
ATOM 3263 N N . LYS A 1 408 ? -40.345 -25.056 -33.357 1.00 11.38 575 LYS A N 1
ATOM 3264 C CA . LYS A 1 408 ? -40.233 -23.671 -32.935 1.00 11.23 575 LYS A CA 1
ATOM 3265 C C . LYS A 1 408 ? -40.125 -22.698 -34.111 1.00 10.89 575 LYS A C 1
ATOM 3266 O O . LYS A 1 408 ? -39.308 -22.898 -35.008 1.00 13.57 575 LYS A O 1
ATOM 3272 N N . LEU A 1 409 ? -40.932 -21.641 -34.071 1.00 9.66 576 LEU A N 1
ATOM 3273 C CA . LEU A 1 409 ? -40.788 -20.533 -34.990 1.00 10.47 576 LEU A CA 1
ATOM 3274 C C . LEU A 1 409 ? -39.392 -19.961 -34.919 1.00 11.05 576 LEU A C 1
ATOM 3275 O O . LEU A 1 409 ? -38.731 -20.032 -33.875 1.00 10.66 576 LEU A O 1
ATOM 3280 N N . ARG A 1 410 ? -38.963 -19.360 -36.041 1.00 10.75 577 ARG A N 1
ATOM 3281 C CA . ARG A 1 410 ? -37.719 -18.619 -36.067 1.00 12.82 577 ARG A CA 1
ATOM 3282 C C . ARG A 1 410 ? -38.007 -17.182 -35.619 1.00 11.13 577 ARG A C 1
ATOM 3283 O O . ARG A 1 410 ? -38.868 -16.519 -36.159 1.00 12.73 577 ARG A O 1
ATOM 3291 N N . ALA A 1 411 ? -37.216 -16.690 -34.684 1.00 11.33 578 ALA A N 1
ATOM 3292 C CA . ALA A 1 411 ? -37.306 -15.330 -34.201 1.00 10.75 578 ALA A CA 1
ATOM 3293 C C . ALA A 1 411 ? -36.108 -14.528 -34.749 1.00 11.21 578 ALA A C 1
ATOM 3294 O O . ALA A 1 411 ? -34.947 -14.972 -34.670 1.00 12.89 578 ALA A O 1
ATOM 3296 N N . GLU A 1 412 ? -36.399 -13.333 -35.264 1.00 10.87 579 GLU A N 1
ATOM 3297 C CA . GLU A 1 412 ? -35.370 -12.448 -35.748 1.00 11.60 579 GLU A CA 1
ATOM 3298 C C . GLU A 1 412 ? -35.813 -10.985 -35.738 1.00 10.42 579 GLU A C 1
ATOM 3299 O O . GLU A 1 412 ? -36.974 -10.710 -35.619 1.00 11.60 579 GLU A O 1
ATOM 3305 N N . TYR A 1 413 ? -34.847 -10.075 -35.834 1.00 9.07 580 TYR A N 1
ATOM 3306 C CA . TYR A 1 413 ? -35.207 -8.690 -36.046 1.00 8.38 580 TYR A CA 1
ATOM 3307 C C . TYR A 1 413 ? -35.658 -8.535 -37.506 1.00 9.68 580 TYR A C 1
ATOM 3308 O O . TYR A 1 413 ? -35.125 -9.221 -38.393 1.00 11.32 580 TYR A O 1
ATOM 3317 N N . ASP A 1 414 ? -36.604 -7.617 -37.711 1.00 9.31 581 ASP A N 1
ATOM 3318 C CA . ASP A 1 414 ? -37.121 -7.357 -39.060 1.00 9.25 581 ASP A CA 1
ATOM 3319 C C . ASP A 1 414 ? -36.850 -5.887 -39.405 1.00 9.29 581 ASP A C 1
ATOM 3320 O O . ASP A 1 414 ? -37.503 -4.988 -38.861 1.00 9.79 581 ASP A O 1
ATOM 3325 N N . PHE A 1 415 ? -35.836 -5.662 -40.243 1.00 9.78 582 PHE A N 1
ATOM 3326 C CA . PHE A 1 415 ? -35.520 -4.331 -40.732 1.00 9.68 582 PHE A CA 1
ATOM 3327 C C . PHE A 1 415 ? -36.322 -3.932 -41.978 1.00 10.56 582 PHE A C 1
ATOM 3328 O O . PHE A 1 415 ? -36.123 -2.831 -42.504 1.00 10.85 582 PHE A O 1
ATOM 3336 N N . THR A 1 416 ? -37.197 -4.821 -42.450 1.00 10.73 583 THR A N 1
ATOM 3337 C CA . THR A 1 416 ? -38.015 -4.519 -43.611 1.00 10.94 583 THR A CA 1
ATOM 3338 C C . THR A 1 416 ? -39.352 -3.864 -43.232 1.00 10.28 583 THR A C 1
ATOM 3339 O O . THR A 1 416 ? -40.030 -3.247 -44.078 1.00 11.87 583 THR A O 1
ATOM 3343 N N . ASP A 1 417 ? -39.754 -4.036 -41.981 1.00 10.65 584 ASP A N 1
ATOM 3344 C CA . ASP A 1 417 ? -41.040 -3.559 -41.540 1.00 9.88 584 ASP A CA 1
ATOM 3345 C C . ASP A 1 417 ? -40.958 -3.339 -40.021 1.00 9.51 584 ASP A C 1
ATOM 3346 O O . ASP A 1 417 ? -40.481 -4.218 -39.325 1.00 10.08 584 ASP A O 1
ATOM 3351 N N . ALA A 1 418 ? -41.443 -2.198 -39.539 1.00 9.63 585 ALA A N 1
ATOM 3352 C CA . ALA A 1 418 ? -41.367 -1.819 -38.136 1.00 8.93 585 ALA A CA 1
ATOM 3353 C C . ALA A 1 418 ? -42.534 -0.927 -37.787 1.00 9.58 585 ALA A C 1
ATOM 3354 O O . ALA A 1 418 ? -43.189 -0.332 -38.686 1.00 10.17 585 ALA A O 1
ATOM 3356 N N . TYR A 1 419 ? -42.803 -0.820 -36.491 1.00 9.97 586 TYR A N 1
ATOM 3357 C CA . TYR A 1 419 ? -43.823 0.090 -36.023 1.00 10.12 586 TYR A CA 1
ATOM 3358 C C . TYR A 1 419 ? -43.206 1.459 -35.733 1.00 10.31 586 TYR A C 1
ATOM 3359 O O . TYR A 1 419 ? -43.649 2.475 -36.262 1.00 11.01 586 TYR A O 1
ATOM 3368 N N . ASN A 1 420 ? -42.169 1.500 -34.887 1.00 9.44 587 ASN A N 1
ATOM 3369 C CA . ASN A 1 420 ? -41.465 2.772 -34.623 1.00 9.36 587 ASN A CA 1
ATOM 3370 C C . ASN A 1 420 ? -40.007 2.511 -34.609 1.00 9.48 587 ASN A C 1
ATOM 3371 O O . ASN A 1 420 ? -39.535 1.618 -33.867 1.00 10.64 587 ASN A O 1
ATOM 3376 N N . GLY A 1 421 ? -39.275 3.280 -35.404 1.00 8.95 588 GLY A N 1
ATOM 3377 C CA . GLY A 1 421 ? -37.851 3.091 -35.496 1.00 9.41 588 GLY A CA 1
ATOM 3378 C C . GLY A 1 421 ? -37.427 2.236 -36.677 1.00 8.40 588 GLY A C 1
ATOM 3379 O O . GLY A 1 421 ? -38.118 2.173 -37.713 1.00 8.87 588 GLY A O 1
ATOM 3380 N N . GLY A 1 422 ? -36.312 1.533 -36.533 1.00 8.35 589 GLY A N 1
ATOM 3381 C CA . GLY A 1 422 ? -35.739 0.808 -37.667 1.00 8.04 589 GLY A CA 1
ATOM 3382 C C . GLY A 1 422 ? -36.097 -0.671 -37.806 1.00 7.87 589 GLY A C 1
ATOM 3383 O O . GLY A 1 422 ? -35.828 -1.276 -38.847 1.00 9.20 589 GLY A O 1
ATOM 3384 N N . ASN A 1 423 ? -36.667 -1.284 -36.760 1.00 7.70 590 ASN A N 1
ATOM 3385 C CA . ASN A 1 423 ? -36.977 -2.712 -36.850 1.00 8.03 590 ASN A CA 1
ATOM 3386 C C . ASN A 1 423 ? -38.049 -3.151 -35.843 1.00 7.61 590 ASN A C 1
ATOM 3387 O O . ASN A 1 423 ? -38.262 -2.539 -34.792 1.00 8.50 590 ASN A O 1
ATOM 3392 N N . SER A 1 424 ? -38.726 -4.245 -36.217 1.00 7.85 591 SER A N 1
ATOM 3393 C CA . SER A 1 424 ? -39.607 -4.929 -35.306 1.00 7.57 591 SER A CA 1
ATOM 3394 C C . SER A 1 424 ? -38.980 -6.289 -34.994 1.00 7.82 591 SER A C 1
ATOM 3395 O O . SER A 1 424 ? -37.832 -6.557 -35.367 1.00 8.08 591 SER A O 1
ATOM 3398 N N . LEU A 1 425 ? -39.730 -7.106 -34.263 1.00 8.39 592 LEU A N 1
ATOM 3399 C CA . LEU A 1 425 ? -39.407 -8.535 -34.095 1.00 9.16 592 LEU A CA 1
ATOM 3400 C C . LEU A 1 425 ? -40.335 -9.346 -34.986 1.00 9.33 592 LEU A C 1
ATOM 3401 O O . LEU A 1 425 ? -41.527 -9.084 -34.976 1.00 9.78 592 LEU A O 1
ATOM 3406 N N . LYS A 1 426 ? -39.781 -10.327 -35.698 1.00 9.80 593 LYS A N 1
ATOM 3407 C CA . LYS A 1 426 ? -40.539 -11.232 -36.581 1.00 10.10 593 LYS A CA 1
ATOM 3408 C C . LYS A 1 426 ? -40.423 -12.663 -36.056 1.00 9.90 593 LYS A C 1
ATOM 3409 O O . LYS A 1 426 ? -39.351 -13.117 -35.634 1.00 11.02 593 LYS A O 1
ATOM 3415 N N . PHE A 1 427 ? -41.540 -13.384 -36.105 1.00 9.49 594 PHE A N 1
ATOM 3416 C CA . PHE A 1 427 ? -41.613 -14.774 -35.703 1.00 9.49 594 PHE A CA 1
ATOM 3417 C C . PHE A 1 427 ? -42.218 -15.515 -36.875 1.00 9.58 594 PHE A C 1
ATOM 3418 O O . PHE A 1 427 ? -43.346 -15.212 -37.253 1.00 10.87 594 PHE A O 1
ATOM 3426 N N . SER A 1 428 ? -41.473 -16.437 -37.478 1.00 10.34 595 SER A N 1
ATOM 3427 C CA . SER A 1 428 ? -41.911 -16.982 -38.755 1.00 11.35 595 SER A CA 1
ATOM 3428 C C . SER A 1 428 ? -41.452 -18.388 -38.960 1.00 11.56 595 SER A C 1
ATOM 3429 O O . SER A 1 428 ? -40.515 -18.865 -38.333 1.00 11.85 595 SER A O 1
ATOM 3432 N N . GLY A 1 429 ? -42.140 -19.055 -39.874 1.00 11.67 596 GLY A N 1
ATOM 3433 C CA . GLY A 1 429 ? -41.758 -20.394 -40.235 1.00 11.17 596 GLY A CA 1
ATOM 3434 C C . GLY A 1 429 ? -42.923 -21.140 -40.850 1.00 11.90 596 GLY A C 1
ATOM 3435 O O . GLY A 1 429 ? -44.037 -20.687 -40.821 1.00 13.08 596 GLY A O 1
ATOM 3436 N N . ASP A 1 430 ? -42.627 -22.299 -41.427 1.00 12.63 597 ASP A N 1
ATOM 3437 C CA . ASP A 1 430 ? -43.675 -23.241 -41.802 1.00 13.05 597 ASP A CA 1
ATOM 3438 C C . ASP A 1 430 ? -44.113 -23.963 -40.551 1.00 13.55 597 ASP A C 1
ATOM 3439 O O . ASP A 1 430 ? -43.265 -24.524 -39.804 1.00 13.71 597 ASP A O 1
ATOM 3444 N N . VAL A 1 431 ? -45.415 -23.862 -40.258 1.00 11.90 598 VAL A N 1
ATOM 3445 C CA . VAL A 1 431 ? -45.986 -24.590 -39.123 1.00 11.88 598 VAL A CA 1
ATOM 3446 C C . VAL A 1 431 ? -46.529 -25.884 -39.666 1.00 12.88 598 VAL A C 1
ATOM 3447 O O . VAL A 1 431 ? -47.338 -25.879 -40.584 1.00 13.42 598 VAL A O 1
ATOM 3451 N N . ALA A 1 432 ? -46.041 -26.997 -39.123 1.00 13.23 599 ALA A N 1
ATOM 3452 C CA . ALA A 1 432 ? -46.310 -28.298 -39.697 1.00 14.04 599 ALA A CA 1
ATOM 3453 C C . ALA A 1 432 ? -47.654 -28.908 -39.350 1.00 14.28 599 ALA A C 1
ATOM 3454 O O . ALA A 1 432 ? -48.133 -29.838 -40.034 1.00 15.95 599 ALA A O 1
ATOM 3456 N N . GLY A 1 433 ? -48.270 -28.396 -38.298 1.00 12.66 600 GLY A N 1
ATOM 3457 C CA . GLY A 1 433 ? -49.526 -28.939 -37.797 1.00 12.28 600 GLY A CA 1
ATOM 3458 C C . GLY A 1 433 ? -49.867 -28.257 -36.487 1.00 11.04 600 GLY A C 1
ATOM 3459 O O . GLY A 1 433 ? -49.223 -27.285 -36.115 1.00 11.17 600 GLY A O 1
ATOM 3460 N N . LYS A 1 434 ? -50.906 -28.725 -35.803 1.00 11.31 601 LYS A N 1
ATOM 3461 C CA . LYS A 1 434 ? -51.347 -28.162 -34.530 1.00 11.70 601 LYS A CA 1
ATOM 3462 C C . LYS A 1 434 ? -50.135 -28.056 -33.591 1.00 11.21 601 LYS A C 1
ATOM 3463 O O . LYS A 1 434 ? -49.450 -29.036 -33.320 1.00 11.21 601 LYS A O 1
ATOM 3469 N N . THR A 1 435 ? -49.920 -26.862 -33.072 1.00 10.08 602 THR A N 1
ATOM 3470 C CA . THR A 1 435 ? -48.789 -26.524 -32.209 1.00 9.65 602 THR A CA 1
ATOM 3471 C C . THR A 1 435 ? -49.207 -25.406 -31.238 1.00 10.00 602 THR A C 1
ATOM 3472 O O . THR A 1 435 ? -49.993 -24.534 -31.595 1.00 10.63 602 THR A O 1
ATOM 3476 N N . ASP A 1 436 ? -48.666 -25.477 -30.026 1.00 9.40 603 ASP A N 1
ATOM 3477 C CA . ASP A 1 436 ? -48.704 -24.391 -29.037 1.00 9.71 603 ASP A CA 1
ATOM 3478 C C . ASP A 1 436 ? -47.242 -24.096 -28.679 1.00 9.57 603 ASP A C 1
ATOM 3479 O O . ASP A 1 436 ? -46.490 -25.036 -28.444 1.00 10.13 603 ASP A O 1
ATOM 3484 N N . GLN A 1 437 ? -46.864 -22.819 -28.604 1.00 7.87 604 GLN A N 1
ATOM 3485 C CA . GLN A 1 437 ? -45.468 -22.474 -28.326 1.00 8.71 604 GLN A CA 1
ATOM 3486 C C . GLN A 1 437 ? -45.352 -21.069 -27.802 1.00 8.81 604 GLN A C 1
ATOM 3487 O O . GLN A 1 437 ? -46.273 -20.268 -27.918 1.00 9.19 604 GLN A O 1
ATOM 3493 N N . ASP A 1 438 ? -44.238 -20.811 -27.129 1.00 8.71 605 ASP A N 1
ATOM 3494 C CA . ASP A 1 438 ? -44.031 -19.478 -26.574 1.00 8.82 605 ASP A CA 1
ATOM 3495 C C . ASP A 1 438 ? -42.628 -18.950 -26.820 1.00 8.67 605 ASP A C 1
ATOM 3496 O O . ASP A 1 438 ? -41.751 -19.690 -27.244 1.00 10.00 605 ASP A O 1
ATOM 3501 N N . VAL A 1 439 ? -42.516 -17.637 -26.640 1.00 9.08 606 VAL A N 1
ATOM 3502 C CA . VAL A 1 439 ? -41.269 -16.929 -26.717 1.00 9.08 606 VAL A CA 1
ATOM 3503 C C . VAL A 1 439 ? -41.221 -15.964 -25.526 1.00 8.94 606 VAL A C 1
ATOM 3504 O O . VAL A 1 439 ? -42.015 -15.035 -25.452 1.00 9.17 606 VAL A O 1
ATOM 3508 N N . ARG A 1 440 ? -40.335 -16.260 -24.572 1.00 8.47 607 ARG A N 1
ATOM 3509 C CA . ARG A 1 440 ? -40.197 -15.471 -23.362 1.00 8.52 607 ARG A CA 1
ATOM 3510 C C . ARG A 1 440 ? -39.202 -14.359 -23.643 1.00 8.56 607 ARG A C 1
ATOM 3511 O O . ARG A 1 440 ? -38.040 -14.647 -23.976 1.00 9.84 607 ARG A O 1
ATOM 3519 N N . LEU A 1 441 ? -39.660 -13.096 -23.549 1.00 8.87 608 LEU A N 1
ATOM 3520 C CA . LEU A 1 441 ? -38.900 -11.970 -24.149 1.00 8.69 608 LEU A CA 1
ATOM 3521 C C . LEU A 1 441 ? -38.149 -11.100 -23.149 1.00 8.63 608 LEU A C 1
ATOM 3522 O O . LEU A 1 441 ? -36.983 -10.786 -23.384 1.00 9.16 608 LEU A O 1
ATOM 3527 N N . TYR A 1 442 ? -38.817 -10.699 -22.072 1.00 8.16 609 TYR A N 1
ATOM 3528 C CA . TYR A 1 442 ? -38.253 -9.744 -21.127 1.00 8.02 609 TYR A CA 1
ATOM 3529 C C . TYR A 1 442 ? -38.322 -10.240 -19.706 1.00 8.76 609 TYR A C 1
ATOM 3530 O O . TYR A 1 442 ? -39.378 -10.712 -19.278 1.00 8.89 609 TYR A O 1
ATOM 3539 N N . SER A 1 443 ? -37.217 -10.012 -18.987 1.00 8.37 610 SER A N 1
ATOM 3540 C CA . SER A 1 443 ? -37.190 -9.978 -17.533 1.00 8.75 610 SER A CA 1
ATOM 3541 C C . SER A 1 443 ? -37.514 -8.545 -17.114 1.00 8.62 610 SER A C 1
ATOM 3542 O O . SER A 1 443 ? -37.021 -7.585 -17.696 1.00 9.07 610 SER A O 1
ATOM 3545 N N . THR A 1 444 ? -38.382 -8.389 -16.102 1.00 8.71 611 THR A N 1
ATOM 3546 C CA . THR A 1 444 ? -38.856 -7.085 -15.665 1.00 8.80 611 THR A CA 1
ATOM 3547 C C . THR A 1 444 ? -39.069 -7.050 -14.143 1.00 9.11 611 THR A C 1
ATOM 3548 O O . THR A 1 444 ? -39.007 -8.100 -13.484 1.00 9.29 611 THR A O 1
ATOM 3552 N N . LYS A 1 445 ? -39.378 -5.873 -13.596 1.00 9.73 612 LYS A N 1
ATOM 3553 C CA . LYS A 1 445 ? -39.955 -5.788 -12.239 1.00 10.51 612 LYS A CA 1
ATOM 3554 C C . LYS A 1 445 ? -40.799 -4.524 -12.251 1.00 10.28 612 LYS A C 1
ATOM 3555 O O . LYS A 1 445 ? -40.365 -3.421 -11.891 1.00 10.99 612 LYS A O 1
ATOM 3561 N N . LEU A 1 446 ? -42.017 -4.697 -12.757 1.00 10.71 613 LEU A N 1
ATOM 3562 C CA . LEU A 1 446 ? -42.934 -3.597 -13.037 1.00 11.06 613 LEU A CA 1
ATOM 3563 C C . LEU A 1 446 ? -44.129 -3.669 -12.080 1.00 10.95 613 LEU A C 1
ATOM 3564 O O . LEU A 1 446 ? -44.837 -4.675 -12.027 1.00 11.46 613 LEU A O 1
ATOM 3569 N N . GLU A 1 447 ? -44.351 -2.600 -11.328 1.00 11.97 614 GLU A N 1
ATOM 3570 C CA . GLU A 1 447 ? -45.431 -2.557 -10.328 1.00 12.64 614 GLU A CA 1
ATOM 3571 C C . GLU A 1 447 ? -46.731 -2.130 -10.997 1.00 13.51 614 GLU A C 1
ATOM 3572 O O . GLU A 1 447 ? -46.756 -1.136 -11.708 1.00 15.12 614 GLU A O 1
ATOM 3578 N N . VAL A 1 448 ? -47.813 -2.890 -10.746 1.00 13.41 615 VAL A N 1
ATOM 3579 C CA . VAL A 1 448 ? -49.076 -2.673 -11.367 1.00 13.53 615 VAL A CA 1
ATOM 3580 C C . VAL A 1 448 ? -49.967 -1.941 -10.388 1.00 13.82 615 VAL A C 1
ATOM 3581 O O . VAL A 1 448 ? -50.061 -2.355 -9.237 1.00 13.83 615 VAL A O 1
ATOM 3585 N N . THR A 1 449 ? -50.662 -0.926 -10.891 1.00 13.59 616 THR A N 1
ATOM 3586 C CA . THR A 1 449 ? -51.644 -0.174 -10.104 1.00 15.87 616 THR A CA 1
ATOM 3587 C C . THR A 1 449 ? -52.969 -0.161 -10.868 1.00 15.60 616 THR A C 1
ATOM 3588 O O . THR A 1 449 ? -53.072 -0.692 -11.977 1.00 14.71 616 THR A O 1
ATOM 3592 N N . GLU A 1 450 ? -53.994 0.475 -10.289 1.00 16.45 617 GLU A N 1
ATOM 3593 C CA . GLU A 1 450 ? -55.291 0.534 -10.959 1.00 17.09 617 GLU A CA 1
ATOM 3594 C C . GLU A 1 450 ? -55.245 1.242 -12.306 1.00 16.57 617 GLU A C 1
ATOM 3595 O O . GLU A 1 450 ? -56.149 1.051 -13.128 1.00 18.19 617 GLU A O 1
ATOM 3601 N N . LYS A 1 451 ? -54.210 2.071 -12.535 1.00 15.87 618 LYS A N 1
ATOM 3602 C CA . LYS A 1 451 ? -54.107 2.841 -13.760 1.00 16.41 618 LYS A CA 1
ATOM 3603 C C . LYS A 1 451 ? -53.204 2.178 -14.831 1.00 15.20 618 LYS A C 1
ATOM 3604 O O . LYS A 1 451 ? -53.047 2.685 -15.941 1.00 15.97 618 LYS A O 1
ATOM 3610 N N . THR A 1 452 ? -52.662 1.011 -14.511 1.00 13.66 619 THR A N 1
ATOM 3611 C CA . THR A 1 452 ? -51.707 0.387 -15.429 1.00 12.61 619 THR A CA 1
ATOM 3612 C C . THR A 1 452 ? -52.417 -0.208 -16.650 1.00 12.43 619 THR A C 1
ATOM 3613 O O . THR A 1 452 ? -53.452 -0.878 -16.521 1.00 12.25 619 THR A O 1
ATOM 3617 N N . LYS A 1 453 ? -51.834 0.048 -17.828 1.00 11.97 620 LYS A N 1
ATOM 3618 C CA . LYS A 1 453 ? -52.318 -0.473 -19.081 1.00 11.92 620 LYS A CA 1
ATOM 3619 C C . LYS A 1 453 ? -51.163 -1.119 -19.818 1.00 11.52 620 LYS A C 1
ATOM 3620 O O . LYS A 1 453 ? -49.989 -0.795 -19.573 1.00 11.95 620 LYS A O 1
ATOM 3626 N N . LEU A 1 454 ? -51.519 -2.012 -20.744 1.00 10.79 621 LEU A N 1
ATOM 3627 C CA . LEU A 1 454 ? -50.602 -2.614 -21.709 1.00 11.16 621 LEU A CA 1
ATOM 3628 C C . LEU A 1 454 ? -50.950 -2.052 -23.078 1.00 10.42 621 LEU A C 1
ATOM 3629 O O . LEU A 1 454 ? -52.129 -2.068 -23.424 1.00 11.57 621 LEU A O 1
ATOM 3634 N N . ARG A 1 455 ? -49.959 -1.539 -23.812 1.00 9.91 622 ARG A N 1
ATOM 3635 C CA . ARG A 1 455 ? -50.158 -1.206 -25.206 1.00 10.46 622 ARG A CA 1
ATOM 3636 C C . ARG A 1 455 ? -49.227 -2.056 -26.060 1.00 9.65 622 ARG A C 1
ATOM 3637 O O . ARG A 1 455 ? -48.019 -2.143 -25.777 1.00 11.10 622 ARG A O 1
ATOM 3645 N N . VAL A 1 456 ? -49.779 -2.711 -27.072 1.00 10.82 623 VAL A N 1
ATOM 3646 C CA . VAL A 1 456 ? -49.041 -3.630 -27.914 1.00 10.54 623 VAL A CA 1
ATOM 3647 C C . VAL A 1 456 ? -49.322 -3.313 -29.366 1.00 10.17 623 VAL A C 1
ATOM 3648 O O . VAL A 1 456 ? -50.487 -3.334 -29.793 1.00 12.56 623 VAL A O 1
ATOM 3652 N N . ALA A 1 457 ? -48.268 -3.010 -30.125 1.00 8.92 624 ALA A N 1
ATOM 3653 C CA . ALA A 1 457 ? -48.371 -2.882 -31.568 1.00 9.41 624 ALA A CA 1
ATOM 3654 C C . ALA A 1 457 ? -47.890 -4.154 -32.246 1.00 9.22 624 ALA A C 1
ATOM 3655 O O . ALA A 1 457 ? -46.805 -4.654 -31.946 1.00 9.49 624 ALA A O 1
ATOM 3657 N N . HIS A 1 458 ? -48.672 -4.644 -33.211 1.00 9.46 625 HIS A N 1
ATOM 3658 C CA . HIS A 1 458 ? -48.354 -5.946 -33.833 1.00 9.40 625 HIS A CA 1
ATOM 3659 C C . HIS A 1 458 ? -48.988 -6.013 -35.205 1.00 8.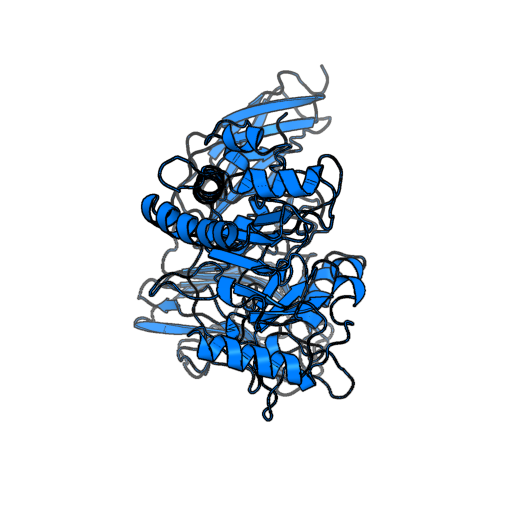79 625 HIS A C 1
ATOM 3660 O O . HIS A 1 458 ? -49.808 -5.138 -35.562 1.00 10.01 625 HIS A O 1
ATOM 3667 N N . LYS A 1 459 ? -48.580 -7.020 -35.966 1.00 9.13 626 LYS A N 1
ATOM 3668 C CA . LYS A 1 459 ? -48.997 -7.172 -37.324 1.00 9.37 626 LYS A CA 1
ATOM 3669 C C . LYS A 1 459 ? -48.915 -8.620 -37.744 1.00 9.93 626 LYS A C 1
ATOM 3670 O O . LYS A 1 459 ? -47.995 -9.347 -37.363 1.00 10.65 626 LYS A O 1
ATOM 3676 N N . GLY A 1 460 ? -49.846 -9.042 -38.601 1.00 10.11 627 GLY A N 1
ATOM 3677 C CA . GLY A 1 460 ? -49.824 -10.425 -39.069 1.00 10.24 627 GLY A CA 1
ATOM 3678 C C . GLY A 1 460 ? -50.369 -11.418 -38.062 1.00 10.87 627 GLY A C 1
ATOM 3679 O O . GLY A 1 460 ? -51.222 -11.056 -37.251 1.00 10.64 627 GLY A O 1
ATOM 3680 N N . GLY A 1 461 ? -49.874 -12.656 -38.134 1.00 10.53 628 GLY A N 1
ATOM 3681 C CA . GLY A 1 461 ? -50.439 -13.748 -37.350 1.00 10.42 628 GLY A CA 1
ATOM 3682 C C . GLY A 1 461 ? -51.553 -14.531 -37.986 1.00 10.75 628 GLY A C 1
ATOM 3683 O O . GLY A 1 461 ? -52.162 -15.390 -37.336 1.00 9.76 628 GLY A O 1
ATOM 3684 N N . LYS A 1 462 ? -51.792 -14.283 -39.270 1.00 11.40 629 LYS A N 1
ATOM 3685 C CA . LYS A 1 462 ? -52.853 -15.042 -39.931 1.00 11.19 629 LYS A CA 1
ATOM 3686 C C . LYS A 1 462 ? -52.592 -16.548 -39.772 1.00 10.52 629 LYS A C 1
ATOM 3687 O O . LYS A 1 462 ? -51.448 -17.014 -39.950 1.00 11.95 629 LYS A O 1
ATOM 3693 N N . GLY A 1 463 ? -53.637 -17.279 -39.401 1.00 11.42 630 GLY A N 1
ATOM 3694 C CA . GLY A 1 463 ? -53.515 -18.706 -39.184 1.00 11.10 630 GLY A CA 1
ATOM 3695 C C . GLY A 1 463 ? -53.178 -19.107 -37.764 1.00 11.20 630 GLY A C 1
ATOM 3696 O O . GLY A 1 463 ? -52.776 -20.257 -37.515 1.00 12.44 630 GLY A O 1
ATOM 3697 N N . SER A 1 464 ? -53.325 -18.173 -36.832 1.00 10.66 631 SER A N 1
ATOM 3698 C CA . SER A 1 464 ? -53.030 -18.438 -35.419 1.00 10.02 631 SER A CA 1
ATOM 3699 C C . SER A 1 464 ? -53.915 -17.616 -34.515 1.00 9.94 631 SER A C 1
ATOM 3700 O O . SER A 1 464 ? -54.586 -16.701 -34.970 1.00 10.59 631 SER A O 1
ATOM 3703 N N . LYS A 1 465 ? -53.818 -17.931 -33.222 1.00 8.90 632 LYS A N 1
ATOM 3704 C CA . LYS A 1 465 ? -54.151 -16.994 -32.135 1.00 9.13 632 LYS A CA 1
ATOM 3705 C C . LYS A 1 465 ? -52.842 -16.672 -31.430 1.00 8.23 632 LYS A C 1
ATOM 3706 O O . LYS A 1 465 ? -51.977 -17.566 -31.296 1.00 9.53 632 LYS A O 1
ATOM 3712 N N . VAL A 1 466 ? -52.668 -15.403 -31.093 1.00 8.33 633 VAL A N 1
ATOM 3713 C CA . VAL A 1 466 ? -51.478 -14.911 -30.404 1.00 9.10 633 VAL A CA 1
ATOM 3714 C C . VAL A 1 466 ? -51.908 -14.189 -29.148 1.00 9.19 633 VAL A C 1
ATOM 3715 O O . VAL A 1 466 ? -52.896 -13.448 -29.182 1.00 8.60 633 VAL A O 1
ATOM 3719 N N . TYR A 1 467 ? -51.177 -14.433 -28.057 1.00 8.99 634 TYR A N 1
ATOM 3720 C CA . TYR A 1 467 ? -51.429 -13.829 -26.776 1.00 8.86 634 TYR A CA 1
ATOM 3721 C C . TYR A 1 467 ? -50.146 -13.236 -26.213 1.00 9.25 634 TYR A C 1
ATOM 3722 O O . TYR A 1 467 ? -49.064 -13.748 -26.489 1.00 9.05 634 TYR A O 1
ATOM 3731 N N . MET A 1 468 ? -50.291 -12.176 -25.411 1.00 9.31 635 MET A N 1
ATOM 3732 C CA A MET A 1 468 ? -49.187 -11.732 -24.563 0.50 9.02 635 MET A CA 1
ATOM 3733 C CA B MET A 1 468 ? -49.192 -11.681 -24.565 0.50 9.94 635 MET A CA 1
ATOM 3734 C C . MET A 1 468 ? -49.514 -12.113 -23.125 1.00 9.55 635 MET A C 1
ATOM 3735 O O . MET A 1 468 ? -50.642 -11.969 -22.679 1.00 11.03 635 MET A O 1
ATOM 3744 N N . ALA A 1 469 ? -48.531 -12.668 -22.408 1.00 9.30 636 ALA A N 1
ATOM 3745 C CA . ALA A 1 469 ? -48.717 -13.128 -21.071 1.00 9.48 636 ALA A CA 1
ATOM 3746 C C . ALA A 1 469 ? -47.598 -12.603 -20.183 1.00 9.89 636 ALA A C 1
ATOM 3747 O O . ALA A 1 469 ? -46.452 -12.429 -20.639 1.00 9.54 636 ALA A O 1
ATOM 3749 N N . PHE A 1 470 ? -47.941 -12.381 -18.926 1.00 10.58 637 PHE A N 1
ATOM 3750 C CA . PHE A 1 470 ? -47.002 -11.850 -17.930 1.00 9.98 637 PHE A CA 1
ATOM 3751 C C . PHE A 1 470 ? -46.860 -12.879 -16.808 1.00 11.82 637 PHE A C 1
ATOM 3752 O O . PHE A 1 470 ? -47.819 -13.581 -16.444 1.00 13.11 637 PHE A O 1
ATOM 3760 N N . SER A 1 471 ? -45.655 -12.937 -16.248 1.00 11.10 638 SER A N 1
ATOM 3761 C CA . SER A 1 471 ? -45.422 -13.663 -14.995 1.00 11.21 638 SER A CA 1
ATOM 3762 C C . SER A 1 471 ? -45.494 -12.670 -13.856 1.00 12.13 638 SER A C 1
ATOM 3763 O O . SER A 1 471 ? -44.947 -11.559 -13.944 1.00 11.05 638 SER A O 1
ATOM 3766 N N . THR A 1 472 ? -46.208 -13.052 -12.786 1.00 12.62 639 THR A N 1
ATOM 3767 C CA . THR A 1 472 ? -46.317 -12.208 -11.609 1.00 14.26 639 THR A CA 1
ATOM 3768 C C . THR A 1 472 ? -45.515 -12.796 -10.445 1.00 14.12 639 THR A C 1
ATOM 3769 O O . THR A 1 472 ? -45.726 -12.377 -9.309 1.00 15.32 639 THR A O 1
ATOM 3773 N N . THR A 1 473 ? -44.610 -13.730 -10.746 1.00 13.05 640 THR A N 1
ATOM 3774 C CA . THR A 1 473 ? -43.676 -14.226 -9.741 1.00 14.49 640 THR A CA 1
ATOM 3775 C C . THR A 1 473 ? -42.231 -14.175 -10.224 1.00 13.39 640 THR A C 1
ATOM 3776 O O . THR A 1 473 ? -41.962 -14.271 -11.418 1.00 13.02 640 THR A O 1
ATOM 3780 N N . PRO A 1 474 ? -41.290 -13.997 -9.292 1.00 14.21 641 PRO A N 1
ATOM 3781 C CA . PRO A 1 474 ? -39.883 -13.855 -9.709 1.00 14.26 641 PRO A CA 1
ATOM 3782 C C . PRO A 1 474 ? -39.279 -15.055 -10.386 1.00 14.31 641 PRO A C 1
ATOM 3783 O O . PRO A 1 474 ? -38.301 -14.894 -11.116 1.00 13.75 641 PRO A O 1
ATOM 3787 N N . ASP A 1 475 ? -39.863 -16.256 -10.213 1.00 14.33 642 ASP A N 1
ATOM 3788 C CA . ASP A 1 475 ? -39.358 -17.448 -10.908 1.00 16.08 642 ASP A CA 1
ATOM 3789 C C . ASP A 1 475 ? -40.020 -17.693 -12.280 1.00 15.87 642 ASP A C 1
ATOM 3790 O O . ASP A 1 475 ? -39.854 -18.758 -12.845 1.00 16.46 642 ASP A O 1
ATOM 3795 N N . TYR A 1 476 ? -40.740 -16.690 -12.776 1.00 14.57 643 TYR A N 1
ATOM 3796 C CA . TYR A 1 476 ? -41.193 -16.653 -14.152 1.00 14.81 643 TYR A CA 1
ATOM 3797 C C . TYR A 1 476 ? -42.262 -17.729 -14.466 1.00 16.28 643 TYR A C 1
ATOM 3798 O O . TYR A 1 476 ? -42.251 -18.281 -15.549 1.00 18.66 643 TYR A O 1
ATOM 3807 N N . LYS A 1 477 ? -43.184 -17.992 -13.545 1.00 16.38 644 LYS A N 1
ATOM 3808 C CA . LYS A 1 477 ? -44.348 -18.834 -13.866 1.00 17.49 644 LYS A CA 1
ATOM 3809 C C . LYS A 1 477 ? -45.437 -17.960 -14.474 1.00 17.42 644 LYS A C 1
ATOM 3810 O O . LYS A 1 477 ? -45.611 -16.847 -14.062 1.00 17.99 644 LYS A O 1
ATOM 3816 N N . PHE A 1 478 ? -46.135 -18.484 -15.485 1.00 16.12 645 PHE A N 1
ATOM 3817 C CA . PHE A 1 478 ? -47.207 -17.792 -16.191 1.00 15.48 645 PHE A CA 1
ATOM 3818 C C . PHE A 1 478 ? -48.560 -18.466 -15.912 1.00 17.56 645 PHE A C 1
ATOM 3819 O O . PHE A 1 478 ? -49.344 -18.787 -16.830 1.00 17.61 645 PHE A O 1
ATOM 3827 N N . ASP A 1 479 ? -48.842 -18.584 -14.622 1.00 17.21 646 ASP A N 1
ATOM 3828 C CA . ASP A 1 479 ? -50.045 -19.257 -14.102 1.00 18.40 646 ASP A CA 1
ATOM 3829 C C . ASP A 1 479 ? -51.175 -18.319 -13.627 1.00 18.76 646 ASP A C 1
ATOM 3830 O O . ASP A 1 479 ? -52.172 -18.759 -13.037 1.00 20.53 646 ASP A O 1
ATOM 3835 N N . ASP A 1 480 ? -51.061 -17.031 -13.938 1.00 16.61 647 ASP A N 1
ATOM 3836 C CA . ASP A 1 480 ? -52.028 -16.038 -13.458 1.00 16.23 647 ASP A CA 1
ATOM 3837 C C . ASP A 1 480 ? -53.028 -15.724 -14.588 1.00 14.51 647 ASP A C 1
ATOM 3838 O O . ASP A 1 480 ? -52.635 -15.153 -15.604 1.00 13.60 647 ASP A O 1
ATOM 3843 N N . ALA A 1 481 ? -54.307 -16.148 -14.441 1.00 15.05 648 ALA A N 1
ATOM 3844 C CA . ALA A 1 481 ? -55.294 -15.975 -15.490 1.00 13.64 648 ALA A CA 1
ATOM 3845 C C . ALA A 1 481 ? -55.540 -14.532 -15.862 1.00 14.39 648 ALA A C 1
ATOM 3846 O O . ALA A 1 481 ? -55.931 -14.235 -17.004 1.00 15.86 648 ALA A O 1
ATOM 3848 N N . ASP A 1 482 ? -55.240 -13.607 -14.957 1.00 12.98 649 ASP A N 1
ATOM 3849 C CA . ASP A 1 482 ? -55.492 -12.199 -15.198 1.00 13.18 649 ASP A CA 1
ATOM 3850 C C . ASP A 1 482 ? -54.318 -11.582 -15.927 1.00 12.37 649 ASP A C 1
ATOM 3851 O O . ASP A 1 482 ? -54.343 -10.410 -16.239 1.00 12.24 649 ASP A O 1
ATOM 3856 N N . ALA A 1 483 ? -53.321 -12.405 -16.248 1.00 10.90 650 ALA A N 1
ATOM 3857 C CA . ALA A 1 483 ? -52.089 -11.898 -16.878 1.00 10.68 650 ALA A CA 1
ATOM 3858 C C . ALA A 1 483 ? -51.902 -12.489 -18.296 1.00 10.77 650 ALA A C 1
ATOM 3859 O O . ALA A 1 483 ? -50.811 -12.477 -18.844 1.00 12.07 650 ALA A O 1
ATOM 3861 N N . TRP A 1 484 ? -52.987 -12.930 -18.921 1.00 10.98 651 TRP A N 1
ATOM 3862 C CA . TRP A 1 484 ? -53.015 -13.354 -20.320 1.00 10.32 651 TRP A CA 1
ATOM 3863 C C . TRP A 1 484 ? -53.955 -12.441 -21.110 1.00 11.31 651 TRP A C 1
ATOM 3864 O O . TRP A 1 484 ? -55.130 -12.264 -20.686 1.00 13.23 651 TRP A O 1
ATOM 3875 N N . LYS A 1 485 ? -53.470 -11.929 -22.250 1.00 10.20 652 LYS A N 1
ATOM 3876 C CA . LYS A 1 485 ? -54.266 -11.099 -23.124 1.00 9.84 652 LYS A CA 1
ATOM 3877 C C . LYS A 1 485 ? -54.200 -11.571 -24.577 1.00 10.12 652 LYS A C 1
ATOM 3878 O O . LYS A 1 485 ? -53.120 -11.631 -25.157 1.00 11.15 652 LYS A O 1
ATOM 3884 N N . GLU A 1 486 ? -55.352 -11.866 -25.179 1.00 10.21 653 GLU A N 1
ATOM 3885 C CA . GLU A 1 486 ? -55.365 -12.261 -26.567 1.00 9.70 653 GLU A CA 1
ATOM 3886 C C . GLU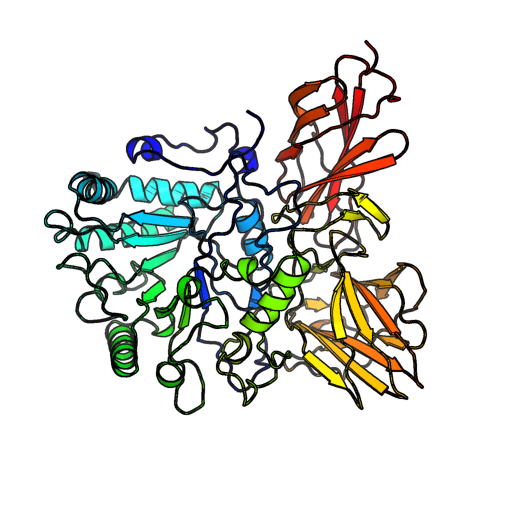 A 1 486 ? -55.268 -11.043 -27.478 1.00 9.67 653 GLU A C 1
ATOM 3887 O O . GLU A 1 486 ? -56.003 -10.070 -27.275 1.00 11.25 653 GLU A O 1
ATOM 3893 N N . LEU A 1 487 ? -54.384 -11.113 -28.471 1.00 9.61 654 LEU A N 1
ATOM 3894 C CA . LEU A 1 487 ? -54.259 -10.062 -29.458 1.00 9.37 654 LEU A CA 1
ATOM 3895 C C . LEU A 1 487 ? -55.303 -10.221 -30.569 1.00 9.77 654 LEU A C 1
ATOM 3896 O O . LEU A 1 487 ? -55.641 -11.347 -30.956 1.00 10.87 654 LEU A O 1
ATOM 3901 N N . THR A 1 488 ? -55.807 -9.102 -31.064 1.00 10.66 655 THR A N 1
ATOM 3902 C CA . THR A 1 488 ? -56.803 -9.115 -32.148 1.00 10.85 655 THR A CA 1
ATOM 3903 C C . THR A 1 488 ? -56.006 -8.899 -33.426 1.00 11.32 655 THR A C 1
ATOM 3904 O O . THR A 1 488 ? -55.495 -7.818 -33.677 1.00 12.02 655 THR A O 1
ATOM 3908 N N . LEU A 1 489 ? -55.824 -9.976 -34.188 1.00 12.24 656 LEU A N 1
ATOM 3909 C CA . LEU A 1 489 ? -54.883 -9.958 -35.266 1.00 12.20 656 LEU A CA 1
ATOM 3910 C C . LEU A 1 489 ? -55.489 -9.366 -36.506 1.00 13.71 656 LEU A C 1
ATOM 3911 O O . LEU A 1 489 ? -56.697 -9.483 -36.767 1.00 16.19 656 LEU A O 1
ATOM 3916 N N . SER A 1 490 ? -54.620 -8.794 -37.309 1.00 13.98 657 SER A N 1
ATOM 3917 C CA . SER A 1 490 ? -54.988 -8.359 -38.643 1.00 14.75 657 SER A CA 1
ATOM 3918 C C . SER A 1 490 ? -53.720 -8.258 -39.471 1.00 13.28 657 SER A C 1
ATOM 3919 O O . SER A 1 490 ? -52.605 -8.429 -38.960 1.00 13.28 657 SER A O 1
ATOM 3922 N N . ASP A 1 491 ? -53.893 -7.969 -40.753 1.00 13.50 658 ASP A N 1
ATOM 3923 C CA . ASP A 1 491 ? -52.831 -8.022 -41.704 1.00 12.74 658 ASP A CA 1
ATOM 3924 C C . ASP A 1 491 ? -52.040 -6.713 -41.692 1.00 12.71 658 ASP A C 1
ATOM 3925 O O . ASP A 1 491 ? -51.002 -6.661 -42.310 1.00 14.99 658 ASP A O 1
ATOM 3930 N N . ASN A 1 492 ? -52.538 -5.684 -40.992 1.00 12.84 659 ASN A N 1
ATOM 3931 C CA . ASN A 1 492 ? -51.892 -4.385 -40.931 1.00 13.07 659 ASN A CA 1
ATOM 3932 C C . ASN A 1 492 ? -51.384 -4.112 -39.515 1.00 12.33 659 ASN A C 1
ATOM 3933 O O . ASN A 1 492 ? -51.805 -4.752 -38.591 1.00 13.44 659 ASN A O 1
ATOM 3938 N N . TRP A 1 493 ? -50.470 -3.158 -39.351 1.00 11.52 660 TRP A N 1
ATOM 3939 C CA . TRP A 1 493 ? -50.112 -2.760 -37.995 1.00 11.02 660 TRP A CA 1
ATOM 3940 C C . TRP A 1 493 ? -51.334 -2.232 -37.253 1.00 11.75 660 TRP A C 1
ATOM 3941 O O . TRP A 1 493 ? -52.065 -1.373 -37.785 1.00 13.17 660 TRP A O 1
ATOM 3952 N N . THR A 1 494 ? -51.542 -2.721 -36.042 1.00 11.84 661 THR A N 1
ATOM 3953 C CA . THR A 1 494 ? -52.501 -2.152 -35.089 1.00 12.81 661 THR A CA 1
ATOM 3954 C C . THR A 1 494 ? -51.820 -1.986 -33.739 1.00 12.98 661 THR A C 1
ATOM 3955 O O . THR A 1 494 ? -50.853 -2.684 -33.422 1.00 13.06 661 THR A O 1
ATOM 3959 N N . ASN A 1 495 ? -52.295 -1.053 -32.942 1.00 13.12 662 ASN A N 1
ATOM 3960 C CA . ASN A 1 495 ? -51.770 -0.798 -31.612 1.00 13.57 662 ASN A CA 1
ATOM 3961 C C . ASN A 1 495 ? -52.951 -0.872 -30.666 1.00 13.10 662 ASN A C 1
ATOM 3962 O O . ASN A 1 495 ? -53.875 -0.033 -30.753 1.00 17.69 662 ASN A O 1
ATOM 3967 N N . GLU A 1 496 ? -52.978 -1.898 -29.852 1.00 12.77 663 GLU A N 1
ATOM 3968 C CA . GLU A 1 496 ? -54.103 -2.180 -28.953 1.00 12.29 663 GLU A CA 1
ATOM 3969 C C . GLU A 1 496 ? -53.752 -1.931 -27.501 1.00 12.39 663 GLU A C 1
ATOM 3970 O O . GLU A 1 496 ? -52.598 -2.154 -27.108 1.00 13.28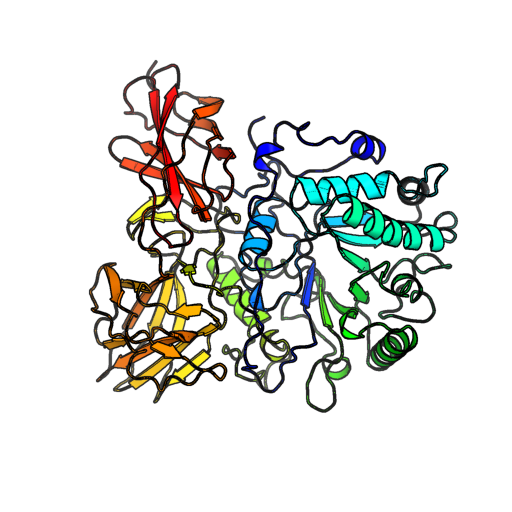 663 GLU A O 1
ATOM 3976 N N . GLU A 1 497 ? -54.722 -1.506 -26.712 1.00 11.28 664 GLU A N 1
ATOM 3977 C CA . GLU A 1 497 ? -54.520 -1.255 -25.293 1.00 10.80 664 GLU A CA 1
ATOM 3978 C C . GLU A 1 497 ? -55.410 -2.221 -24.489 1.00 11.20 664 GLU A C 1
ATOM 3979 O O . GLU A 1 497 ? -56.550 -2.557 -24.895 1.00 14.04 664 GLU A O 1
ATOM 3985 N N . PHE A 1 498 ? -54.851 -2.720 -23.396 1.00 10.95 665 PHE A N 1
ATOM 3986 C CA . PHE A 1 498 ? -55.508 -3.603 -22.452 1.00 11.06 665 PHE A CA 1
ATOM 3987 C C . PHE A 1 498 ? -55.399 -3.035 -21.060 1.00 12.29 665 PHE A C 1
ATOM 3988 O O . PHE A 1 498 ? -54.361 -2.547 -20.642 1.00 12.92 665 PHE A O 1
ATOM 3996 N N . ASP A 1 499 ? -56.490 -3.165 -20.309 1.00 13.80 666 ASP A N 1
ATOM 3997 C CA . ASP A 1 499 ? -56.546 -2.734 -18.931 1.00 14.43 666 ASP A CA 1
ATOM 3998 C C . ASP A 1 499 ? -55.870 -3.799 -18.091 1.00 14.44 666 ASP A C 1
ATOM 3999 O O . ASP A 1 499 ? -56.250 -4.969 -18.162 1.00 15.56 666 ASP A O 1
ATOM 4004 N N . LEU A 1 500 ? -54.880 -3.401 -17.283 1.00 12.69 667 LEU A N 1
ATOM 4005 C CA . LEU A 1 500 ? -54.245 -4.315 -16.342 1.00 13.00 667 LEU A CA 1
ATOM 4006 C C . LEU A 1 500 ? -54.648 -4.116 -14.888 1.00 13.30 667 LEU A C 1
ATOM 4007 O O . LEU A 1 500 ? -54.025 -4.646 -13.987 1.00 13.97 667 LEU A O 1
ATOM 4012 N N . SER A 1 501 ? -55.733 -3.367 -14.679 1.00 13.79 668 SER A N 1
ATOM 4013 C CA . SER A 1 501 ? -56.177 -3.061 -13.317 1.00 14.56 668 SER A CA 1
ATOM 4014 C C . SER A 1 501 ? -56.478 -4.286 -12.476 1.00 14.45 668 SER A C 1
ATOM 4015 O O . SER A 1 501 ? -56.325 -4.251 -11.249 1.00 14.72 668 SER A O 1
ATOM 4018 N N . SER A 1 502 ? -56.880 -5.388 -13.106 1.00 13.32 669 SER A N 1
ATOM 4019 C CA . SER A 1 502 ? -57.156 -6.610 -12.310 1.00 14.39 669 SER A CA 1
ATOM 4020 C C . SER A 1 502 ? -55.902 -7.158 -11.648 1.00 15.60 669 SER A C 1
ATOM 4021 O O . SER A 1 502 ? -55.968 -7.926 -10.698 1.00 16.33 669 SER A O 1
ATOM 4024 N N . LEU A 1 503 ? -54.738 -6.722 -12.142 1.00 14.11 670 LEU A N 1
ATOM 4025 C CA . LEU A 1 503 ? -53.460 -7.099 -11.547 1.00 13.78 670 LEU A CA 1
ATOM 4026 C C . LEU A 1 503 ? -52.926 -6.071 -10.565 1.00 12.97 670 LEU A C 1
ATOM 4027 O O . LEU A 1 503 ? -51.797 -6.196 -10.105 1.00 13.53 670 LEU A O 1
ATOM 4032 N N . ALA A 1 504 ? -53.736 -5.072 -10.215 1.00 13.32 671 ALA A N 1
ATOM 4033 C CA . ALA A 1 504 ? -53.262 -4.036 -9.275 1.00 13.74 671 ALA A CA 1
ATOM 4034 C C . ALA A 1 504 ? -52.696 -4.660 -7.995 1.00 14.41 671 ALA A C 1
ATOM 4035 O O . ALA A 1 504 ? -53.291 -5.567 -7.417 1.00 16.15 671 ALA A O 1
ATOM 4037 N N . GLY A 1 505 ? -51.553 -4.127 -7.548 1.00 14.15 672 GLY A N 1
ATOM 4038 C CA . GLY A 1 505 ? -50.876 -4.574 -6.362 1.00 15.48 672 GLY A CA 1
ATOM 4039 C C . GLY A 1 505 ? -49.871 -5.682 -6.615 1.00 16.11 672 GLY A C 1
ATOM 4040 O O . GLY A 1 505 ? -49.019 -5.996 -5.746 1.00 18.58 672 GLY A O 1
ATOM 4041 N N . LYS A 1 506 ? -50.000 -6.335 -7.774 1.00 15.17 673 LYS A N 1
ATOM 4042 C CA . LYS A 1 506 ? -49.016 -7.322 -8.193 1.00 14.53 673 LYS A CA 1
ATOM 4043 C C . LYS A 1 506 ? -47.823 -6.665 -8.918 1.00 13.64 673 LYS A C 1
ATOM 4044 O O . LYS A 1 506 ? -47.836 -5.479 -9.210 1.00 14.25 673 LYS A O 1
ATOM 4050 N N . THR A 1 507 ? -46.805 -7.491 -9.144 1.00 13.57 674 THR A N 1
ATOM 4051 C CA . THR A 1 507 ? -45.591 -7.108 -9.861 1.00 13.35 674 THR A CA 1
ATOM 4052 C C . THR A 1 507 ? -45.434 -8.034 -11.060 1.00 12.32 674 THR A C 1
ATOM 4053 O O . THR A 1 507 ? -45.571 -9.253 -10.940 1.00 12.97 674 THR A O 1
ATOM 4057 N N . ILE A 1 508 ? -45.125 -7.444 -12.206 1.00 11.28 675 ILE A N 1
ATOM 4058 C CA . ILE A 1 508 ? -44.817 -8.234 -13.433 1.00 10.33 675 ILE A CA 1
ATOM 4059 C C . ILE A 1 508 ? -43.299 -8.465 -13.515 1.00 9.98 675 ILE A C 1
ATOM 4060 O O . ILE A 1 508 ? -42.527 -7.498 -13.509 1.00 10.07 675 ILE A O 1
ATOM 4065 N N . TYR A 1 509 ? -42.923 -9.744 -13.600 1.00 8.88 676 TYR A N 1
ATOM 4066 C CA . TYR A 1 509 ? -41.527 -10.165 -13.676 1.00 9.66 676 TYR A CA 1
ATOM 4067 C C . TYR A 1 509 ? -41.034 -10.643 -15.021 1.00 9.21 676 TYR A C 1
ATOM 4068 O O . TYR A 1 509 ? -39.820 -10.713 -15.252 1.00 9.05 676 TYR A O 1
ATOM 4077 N N . ALA A 1 510 ? -41.969 -10.944 -15.920 1.00 8.81 677 ALA A N 1
ATOM 4078 C CA . ALA A 1 510 ? -41.599 -11.313 -17.264 1.00 9.11 677 ALA A CA 1
ATOM 4079 C C . ALA A 1 510 ? -42.744 -11.147 -18.220 1.00 8.89 677 ALA A C 1
ATOM 4080 O O . ALA A 1 510 ? -43.897 -11.115 -17.807 1.00 9.58 677 ALA A O 1
ATOM 4082 N N . VAL A 1 511 ? -42.384 -11.079 -19.496 1.00 8.61 678 VAL A N 1
ATOM 4083 C CA . VAL A 1 511 ? -43.309 -10.906 -20.594 1.00 8.79 678 VAL A CA 1
ATOM 4084 C C . VAL A 1 511 ? -43.009 -11.959 -21.636 1.00 8.68 678 VAL A C 1
ATOM 4085 O O . VAL A 1 511 ? -41.853 -12.114 -22.046 1.00 8.74 678 VAL A O 1
ATOM 4089 N N . LYS A 1 512 ? -44.046 -12.636 -22.136 1.00 8.47 679 LYS A N 1
ATOM 4090 C CA . LYS A 1 512 ? -43.870 -13.607 -23.219 1.00 8.61 679 LYS A CA 1
ATOM 4091 C C . LYS A 1 512 ? -44.981 -13.485 -24.254 1.00 8.44 679 LYS A C 1
ATOM 4092 O O . LYS A 1 512 ? -46.058 -12.969 -23.948 1.00 8.72 679 LYS A O 1
ATOM 4098 N N . LEU A 1 513 ? -44.702 -13.990 -25.454 1.00 9.59 680 LEU A N 1
ATOM 4099 C CA . LEU A 1 513 ? -45.714 -14.257 -26.467 1.00 8.48 680 LEU A CA 1
ATOM 4100 C C . LEU A 1 513 ? -46.065 -15.740 -26.439 1.00 8.98 680 LEU A C 1
ATOM 4101 O O . LEU A 1 513 ? -45.220 -16.594 -26.157 1.00 9.42 680 LEU A O 1
ATOM 4106 N N . PHE A 1 514 ? -47.330 -16.021 -26.754 1.00 8.63 681 PHE A N 1
ATOM 4107 C CA . PHE A 1 514 ? -47.801 -17.408 -26.865 1.00 8.96 681 PHE A CA 1
ATOM 4108 C C . PHE A 1 514 ? -48.611 -17.560 -28.141 1.00 8.40 681 PHE A C 1
ATOM 4109 O O . PHE A 1 514 ? -49.422 -16.689 -28.441 1.00 8.66 681 PHE A O 1
ATOM 4117 N N . PHE A 1 515 ? -48.314 -18.607 -28.912 1.00 8.04 682 PHE A N 1
ATOM 4118 C CA . PHE A 1 515 ? -48.913 -18.838 -30.217 1.00 8.54 682 PHE A CA 1
ATOM 4119 C C . PHE A 1 515 ? -49.638 -20.166 -30.231 1.00 8.24 682 PHE A C 1
ATOM 4120 O O . PHE A 1 515 ? -49.071 -21.198 -29.846 1.00 8.51 682 PHE A O 1
ATOM 4128 N N . GLU A 1 516 ? -50.857 -20.160 -30.771 1.00 7.93 683 GLU A N 1
ATOM 4129 C CA . GLU A 1 516 ? -51.608 -21.371 -31.018 1.00 8.27 683 GLU A CA 1
ATOM 4130 C C . GLU A 1 516 ? -51.894 -21.477 -32.493 1.00 8.76 683 GLU A C 1
ATOM 4131 O O . GLU A 1 516 ? -52.494 -20.553 -33.065 1.00 9.01 683 GLU A O 1
ATOM 4137 N N . HIS A 1 517 ? -51.506 -22.605 -33.075 1.00 8.92 684 HIS A N 1
ATOM 4138 C CA . HIS A 1 517 ? -51.886 -22.948 -34.439 1.00 9.82 684 HIS A CA 1
ATOM 4139 C C . HIS A 1 517 ? -52.700 -24.209 -34.416 1.00 10.84 684 HIS A C 1
ATOM 4140 O O . HIS A 1 517 ? -52.351 -25.167 -33.756 1.00 11.56 684 HIS A O 1
ATOM 4147 N N . GLU A 1 518 ? -53.863 -24.195 -35.066 1.00 11.56 685 GLU A N 1
ATOM 4148 C CA . GLU A 1 518 ? -54.725 -25.376 -35.050 1.00 14.19 685 GLU A CA 1
ATOM 4149 C C . GLU A 1 518 ? -54.405 -26.383 -36.144 1.00 14.29 685 GLU A C 1
ATOM 4150 O O . GLU A 1 518 ? -54.899 -27.503 -36.098 1.00 16.85 685 GLU A O 1
ATOM 4156 N N . GLY A 1 519 ? -53.613 -25.994 -37.131 1.00 13.71 686 GLY A N 1
ATOM 4157 C CA . GLY A 1 519 ? -53.188 -26.891 -38.201 1.00 13.48 686 GLY A CA 1
ATOM 4158 C C . GLY A 1 519 ? -51.988 -26.284 -38.928 1.00 13.57 686 GLY A C 1
ATOM 4159 O O . GLY A 1 519 ? -51.395 -25.283 -38.453 1.00 14.11 686 GLY A O 1
ATOM 4160 N N . ALA A 1 520 ? -51.630 -26.858 -40.070 1.00 14.69 687 ALA A N 1
ATOM 4161 C CA . ALA A 1 520 ? -50.453 -26.416 -40.816 1.00 13.99 687 ALA A CA 1
ATOM 4162 C C . ALA A 1 520 ? -50.649 -25.035 -41.382 1.00 14.09 687 ALA A C 1
ATOM 4163 O O . ALA A 1 520 ? -51.742 -24.724 -41.830 1.00 15.80 687 ALA A O 1
ATOM 4165 N N . VAL A 1 521 ? -49.586 -24.236 -41.417 1.00 13.16 688 VAL A N 1
ATOM 4166 C CA . VAL A 1 521 ? -49.598 -22.914 -42.026 1.00 14.36 688 VAL A CA 1
ATOM 4167 C C . VAL A 1 521 ? -48.262 -22.723 -42.685 1.00 14.71 688 VAL A C 1
ATOM 4168 O O . VAL A 1 521 ? -47.253 -22.638 -42.008 1.00 15.68 688 VAL A O 1
ATOM 4172 N N . LYS A 1 522 ? -48.244 -22.670 -44.013 1.00 17.13 689 LYS A N 1
ATOM 4173 C CA . LYS A 1 522 ? -47.031 -22.358 -44.757 1.00 18.51 689 LYS A CA 1
ATOM 4174 C C . LYS A 1 522 ? -46.643 -20.903 -44.577 1.00 17.90 689 LYS A C 1
ATOM 4175 O O . LYS A 1 522 ? -47.478 -20.058 -44.708 1.00 18.91 689 LYS A O 1
ATOM 4181 N N . ASP A 1 523 ? -45.367 -20.657 -44.328 1.00 16.73 690 ASP A N 1
ATOM 4182 C CA . ASP A 1 523 ? -44.809 -19.292 -44.185 1.00 16.88 690 ASP A CA 1
ATOM 4183 C C . ASP A 1 523 ? -45.681 -18.413 -43.306 1.00 15.50 690 ASP A C 1
ATOM 4184 O O . ASP A 1 523 ? -46.086 -17.297 -43.654 1.00 16.86 690 ASP A O 1
ATOM 4189 N N . TYR A 1 524 ? -45.912 -18.936 -42.116 1.00 12.16 691 TYR A N 1
ATOM 4190 C CA . TYR A 1 524 ? -46.529 -18.135 -41.075 1.00 11.36 691 TYR A CA 1
ATOM 4191 C C . TYR A 1 524 ? -45.616 -16.951 -40.721 1.00 10.07 691 TYR A C 1
ATOM 4192 O O . TYR A 1 524 ? -44.390 -17.101 -40.678 1.00 11.18 691 TYR A O 1
ATOM 4201 N N . GLN A 1 525 ? -46.227 -15.818 -40.403 1.00 10.76 692 GLN A N 1
ATOM 4202 C CA . GLN A 1 525 ? -45.472 -14.692 -39.873 1.00 10.89 692 GLN A CA 1
ATOM 4203 C C . GLN A 1 525 ? -46.295 -13.804 -38.988 1.00 10.25 692 GLN A C 1
ATOM 4204 O O . GLN A 1 525 ? -47.442 -13.479 -39.303 1.00 10.47 692 GLN A O 1
ATOM 4210 N N . PHE A 1 526 ? -45.673 -13.425 -37.864 1.00 9.54 693 PHE A N 1
ATOM 4211 C CA . PHE A 1 526 ? -46.238 -12.456 -36.918 1.00 9.90 693 PHE A CA 1
ATOM 4212 C C . PHE A 1 526 ? -45.114 -11.494 -36.542 1.00 8.93 693 PHE A C 1
ATOM 4213 O O . PHE A 1 526 ? -44.006 -11.951 -36.262 1.00 9.78 693 PHE A O 1
ATOM 4221 N N . ASN A 1 527 ? -45.428 -10.206 -36.443 1.00 9.02 694 ASN A N 1
ATOM 4222 C CA . ASN A 1 527 ? -44.451 -9.209 -36.023 1.00 9.04 694 ASN A CA 1
ATOM 4223 C C . ASN A 1 527 ? -44.958 -8.535 -34.767 1.00 8.79 694 ASN A C 1
ATOM 4224 O O . ASN A 1 527 ? -46.119 -8.090 -34.708 1.00 9.75 694 ASN A O 1
ATOM 4229 N N . LEU A 1 528 ? -44.023 -8.322 -33.831 1.00 8.77 695 LEU A N 1
ATOM 4230 C CA . LEU A 1 528 ? -44.258 -7.505 -32.635 1.00 9.27 695 LEU A CA 1
ATOM 4231 C C . LEU A 1 528 ? -43.460 -6.214 -32.856 1.00 8.33 695 LEU A C 1
ATOM 4232 O O . LEU A 1 528 ? -42.248 -6.268 -33.098 1.00 9.39 695 LEU A O 1
ATOM 4237 N N . GLY A 1 529 ? -44.163 -5.070 -32.769 1.00 8.28 696 GLY A N 1
ATOM 4238 C CA . GLY A 1 529 ? -43.594 -3.762 -33.061 1.00 8.65 696 GLY A CA 1
ATOM 4239 C C . GLY A 1 529 ? -43.433 -2.796 -31.903 1.00 8.67 696 GLY A C 1
ATOM 4240 O O . GLY A 1 529 ? -42.590 -1.910 -31.968 1.00 9.32 696 GLY A O 1
ATOM 4241 N N . GLN A 1 530 ? -44.235 -2.945 -30.861 1.00 8.70 697 GLN A N 1
ATOM 4242 C CA . GLN A 1 530 ? -44.087 -2.087 -29.708 1.00 9.07 697 GLN A CA 1
ATOM 4243 C C . GLN A 1 530 ? -44.729 -2.763 -28.519 1.00 8.62 697 GLN A C 1
ATOM 4244 O O . GLN A 1 530 ? -45.745 -3.460 -28.646 1.00 8.70 697 GLN A O 1
ATOM 4250 N N . LEU A 1 531 ? -44.105 -2.554 -27.363 1.00 8.72 698 LEU A N 1
ATOM 4251 C CA . LEU A 1 531 ? -44.581 -3.088 -26.079 1.00 9.89 698 LEU A CA 1
ATOM 4252 C C . LEU A 1 531 ? -44.459 -2.010 -25.018 1.00 8.48 698 LEU A C 1
ATOM 4253 O O . LEU A 1 531 ? -43.352 -1.510 -24.804 1.00 9.97 698 LEU A O 1
ATOM 4258 N N . THR A 1 532 ? -45.564 -1.658 -24.344 1.00 8.36 699 THR A N 1
ATOM 4259 C CA . THR A 1 532 ? -45.534 -0.667 -23.266 1.00 9.09 699 THR A CA 1
ATOM 4260 C C . THR A 1 532 ? -46.423 -1.161 -22.101 1.00 9.76 699 THR A C 1
ATOM 4261 O O . THR A 1 532 ? -47.529 -1.632 -22.312 1.00 10.17 699 THR A O 1
ATOM 4265 N N . ILE A 1 533 ? -45.874 -1.115 -20.895 1.00 9.79 700 ILE A N 1
ATOM 4266 C CA . ILE A 1 533 ? -46.600 -1.366 -19.676 1.00 9.04 700 ILE A CA 1
ATOM 4267 C C . ILE A 1 533 ? -46.426 -0.106 -18.875 1.00 9.78 700 ILE A C 1
ATOM 4268 O O . ILE A 1 533 ? -45.300 0.272 -18.581 1.00 11.09 700 ILE A O 1
ATOM 4273 N N . SER A 1 534 ? -47.511 0.620 -18.593 1.00 10.03 701 SER A N 1
ATOM 4274 C CA . SER A 1 534 ? -47.379 1.926 -17.932 1.00 11.10 701 SER A CA 1
ATOM 4275 C C . SER A 1 534 ? -48.665 2.368 -17.265 1.00 12.00 701 SER A C 1
ATOM 4276 O O . SER A 1 534 ? -49.751 2.047 -17.746 1.00 13.41 701 SER A O 1
ATOM 4279 N N . ASP A 1 535 ? -48.520 3.111 -16.188 1.00 12.26 702 ASP A N 1
ATOM 4280 C CA . ASP A 1 535 ? -49.670 3.787 -15.569 1.00 12.64 702 ASP A CA 1
ATOM 4281 C C . ASP A 1 535 ? -49.867 5.233 -16.050 1.00 12.94 702 ASP A C 1
ATOM 4282 O O . ASP A 1 535 ? -50.673 5.988 -15.472 1.00 15.37 702 ASP A O 1
ATOM 4287 N N . ASN A 1 536 ? -49.160 5.597 -17.117 1.00 12.44 703 ASN A N 1
ATOM 4288 C CA . ASN A 1 536 ? -49.253 6.892 -17.744 1.00 13.51 703 ASN A CA 1
ATOM 4289 C C . ASN A 1 536 ? -49.674 6.728 -19.200 1.00 14.51 703 ASN A C 1
ATOM 4290 O O . ASN A 1 536 ? -48.949 6.144 -20.002 1.00 13.72 703 ASN A O 1
ATOM 4295 N N . HIS A 1 537 ? -50.857 7.230 -19.549 1.00 15.31 704 HIS A N 1
ATOM 4296 C CA . HIS A 1 537 ? -51.322 7.148 -20.935 1.00 17.12 704 HIS A CA 1
ATOM 4297 C C . HIS A 1 537 ? -51.257 8.499 -21.652 1.00 17.23 704 HIS A C 1
ATOM 4298 O O . HIS A 1 537 ? -51.630 8.582 -22.802 1.00 18.60 704 HIS A O 1
ATOM 4305 N N . GLN A 1 538 ? -50.711 9.514 -20.991 1.00 16.96 705 GLN A N 1
ATOM 4306 C CA . GLN A 1 538 ? -50.792 10.876 -21.517 1.00 18.06 705 GLN A CA 1
ATOM 4307 C C . GLN A 1 538 ? -49.716 11.176 -22.553 1.00 16.24 705 GLN A C 1
ATOM 4308 O O . GLN A 1 538 ? -48.616 10.637 -22.459 1.00 15.80 705 GLN A O 1
ATOM 4314 N N . GLU A 1 539 ? -50.024 12.044 -23.518 1.00 15.38 706 GLU A N 1
ATOM 4315 C CA . GLU A 1 539 ? -48.970 12.587 -24.373 1.00 15.87 706 GLU A CA 1
ATOM 4316 C C . GLU A 1 539 ? -48.026 13.394 -23.523 1.00 14.34 706 GLU A C 1
ATOM 4317 O O . GLU A 1 539 ? -48.470 14.213 -22.705 1.00 14.74 706 GLU A O 1
ATOM 4323 N N . PRO A 1 540 ? -46.702 13.253 -23.741 1.00 13.15 707 PRO A N 1
ATOM 4324 C CA . PRO A 1 540 ? -45.796 14.212 -23.105 1.00 13.83 707 PRO A CA 1
ATOM 4325 C C . PRO A 1 540 ? -46.044 15.612 -23.668 1.00 13.80 707 PRO A C 1
ATOM 4326 O O . PRO A 1 540 ? -46.586 15.760 -24.761 1.00 14.00 707 PRO A O 1
ATOM 4330 N N . GLN A 1 541 ? -45.656 16.636 -22.929 1.00 15.67 708 GLN A N 1
ATOM 4331 C CA . GLN A 1 541 ? -45.807 17.982 -23.427 1.00 16.39 708 GLN A CA 1
ATOM 4332 C C . GLN A 1 541 ? -44.898 18.156 -24.655 1.00 14.24 708 GLN A C 1
ATOM 4333 O O . GLN A 1 541 ? -43.821 17.567 -24.722 1.00 13.56 708 GLN A O 1
ATOM 4339 N N . SER A 1 542 ? -45.315 19.007 -25.594 1.00 14.40 709 SER A N 1
ATOM 4340 C CA . SER A 1 542 ? -44.515 19.334 -26.755 1.00 13.44 709 SER A CA 1
ATOM 4341 C C . SER A 1 542 ? -43.265 20.092 -26.325 1.00 12.43 709 SER A C 1
ATOM 4342 O O . SER A 1 542 ? -43.302 20.892 -25.377 1.00 13.67 709 SER A O 1
ATOM 4345 N N . PRO A 1 543 ? -42.150 19.903 -27.065 1.00 11.85 710 PRO A N 1
ATOM 4346 C CA . PRO A 1 543 ? -40.997 20.751 -26.856 1.00 12.30 710 PRO A CA 1
ATOM 4347 C C . PRO A 1 543 ? -41.360 22.218 -27.024 1.00 12.20 710 PRO A C 1
ATOM 4348 O O . PRO A 1 543 ? -42.335 22.529 -27.720 1.00 13.31 710 PRO A O 1
ATOM 4352 N N . THR A 1 544 ? -40.604 23.095 -26.377 1.00 10.92 711 THR A N 1
ATOM 4353 C CA . THR A 1 544 ? -40.807 24.519 -26.482 1.00 11.64 711 THR A CA 1
ATOM 4354 C C . THR A 1 544 ? -39.522 25.213 -26.930 1.00 11.30 711 THR A C 1
ATOM 4355 O O . THR A 1 544 ? -38.428 24.626 -26.984 1.00 11.86 711 THR A O 1
ATOM 4359 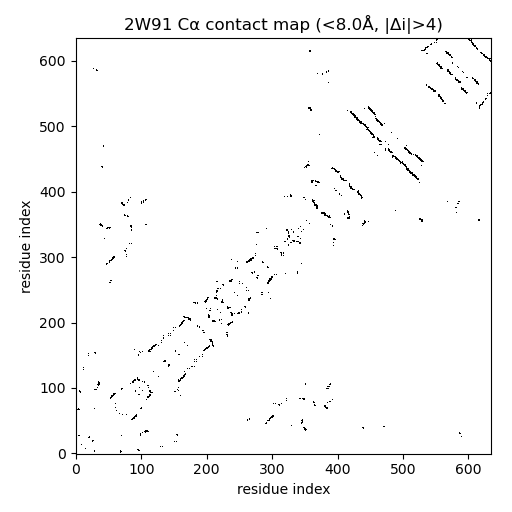N N . SER A 1 545 ? -39.646 26.510 -27.233 1.00 11.29 712 SER A N 1
ATOM 4360 C CA . SER A 1 545 ? -38.469 27.309 -27.605 1.00 11.91 712 SER A CA 1
ATOM 4361 C C . SER A 1 545 ? -37.591 26.591 -28.655 1.00 10.88 712 SER A C 1
ATOM 4362 O O . SER A 1 545 ? -36.376 26.494 -28.506 1.00 12.09 712 SER A O 1
ATOM 4365 N N . PHE A 1 546 ? -38.225 26.149 -29.736 1.00 10.85 713 PHE A N 1
ATOM 4366 C CA . PHE A 1 546 ? -37.574 25.404 -30.816 1.00 10.41 713 PHE A CA 1
ATOM 4367 C C . PHE A 1 546 ? -37.141 26.383 -31.875 1.00 11.46 713 PHE A C 1
ATOM 4368 O O . PHE A 1 546 ? -37.943 27.187 -32.347 1.00 13.89 713 PHE A O 1
ATOM 4376 N N . SER A 1 547 ? -35.886 26.270 -32.294 1.00 11.88 714 SER A N 1
ATOM 4377 C CA . SER A 1 547 ? -35.391 27.103 -33.391 1.00 12.73 714 SER A CA 1
ATOM 4378 C C . SER A 1 547 ? -34.204 26.459 -34.070 1.00 11.96 714 SER A C 1
ATOM 4379 O O . SER A 1 547 ? -33.577 25.545 -33.514 1.00 11.98 714 SER A O 1
ATOM 4382 N N . VAL A 1 548 ? -33.914 26.941 -35.289 1.00 11.62 715 VAL A N 1
ATOM 4383 C CA . VAL A 1 548 ? -32.705 26.594 -35.995 1.00 12.00 715 VAL A CA 1
ATOM 4384 C C . VAL A 1 548 ? -31.657 27.569 -35.467 1.00 13.37 715 VAL A C 1
ATOM 4385 O O . VAL A 1 548 ? -31.774 28.816 -35.657 1.00 16.90 715 VAL A O 1
ATOM 4389 N N . VAL A 1 549 ? -30.660 27.043 -34.755 1.00 12.86 716 VAL A N 1
ATOM 4390 C CA . VAL A 1 549 ? -29.613 27.913 -34.186 1.00 13.73 716 VAL A CA 1
ATOM 4391 C C . VAL A 1 549 ? -28.383 28.066 -35.063 1.00 14.64 716 VAL A C 1
ATOM 4392 O O . VAL A 1 549 ? -27.677 29.052 -34.935 1.00 16.24 716 VAL A O 1
ATOM 4396 N N . LYS A 1 550 ? -28.155 27.135 -35.975 1.00 13.19 717 LYS A N 1
ATOM 4397 C CA . LYS A 1 550 ? -27.059 27.256 -36.955 1.00 14.15 717 LYS A CA 1
ATOM 4398 C C . LYS A 1 550 ? -27.470 26.629 -38.254 1.00 13.04 717 LYS A C 1
ATOM 4399 O O . LYS A 1 550 ? -28.207 25.648 -38.246 1.00 11.93 717 LYS A O 1
ATOM 4405 N N . GLN A 1 551 ? -26.932 27.116 -39.374 1.00 13.44 718 GLN A N 1
ATOM 4406 C CA . GLN A 1 551 ? -27.202 26.477 -40.649 1.00 13.58 718 GLN A CA 1
ATOM 4407 C C . GLN A 1 551 ? -26.087 26.745 -41.642 1.00 13.76 718 GLN A C 1
ATOM 4408 O O . GLN A 1 551 ? -25.419 27.762 -41.503 1.00 14.88 718 GLN A O 1
ATOM 4414 N N . SER A 1 552 ? -25.913 25.843 -42.609 1.00 14.11 719 SER A N 1
ATOM 4415 C CA . SER A 1 552 ? -24.906 25.976 -43.668 1.00 15.76 719 SER A CA 1
ATOM 4416 C C . SER A 1 552 ? -25.465 25.375 -44.942 1.00 16.51 719 SER A C 1
ATOM 4417 O O . SER A 1 552 ? -25.575 24.168 -45.054 1.00 15.95 719 SER A O 1
ATOM 4420 N N . LEU A 1 553 ? -25.843 26.227 -45.911 1.00 17.50 720 LEU A N 1
ATOM 4421 C CA . LEU A 1 553 ? -26.353 25.756 -47.156 1.00 18.60 720 LEU A CA 1
ATOM 4422 C C . LEU A 1 553 ? -25.200 25.194 -47.978 1.00 18.72 720 LEU A C 1
ATOM 4423 O O . LEU A 1 553 ? -24.140 25.858 -48.064 1.00 20.57 720 LEU A O 1
ATOM 4428 N N . LYS A 1 554 ? -25.452 24.051 -48.612 1.00 18.57 721 LYS A N 1
ATOM 4429 C CA . LYS A 1 554 ? -24.616 23.479 -49.674 1.00 21.15 721 LYS A CA 1
ATOM 4430 C C . LYS A 1 554 ? -25.076 24.081 -51.013 1.00 20.72 721 LYS A C 1
ATOM 4431 O O . LYS A 1 554 ? -24.254 24.384 -51.880 1.00 22.29 721 LYS A O 1
ATOM 4437 N N . ASN A 1 555 ? -26.389 24.164 -51.197 1.00 18.37 722 ASN A N 1
ATOM 4438 C CA . ASN A 1 555 ? -26.980 24.779 -52.381 1.00 18.04 722 ASN A CA 1
ATOM 4439 C C . ASN A 1 555 ? -28.444 25.066 -52.023 1.00 17.01 722 ASN A C 1
ATOM 4440 O O . ASN A 1 555 ? -28.832 24.895 -50.846 1.00 18.12 722 ASN A O 1
ATOM 4445 N N . ALA A 1 556 ? -29.276 25.485 -52.977 1.00 16.66 723 ALA A N 1
ATOM 4446 C CA . ALA A 1 556 ? -30.653 25.830 -52.658 1.00 15.47 723 ALA A CA 1
ATOM 4447 C C . ALA A 1 556 ? -31.515 24.635 -52.302 1.00 15.91 723 ALA A C 1
ATOM 4448 O O . ALA A 1 556 ? -32.645 24.821 -51.884 1.00 15.45 723 ALA A O 1
ATOM 4450 N N . GLN A 1 557 ? -31.015 23.396 -52.455 1.00 15.78 724 GLN A N 1
ATOM 4451 C CA . GLN A 1 557 ? -31.805 22.183 -52.146 1.00 15.68 724 GLN A CA 1
ATOM 4452 C C . GLN A 1 557 ? -31.220 21.343 -51.003 1.00 15.18 724 GLN A C 1
ATOM 4453 O O . GLN A 1 557 ? -31.837 20.329 -50.671 1.00 16.01 724 GLN A O 1
ATOM 4459 N N . GLU A 1 558 ? -30.085 21.734 -50.453 1.00 15.27 725 GLU A N 1
ATOM 4460 C CA . GLU A 1 558 ? -29.368 20.897 -49.439 1.00 16.64 725 GLU A CA 1
ATOM 4461 C C . GLU A 1 558 ? -28.672 21.793 -48.416 1.00 15.54 725 GLU A C 1
ATOM 4462 O O . GLU A 1 558 ? -27.928 22.663 -48.801 1.00 14.92 725 GLU A O 1
ATOM 4468 N N . ALA A 1 559 ? -28.868 21.537 -47.107 1.00 13.76 726 ALA A N 1
ATOM 4469 C CA . ALA A 1 559 ? -28.212 22.311 -46.072 1.00 13.39 726 ALA A CA 1
ATOM 4470 C C . ALA A 1 559 ? -27.954 21.412 -44.860 1.00 13.28 726 ALA A C 1
ATOM 4471 O O . ALA A 1 559 ? -28.656 20.451 -44.641 1.00 14.16 726 ALA A O 1
ATOM 4473 N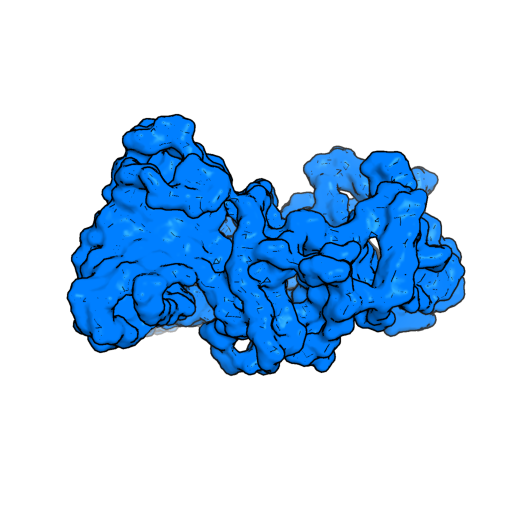 N . GLU A 1 560 ? -26.957 21.789 -44.103 1.00 13.30 727 GLU A N 1
ATOM 4474 C CA . GLU A 1 560 ? -26.815 21.305 -42.716 1.00 12.78 727 GLU A CA 1
ATOM 4475 C C . GLU A 1 560 ? -27.492 22.296 -41.770 1.00 11.97 727 GLU A C 1
ATOM 4476 O O . GLU A 1 560 ? -27.510 23.502 -42.028 1.00 12.30 727 GLU A O 1
ATOM 4482 N N . ALA A 1 561 ? -27.936 21.806 -40.610 1.00 10.83 728 ALA A N 1
ATOM 4483 C CA . ALA A 1 561 ? -28.501 22.651 -39.594 1.00 10.60 728 ALA A CA 1
ATOM 4484 C C . ALA A 1 561 ? -28.223 22.066 -38.222 1.00 9.43 728 ALA A C 1
ATOM 4485 O O . ALA A 1 561 ? -27.997 20.871 -38.084 1.00 10.43 728 ALA A O 1
ATOM 4487 N N . VAL A 1 562 ? -28.328 22.933 -37.217 1.00 9.63 729 VAL A N 1
ATOM 4488 C CA . VAL A 1 562 ? -28.420 22.502 -35.805 1.00 9.19 729 VAL A CA 1
ATOM 4489 C C . VAL A 1 562 ? -29.688 23.180 -35.243 1.00 10.13 729 VAL A C 1
ATOM 4490 O O . VAL A 1 562 ? -29.891 24.393 -35.422 1.00 10.47 729 VAL A O 1
ATOM 4494 N N . VAL A 1 563 ? -30.528 22.355 -34.607 1.00 9.25 730 VAL A N 1
ATOM 4495 C CA . VAL A 1 563 ? -31.709 22.834 -33.946 1.00 9.02 730 VAL A CA 1
ATOM 4496 C C . VAL A 1 563 ? -31.599 22.624 -32.444 1.00 9.19 730 VAL A C 1
ATOM 4497 O O . VAL A 1 563 ? -30.837 21.771 -31.950 1.00 9.72 730 VAL A O 1
ATOM 4501 N N . GLN A 1 564 ? -32.335 23.446 -31.718 1.00 10.20 731 GLN A N 1
ATOM 4502 C CA . GLN A 1 564 ? -32.325 23.395 -30.271 1.00 11.35 731 GLN A CA 1
ATOM 4503 C C . GLN A 1 564 ? -33.733 23.698 -29.761 1.00 10.96 731 GLN A C 1
ATOM 4504 O O . GLN A 1 564 ? -34.503 24.427 -30.390 1.00 11.20 731 GLN A O 1
ATOM 4510 N N . PHE A 1 565 ? -34.052 23.123 -28.609 1.00 10.11 732 PHE A N 1
ATOM 4511 C CA . PHE A 1 565 ? -35.362 23.286 -27.998 1.00 9.38 732 PHE A CA 1
ATOM 4512 C C . PHE A 1 565 ? -35.238 22.996 -26.503 1.00 10.73 732 PHE A C 1
ATOM 4513 O O . PHE A 1 565 ? -34.191 22.542 -26.051 1.00 10.52 732 PHE A O 1
ATOM 4521 N N . LYS A 1 566 ? -36.306 23.266 -25.772 1.00 11.94 733 LYS A N 1
ATOM 4522 C CA . LYS A 1 566 ? -36.428 22.855 -24.381 1.00 12.73 733 LYS A CA 1
ATOM 4523 C C . LYS A 1 566 ? -37.370 21.667 -24.342 1.00 12.52 733 LYS A C 1
ATOM 4524 O O . LYS A 1 566 ? -38.407 21.681 -25.001 1.00 12.64 733 LYS A O 1
ATOM 4530 N N . GLY A 1 567 ? -36.998 20.614 -23.602 1.00 12.91 734 GLY A N 1
ATOM 4531 C CA . GLY A 1 567 ? -37.820 19.430 -23.522 1.00 13.69 734 GLY A CA 1
ATOM 4532 C C . GLY A 1 567 ? -38.405 19.328 -22.136 1.00 13.69 734 GLY A C 1
ATOM 4533 O O . GLY A 1 567 ? -38.680 20.327 -21.486 1.00 15.88 734 GLY A O 1
ATOM 4534 N N . ASN A 1 568 ? -38.639 18.108 -21.676 1.00 13.27 735 ASN A N 1
ATOM 4535 C CA . ASN A 1 568 ? -39.253 17.877 -20.382 1.00 13.74 735 ASN A CA 1
ATOM 4536 C C . ASN A 1 568 ? -38.907 16.461 -19.897 1.00 14.15 735 ASN A C 1
ATOM 4537 O O . ASN A 1 568 ? -38.415 15.624 -20.664 1.00 12.71 735 ASN A O 1
ATOM 4542 N N . LYS A 1 569 ? -39.164 16.211 -18.610 1.00 14.89 736 LYS A N 1
ATOM 4543 C CA . LYS A 1 569 ? -38.751 14.967 -17.978 1.00 17.40 736 LYS A CA 1
ATOM 4544 C C . LYS A 1 569 ? -39.490 13.729 -18.472 1.00 15.40 736 LYS A C 1
ATOM 4545 O O . LYS A 1 569 ? -39.034 12.617 -18.210 1.00 17.09 736 LYS A O 1
ATOM 4551 N N . ASP A 1 570 ? -40.607 13.904 -19.166 1.00 13.88 737 ASP A N 1
ATOM 4552 C CA . ASP A 1 570 ? -41.376 12.758 -19.627 1.00 13.70 737 ASP A CA 1
ATOM 4553 C C . ASP A 1 570 ? -40.843 12.255 -20.959 1.00 12.39 737 ASP A C 1
ATOM 4554 O O . ASP A 1 570 ? -41.226 11.167 -21.420 1.00 13.50 737 ASP A O 1
ATOM 4559 N N . ALA A 1 571 ? -39.981 13.037 -21.611 1.00 11.01 738 ALA A N 1
ATOM 4560 C CA . ALA A 1 571 ? -39.461 12.633 -22.918 1.00 10.13 738 ALA A CA 1
ATOM 4561 C C . ALA A 1 571 ? -38.334 11.618 -22.749 1.00 10.37 738 ALA A C 1
ATOM 4562 O O . ALA A 1 571 ? -37.367 11.834 -21.997 1.00 11.74 738 ALA A O 1
ATOM 4564 N N . ASP A 1 572 ? -38.417 10.547 -23.510 1.00 8.75 739 ASP A N 1
ATOM 4565 C CA . ASP A 1 572 ? -37.314 9.562 -23.570 1.00 8.39 739 ASP A CA 1
ATOM 4566 C C . ASP A 1 572 ? -36.287 10.066 -24.611 1.00 7.63 739 ASP A C 1
ATOM 4567 O O . ASP A 1 572 ? -35.077 10.033 -24.371 1.00 8.40 739 ASP A O 1
ATOM 4572 N N . PHE A 1 573 ? -36.782 10.510 -25.769 1.00 8.18 740 PHE A N 1
ATOM 4573 C CA . PHE A 1 573 ? -35.974 11.051 -26.832 1.00 7.63 740 PHE A CA 1
ATOM 4574 C C . PHE A 1 573 ? -36.868 11.878 -27.737 1.00 7.74 740 PHE A C 1
ATOM 4575 O O . PHE A 1 573 ? -38.081 11.999 -27.488 1.00 8.70 740 PHE A O 1
ATOM 4583 N N . TYR A 1 574 ? -36.237 12.495 -28.743 1.00 7.83 741 TYR A N 1
ATOM 4584 C CA . TYR A 1 574 ? -36.908 13.419 -29.637 1.00 7.94 741 TYR A CA 1
ATOM 4585 C C . TYR A 1 574 ? -36.655 12.998 -31.091 1.00 8.52 741 TYR A C 1
ATOM 4586 O O . TYR A 1 574 ? -35.576 12.492 -31.452 1.00 9.66 741 TYR A O 1
ATOM 4595 N N . GLU A 1 575 ? -37.642 13.275 -31.938 1.00 8.69 742 GLU A N 1
ATOM 4596 C CA . GLU A 1 575 ? -37.540 13.075 -33.397 1.00 8.68 742 GLU A CA 1
ATOM 4597 C C . GLU A 1 575 ? -37.685 14.435 -34.098 1.00 7.71 742 GLU A C 1
ATOM 4598 O O . GLU A 1 575 ? -38.572 15.187 -33.729 1.00 9.42 742 GLU A O 1
ATOM 4604 N N . VAL A 1 576 ? -36.841 14.678 -35.111 1.00 8.27 743 VAL A N 1
ATOM 4605 C CA . VAL A 1 576 ? -36.908 15.914 -35.903 1.00 9.10 743 VAL A CA 1
ATOM 4606 C C . VAL A 1 576 ? -37.264 15.519 -37.337 1.00 9.49 743 VAL A C 1
ATOM 4607 O O . VAL A 1 576 ? -36.711 14.577 -37.893 1.00 9.61 743 VAL A O 1
ATOM 4611 N N . TYR A 1 577 ? -38.203 16.263 -37.919 1.00 9.46 744 TYR A N 1
ATOM 4612 C CA . TYR A 1 577 ? -38.721 16.020 -39.272 1.00 9.79 744 TYR A CA 1
ATOM 4613 C C . TYR A 1 577 ? -38.644 17.291 -40.111 1.00 9.33 744 TYR A C 1
ATOM 4614 O O . TYR A 1 577 ? -38.679 18.384 -39.555 1.00 10.00 744 TYR A O 1
ATOM 4623 N N . GLU A 1 578 ? -38.643 17.091 -41.432 1.00 9.89 745 GLU A N 1
ATOM 4624 C CA . GLU A 1 578 ? -38.893 18.208 -42.336 1.00 10.35 745 GLU A CA 1
ATOM 4625 C C . GLU A 1 578 ? -40.163 17.975 -43.132 1.00 11.51 745 GLU A C 1
ATOM 4626 O O . GLU A 1 578 ? -40.566 16.830 -43.371 1.00 11.79 745 GLU A O 1
ATOM 4632 N N . LYS A 1 579 ? -40.740 19.088 -43.584 1.00 13.69 746 LYS A N 1
ATOM 4633 C CA . LYS A 1 579 ? -41.883 19.013 -44.492 1.00 14.83 746 LYS A CA 1
ATOM 4634 C C . LYS A 1 579 ? -41.314 19.054 -45.907 1.00 15.33 746 LYS A C 1
ATOM 4635 O O . LYS A 1 579 ? -40.730 20.041 -46.314 1.00 15.88 746 LYS A O 1
ATOM 4641 N N . ASP A 1 580 ? -41.492 17.959 -46.631 1.00 15.85 747 ASP A N 1
ATOM 4642 C CA . ASP A 1 580 ? -41.014 17.805 -47.998 1.00 18.14 747 ASP A CA 1
ATOM 4643 C C . ASP A 1 580 ? -42.265 17.716 -48.868 1.00 18.10 747 ASP A C 1
ATOM 4644 O O . ASP A 1 580 ? -42.935 16.700 -48.914 1.00 18.98 747 ASP A O 1
ATOM 4649 N N . GLY A 1 581 ? -42.617 18.830 -49.500 1.00 18.88 748 GLY A N 1
ATOM 4650 C CA . GLY A 1 581 ? -43.883 18.920 -50.221 1.00 19.63 748 GLY A CA 1
ATOM 4651 C C . GLY A 1 581 ? -45.059 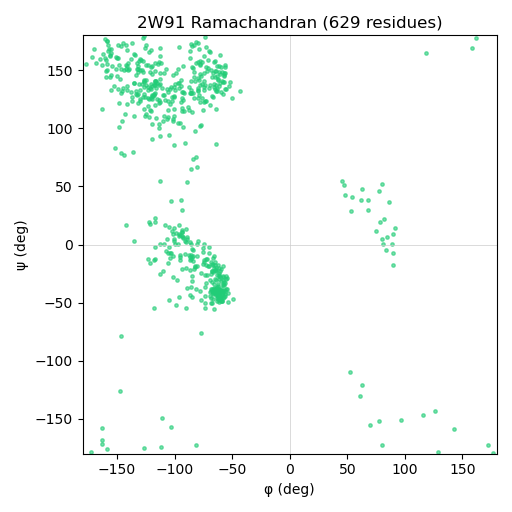18.767 -49.294 1.00 19.97 748 GLY A C 1
ATOM 4652 O O . GLY A 1 581 ? -45.194 19.507 -48.338 1.00 21.24 748 GLY A O 1
ATOM 4653 N N . ASP A 1 582 ? -45.891 17.761 -49.562 1.00 20.52 749 ASP A N 1
ATOM 4654 C CA . ASP A 1 582 ? -47.092 17.518 -48.781 1.00 21.90 749 ASP A CA 1
ATOM 4655 C C . ASP A 1 582 ? -46.898 16.533 -47.634 1.00 22.03 749 ASP A C 1
ATOM 4656 O O . ASP A 1 582 ? -47.857 16.206 -46.948 1.00 22.63 749 ASP A O 1
ATOM 4661 N N . SER A 1 583 ? -45.662 16.093 -47.392 1.00 20.65 750 SER A N 1
ATOM 4662 C CA . SER A 1 583 ? -45.422 15.011 -46.436 1.00 19.69 750 SER A CA 1
ATOM 4663 C C . SER A 1 583 ? -44.317 15.373 -45.442 1.00 17.47 750 SER A C 1
ATOM 4664 O O . SER A 1 583 ? -43.269 15.908 -45.828 1.00 18.16 750 SER A O 1
ATOM 4667 N N . TRP A 1 584 ? -44.563 15.029 -44.181 1.00 14.61 751 TRP A N 1
ATOM 4668 C CA . TRP A 1 584 ? -43.501 15.077 -43.178 1.00 14.01 751 TRP A CA 1
ATOM 4669 C C . TRP A 1 584 ? -42.602 13.856 -43.274 1.00 13.58 751 TRP A C 1
ATOM 4670 O O . TRP A 1 584 ? -43.099 12.737 -43.358 1.00 13.60 751 TRP A O 1
ATOM 4681 N N . LYS A 1 585 ? -41.294 14.100 -43.217 1.00 11.88 752 LYS A N 1
ATOM 4682 C CA . LYS A 1 585 ? -40.303 13.051 -43.303 1.00 12.38 752 LYS A CA 1
ATOM 4683 C C . LYS A 1 585 ? -39.302 13.194 -42.151 1.00 10.99 752 LYS A C 1
ATOM 4684 O O . LYS A 1 585 ? -38.687 14.248 -41.981 1.00 11.08 752 LYS A O 1
ATOM 4690 N N . LEU A 1 586 ? -39.147 12.111 -41.381 1.00 9.58 753 LEU A N 1
ATOM 4691 C CA . LEU A 1 586 ? -38.218 12.109 -40.270 1.00 9.89 753 LEU A CA 1
ATOM 4692 C C . LEU A 1 586 ? -36.779 12.227 -40.782 1.00 9.84 753 LEU A C 1
ATOM 4693 O O . LEU A 1 586 ? -36.397 11.596 -41.775 1.00 10.63 753 LEU A O 1
ATOM 4698 N N . LEU A 1 587 ? -35.988 13.083 -40.130 1.00 9.44 754 LEU A N 1
ATOM 4699 C CA . LEU A 1 587 ? -34.586 13.275 -40.438 1.00 9.72 754 LEU A CA 1
ATOM 4700 C C . LEU A 1 587 ? -33.677 12.491 -39.488 1.00 9.88 754 LEU A C 1
ATOM 4701 O O . LEU A 1 587 ? -32.780 11.763 -39.931 1.00 10.85 754 LEU A O 1
ATOM 4706 N N . THR A 1 588 ? -33.885 12.667 -38.188 1.00 8.82 755 THR A N 1
ATOM 4707 C CA . THR A 1 588 ? -33.045 12.004 -37.205 1.00 8.96 755 THR A CA 1
ATOM 4708 C C . THR A 1 588 ? -33.795 11.954 -35.882 1.00 8.48 755 THR A C 1
ATOM 4709 O O . THR A 1 588 ? -34.871 12.530 -35.757 1.00 9.66 755 THR A O 1
ATOM 4713 N N . GLY A 1 589 ? -33.192 11.285 -34.904 1.00 8.47 756 GLY A N 1
ATOM 4714 C CA . GLY A 1 589 ? -33.713 11.290 -33.531 1.00 8.32 756 GLY A CA 1
ATOM 4715 C C . GLY A 1 589 ? -32.524 11.368 -32.572 1.00 8.18 756 GLY A C 1
ATOM 4716 O O . GLY A 1 589 ? -31.410 10.993 -32.955 1.00 9.67 756 GLY A O 1
ATOM 4717 N N . SER A 1 590 ? -32.770 11.871 -31.365 1.00 7.79 757 SER A N 1
ATOM 4718 C CA . SER A 1 590 ? -31.720 12.034 -30.379 1.00 8.32 757 SER A CA 1
ATOM 4719 C C . SER A 1 590 ? -32.323 12.107 -28.997 1.00 7.44 757 SER A C 1
ATOM 4720 O O . SER A 1 590 ? -33.418 12.619 -28.831 1.00 8.15 757 SER A O 1
ATOM 4723 N N . SER A 1 591 ? -31.559 11.653 -27.994 1.00 7.35 758 SER A N 1
ATOM 4724 C CA . SER A 1 591 ? -31.974 11.901 -26.639 1.00 7.74 758 SER A CA 1
ATOM 4725 C C . SER A 1 591 ? -31.769 13.336 -26.170 1.00 7.48 758 SER A C 1
ATOM 4726 O O . SER A 1 591 ? -32.280 13.723 -25.091 1.00 8.48 758 SER A O 1
ATOM 4729 N N . SER A 1 592 ? -30.969 14.084 -26.935 1.00 7.89 759 SER A N 1
ATOM 4730 C CA . SER A 1 592 ? -30.625 15.467 -26.585 1.00 7.15 759 SER A CA 1
ATOM 4731 C C . SER A 1 592 ? -31.609 16.495 -27.080 1.00 8.21 759 SER A C 1
ATOM 4732 O O . SER A 1 592 ? -32.403 16.237 -27.991 1.00 9.86 759 SER A O 1
ATOM 4735 N N . THR A 1 593 ? -31.541 17.655 -26.450 1.00 7.98 760 THR A N 1
ATOM 4736 C CA . THR A 1 593 ? -32.273 18.842 -26.899 1.00 8.13 760 THR A CA 1
ATOM 4737 C C . THR A 1 593 ? -31.524 19.769 -27.873 1.00 8.08 760 THR A C 1
ATOM 4738 O O . THR A 1 593 ? -32.076 20.799 -28.274 1.00 9.06 760 THR A O 1
ATOM 4742 N N . THR A 1 594 ? -30.309 19.376 -28.256 1.00 8.17 761 THR A N 1
ATOM 4743 C CA . THR A 1 594 ? -29.599 19.993 -29.391 1.00 7.70 761 THR A CA 1
ATOM 4744 C C . THR A 1 594 ? -29.285 18.900 -30.390 1.00 8.76 761 THR A C 1
ATOM 4745 O O . THR A 1 594 ? -28.723 17.861 -30.002 1.00 8.89 761 THR A O 1
ATOM 4749 N N . ILE A 1 595 ? -29.719 19.088 -31.642 1.00 8.04 762 ILE A N 1
ATOM 4750 C CA . ILE A 1 595 ? -29.692 18.037 -32.645 1.00 8.21 762 ILE A CA 1
ATOM 4751 C C . ILE A 1 595 ? -29.126 18.563 -33.974 1.00 9.38 762 ILE A C 1
ATOM 4752 O O . ILE A 1 595 ? -29.541 19.610 -34.460 1.00 9.25 762 ILE A O 1
ATOM 4757 N N . TYR A 1 596 ? -28.156 17.824 -34.495 1.00 9.05 763 TYR A N 1
ATOM 4758 C CA . TYR A 1 596 ? -27.557 18.078 -35.787 1.00 9.52 763 TYR A CA 1
ATOM 4759 C C . TYR A 1 596 ? -28.379 17.400 -36.906 1.00 8.55 763 TYR A C 1
ATOM 4760 O O . TYR A 1 596 ? -28.719 16.196 -36.851 1.00 8.99 763 TYR A O 1
ATOM 4769 N N . LEU A 1 597 ? -28.639 18.174 -37.970 1.00 8.79 764 LEU A N 1
ATOM 4770 C CA . LEU A 1 597 ? -29.307 17.705 -39.175 1.00 9.22 764 LEU A CA 1
ATOM 4771 C C . LEU A 1 597 ? -28.328 17.755 -40.326 1.00 10.64 764 LEU A C 1
ATOM 4772 O O . LEU A 1 597 ? -27.981 18.844 -40.790 1.00 11.07 764 LEU A O 1
ATOM 4777 N N . PRO A 1 598 ? -27.788 16.591 -40.732 1.00 10.67 765 PRO A N 1
ATOM 4778 C CA . PRO A 1 598 ? -26.780 16.604 -41.777 1.00 11.04 765 PRO A CA 1
ATOM 4779 C C . PRO A 1 598 ? -27.337 17.007 -43.149 1.00 11.78 765 PRO A C 1
ATOM 4780 O O . PRO A 1 598 ? -26.576 17.413 -44.040 1.00 12.68 765 PRO A O 1
ATOM 4784 N N . LYS A 1 599 ? -28.626 16.788 -43.354 1.00 11.78 766 LYS A N 1
ATOM 4785 C CA . LYS A 1 599 ? -29.252 17.090 -44.653 1.00 12.60 766 LYS A CA 1
ATOM 4786 C C . LYS A 1 599 ? -30.705 17.506 -44.486 1.00 12.02 766 LYS A C 1
ATOM 4787 O O . LYS A 1 599 ? -31.594 16.663 -44.339 1.00 12.99 766 LYS A O 1
ATOM 4793 N N . VAL A 1 600 ? -30.922 18.827 -44.551 1.00 11.52 767 VAL A N 1
ATOM 4794 C CA . VAL A 1 600 ? -32.250 19.359 -44.780 1.00 12.79 767 VAL A CA 1
ATOM 4795 C C . VAL A 1 600 ? -32.330 19.550 -46.284 1.00 12.59 767 VAL A C 1
ATOM 4796 O O . VAL A 1 600 ? -31.382 20.079 -46.845 1.00 13.00 767 VAL A O 1
ATOM 4800 N N . SER A 1 601 ? -33.390 19.073 -46.919 1.00 12.98 768 SER A N 1
ATOM 4801 C CA . SER A 1 601 ? -33.418 19.047 -48.364 1.00 13.65 768 SER A CA 1
ATOM 4802 C C . SER A 1 601 ? -34.780 19.384 -48.904 1.00 14.80 768 SER A C 1
ATOM 4803 O O . SER A 1 601 ? -35.804 19.143 -48.268 1.00 15.45 768 SER A O 1
ATOM 4806 N N . ARG A 1 602 ? -34.776 19.916 -50.122 1.00 15.52 769 ARG A N 1
ATOM 4807 C CA . ARG A 1 602 ? -35.983 20.286 -50.838 1.00 18.11 769 ARG A CA 1
ATOM 4808 C C . ARG A 1 602 ? -35.879 19.724 -52.260 1.00 16.97 769 ARG A C 1
ATOM 4809 O O . ARG A 1 602 ? -34.787 19.681 -52.791 1.00 17.36 769 ARG A O 1
ATOM 4817 N N . SER A 1 603 ? -37.010 19.407 -52.895 1.00 18.64 770 SER A N 1
ATOM 4818 C CA . SER A 1 603 ? -37.007 18.894 -54.283 1.00 20.65 770 SER A CA 1
ATOM 4819 C C . SER A 1 603 ? -36.933 20.058 -55.286 1.00 21.27 770 SER A C 1
ATOM 4820 O O . SER A 1 603 ? -37.060 21.236 -54.933 1.00 20.11 770 SER A O 1
ATOM 4823 N N . ALA A 1 604 ? -36.758 19.684 -56.557 1.00 22.05 771 ALA A N 1
ATOM 4824 C CA . ALA A 1 604 ? -36.639 20.666 -57.624 1.00 23.56 771 ALA A CA 1
ATOM 4825 C C . ALA A 1 604 ? -37.909 21.490 -57.783 1.00 24.28 771 ALA A C 1
ATOM 4826 O O . ALA A 1 604 ? -37.864 22.622 -58.309 1.00 25.66 771 ALA A O 1
ATOM 4828 N N . SER A 1 605 ? -39.040 20.908 -57.380 1.00 24.49 772 SER A N 1
ATOM 4829 C CA . SER A 1 605 ? -40.343 21.562 -57.530 1.00 26.08 772 SER A CA 1
ATOM 4830 C C . SER A 1 605 ? -40.786 22.299 -56.272 1.00 25.40 772 SER A C 1
ATOM 4831 O O . SER A 1 605 ? -41.917 22.769 -56.174 1.00 25.32 772 SER A O 1
ATOM 4834 N N . ALA A 1 606 ? -39.908 22.385 -55.274 1.00 23.26 773 ALA A N 1
ATOM 4835 C CA . ALA A 1 606 ? -40.284 23.048 -54.034 1.00 22.76 773 ALA A CA 1
ATOM 4836 C C . ALA A 1 606 ? -40.607 24.523 -54.261 1.00 22.66 773 ALA A C 1
ATOM 4837 O O . ALA A 1 606 ? -39.916 25.232 -55.013 1.00 22.47 773 ALA A O 1
ATOM 4839 N N . GLN A 1 607 ? -41.612 24.993 -53.545 1.00 21.99 774 GLN A N 1
ATOM 4840 C CA . GLN A 1 607 ? -42.058 26.365 -53.660 1.00 23.34 774 GLN A CA 1
ATOM 4841 C C . GLN A 1 607 ? -41.550 27.219 -52.528 1.00 21.15 774 GLN A C 1
ATOM 4842 O O . GLN A 1 607 ? -41.431 26.746 -51.397 1.00 20.07 774 GLN A O 1
ATOM 4848 N N . GLY A 1 608 ? -41.266 28.471 -52.814 1.00 20.28 775 GLY A N 1
ATOM 4849 C CA . GLY A 1 608 ? -40.943 29.464 -51.804 1.00 19.18 775 GLY A CA 1
ATOM 4850 C C . GLY A 1 608 ? -39.518 29.394 -51.327 1.00 17.78 775 GLY A C 1
ATOM 4851 O O . GLY A 1 608 ? -38.677 28.698 -51.920 1.00 18.00 775 GLY A O 1
ATOM 4852 N N . THR A 1 609 ? -39.256 30.188 -50.301 1.00 16.86 776 THR A N 1
ATOM 4853 C CA . THR A 1 609 ? -37.930 30.405 -49.794 1.00 15.95 776 THR A CA 1
ATOM 4854 C C . THR A 1 609 ? -37.743 29.822 -48.390 1.00 15.47 776 THR A C 1
ATOM 4855 O O . THR A 1 609 ? -36.659 29.917 -47.840 1.00 15.62 776 THR A O 1
ATOM 4859 N N . THR A 1 610 ? -38.792 29.199 -47.843 1.00 14.19 777 THR A N 1
ATOM 4860 C CA . THR A 1 610 ? -38.730 28.649 -46.472 1.00 14.77 777 THR A CA 1
ATOM 4861 C C . THR A 1 610 ? -39.324 27.256 -46.442 1.00 13.94 777 THR A C 1
ATOM 4862 O O . THR A 1 610 ? -40.059 26.854 -47.325 1.00 14.19 777 THR A O 1
ATOM 4866 N N . GLN A 1 611 ? -39.015 26.529 -45.362 1.00 13.41 778 GLN A N 1
ATOM 4867 C CA . GLN A 1 611 ? -39.447 25.141 -45.230 1.00 13.39 778 GLN A CA 1
ATOM 4868 C C . GLN A 1 611 ? -39.648 24.842 -43.731 1.00 13.15 778 GLN A C 1
ATOM 4869 O O . GLN A 1 611 ? -38.793 25.194 -42.931 1.00 14.23 778 GLN A O 1
ATOM 4875 N N . GLU A 1 612 ? -40.756 24.202 -43.393 1.00 13.60 779 GLU A N 1
ATOM 4876 C CA . GLU A 1 612 ? -41.065 23.882 -42.017 1.00 14.81 779 GLU A CA 1
ATOM 4877 C C . GLU A 1 612 ? -40.304 22.638 -41.527 1.00 13.56 779 GLU A C 1
ATOM 4878 O O . GLU A 1 612 ? -40.129 21.654 -42.257 1.00 12.50 779 GLU A O 1
ATOM 4884 N N . LEU A 1 613 ? -39.920 22.723 -40.262 1.00 11.97 780 LEU A N 1
ATOM 4885 C CA . LEU A 1 613 ? -39.333 21.620 -39.496 1.00 11.39 780 LEU A CA 1
ATOM 4886 C C . LEU A 1 613 ? -40.182 21.409 -38.263 1.00 11.53 780 LEU A C 1
ATOM 4887 O O . LEU A 1 613 ? -40.865 22.330 -37.827 1.00 12.18 780 LEU A O 1
ATOM 4892 N N . LYS A 1 614 ? -40.170 20.176 -37.722 1.00 11.00 781 LYS A N 1
ATOM 4893 C CA . LYS A 1 614 ? -40.880 19.945 -36.463 1.00 10.93 781 LYS A CA 1
ATOM 4894 C C . LYS A 1 614 ? -40.108 18.999 -35.583 1.00 11.06 781 LYS A C 1
ATOM 4895 O O . LYS A 1 614 ? -39.320 18.198 -36.093 1.00 10.72 781 LYS A O 1
ATOM 4901 N N . VAL A 1 615 ? -40.344 19.127 -34.279 1.00 9.92 782 VAL A N 1
ATOM 4902 C CA . VAL A 1 615 ? -39.754 18.191 -33.319 1.00 9.40 782 VAL A CA 1
ATOM 4903 C C . VAL A 1 615 ? -40.859 17.613 -32.465 1.00 9.62 782 VAL A C 1
ATOM 4904 O O . VAL A 1 615 ? -41.804 18.316 -32.085 1.00 10.07 782 VAL A O 1
ATOM 4908 N N . VAL A 1 616 ? -40.710 16.308 -32.170 1.00 10.65 783 VAL A N 1
ATOM 4909 C CA . VAL A 1 616 ? -41.679 15.581 -31.374 1.00 10.36 783 VAL A CA 1
ATOM 4910 C C . VAL A 1 616 ? -40.941 14.903 -30.225 1.00 9.96 783 VAL A C 1
ATOM 4911 O O . VAL A 1 616 ? -39.871 14.349 -30.435 1.00 10.82 783 VAL A O 1
ATOM 4915 N N . ALA A 1 617 ? -41.504 14.990 -29.011 1.00 9.60 784 ALA A N 1
ATOM 4916 C CA . ALA A 1 617 ? -41.005 14.197 -27.870 1.00 9.96 784 ALA A CA 1
ATOM 4917 C C . ALA A 1 617 ? -41.669 12.839 -27.912 1.00 10.61 784 ALA A C 1
ATOM 4918 O O . ALA A 1 617 ? -42.880 12.748 -28.017 1.00 11.97 784 ALA A O 1
ATOM 4920 N N . VAL A 1 618 ? -40.866 11.774 -27.817 1.00 8.65 785 VAL A N 1
ATOM 4921 C CA . VAL A 1 618 ? -41.402 10.416 -27.664 1.00 8.50 785 VAL A CA 1
ATOM 4922 C C . VAL A 1 618 ? -41.285 10.051 -26.183 1.00 8.96 785 VAL A C 1
ATOM 4923 O O . VAL A 1 618 ? -40.187 10.046 -25.615 1.00 9.35 785 VAL A O 1
ATOM 4927 N N . GLY A 1 619 ? -42.428 9.831 -25.548 1.00 9.28 786 GLY A N 1
ATOM 4928 C CA . GLY A 1 619 ? -42.472 9.644 -24.121 1.00 10.32 786 GLY A CA 1
ATOM 4929 C C . GLY A 1 619 ? -41.785 8.381 -23.641 1.00 9.98 786 GLY A C 1
ATOM 4930 O O . GLY A 1 619 ? -41.690 7.385 -24.343 1.00 9.66 786 GLY A O 1
ATOM 4931 N N . LYS A 1 620 ? -41.398 8.398 -22.387 1.00 9.97 787 LYS A N 1
ATOM 4932 C CA A LYS A 1 620 ? -41.001 7.154 -21.726 0.50 10.49 787 LYS A CA 1
ATOM 4933 C CA B LYS A 1 620 ? -41.004 7.182 -21.685 0.50 10.48 787 LYS A CA 1
ATOM 4934 C C . LYS A 1 620 ? -42.161 6.172 -21.659 1.00 9.95 787 LYS A C 1
ATOM 4935 O O . LYS A 1 620 ? -41.939 4.957 -21.490 1.00 10.43 787 LYS A O 1
ATOM 4946 N N . ASN A 1 621 ? -43.395 6.677 -21.853 1.00 9.67 788 ASN A N 1
ATOM 4947 C CA . ASN A 1 621 ? -44.564 5.792 -21.949 1.00 9.67 788 ASN A CA 1
ATOM 4948 C C . ASN A 1 621 ? -44.910 5.411 -23.391 1.00 10.20 788 ASN A C 1
ATOM 4949 O O . ASN A 1 621 ? -45.994 4.872 -23.680 1.00 10.51 788 ASN A O 1
ATOM 4954 N N . GLY A 1 622 ? -44.002 5.734 -24.310 1.00 9.30 789 GLY A N 1
ATOM 4955 C CA . GLY A 1 622 ? -44.152 5.354 -25.717 1.00 9.65 789 GLY A CA 1
ATOM 4956 C C . GLY A 1 622 ? -45.020 6.275 -26.558 1.00 10.97 789 GLY A C 1
ATOM 4957 O O . GLY A 1 622 ? -45.115 6.072 -27.786 1.00 13.02 789 GLY A O 1
ATOM 4958 N N . VAL A 1 623 ? -45.634 7.268 -25.923 1.00 10.49 790 VAL A N 1
ATOM 4959 C CA . VAL A 1 623 ? -46.570 8.156 -26.656 1.00 10.67 790 VAL A CA 1
ATOM 4960 C C . VAL A 1 623 ? -45.879 9.410 -27.169 1.00 9.69 790 VAL A C 1
ATOM 4961 O O . VAL A 1 623 ? -45.095 10.039 -26.442 1.00 9.81 790 VAL A O 1
ATOM 4965 N N . ARG A 1 624 ? -46.175 9.800 -28.427 1.00 9.93 791 ARG A N 1
ATOM 4966 C CA . ARG A 1 624 ? -45.641 11.032 -28.965 1.00 10.16 791 ARG A CA 1
ATOM 4967 C C . ARG A 1 624 ? -46.383 12.285 -28.477 1.00 10.93 791 ARG A C 1
ATOM 4968 O O . ARG A 1 624 ? -47.603 12.273 -28.339 1.00 12.87 791 ARG A O 1
ATOM 4976 N N . SER A 1 625 ? -45.632 13.352 -28.222 1.00 10.77 792 SER A N 1
ATOM 4977 C CA . SER A 1 625 ? -46.200 14.681 -28.012 1.00 11.20 792 SER A CA 1
ATOM 4978 C C . SER A 1 625 ? -46.749 15.223 -29.307 1.00 11.82 792 SER A C 1
ATOM 4979 O O . SER A 1 625 ? -46.469 14.735 -30.391 1.00 11.61 792 SER A O 1
ATOM 4982 N N . GLU A 1 626 ? -47.533 16.291 -29.162 1.00 11.63 793 GLU A N 1
ATOM 4983 C CA . GLU A 1 626 ? -47.802 17.159 -30.285 1.00 13.37 793 GLU A CA 1
ATOM 4984 C C . GLU A 1 626 ? -46.500 17.766 -30.775 1.00 12.74 793 GLU A C 1
ATOM 4985 O O . GLU A 1 626 ? -45.563 17.946 -29.988 1.00 12.71 793 GLU A O 1
ATOM 4991 N N . ALA A 1 627 ? -46.416 18.131 -32.057 1.00 13.27 794 ALA A N 1
ATOM 4992 C CA . ALA A 1 627 ? -45.178 18.687 -32.614 1.00 13.60 794 ALA A CA 1
ATOM 4993 C C . ALA A 1 627 ? -45.000 20.134 -32.234 1.00 13.66 794 ALA A C 1
ATOM 4994 O O . ALA A 1 627 ? -45.981 20.887 -32.091 1.00 15.32 794 ALA A O 1
ATOM 4996 N N . ALA A 1 628 ? -43.745 20.513 -32.065 1.00 12.18 795 ALA A N 1
ATOM 4997 C CA . ALA A 1 628 ? -43.340 21.935 -32.115 1.00 11.49 795 ALA A CA 1
ATOM 4998 C C . ALA A 1 628 ? -42.763 22.183 -33.486 1.00 11.65 795 ALA A C 1
ATOM 4999 O O . ALA A 1 628 ? -42.033 21.378 -33.989 1.00 11.42 795 ALA A O 1
ATOM 5001 N N . THR A 1 629 ? -43.105 23.320 -34.072 1.00 12.45 796 THR A N 1
ATOM 5002 C CA . THR A 1 629 ? -42.660 23.646 -35.409 1.00 12.19 796 THR A CA 1
ATOM 5003 C C . THR A 1 629 ? -41.817 24.928 -35.439 1.00 11.05 796 THR A C 1
ATOM 5004 O O . THR A 1 629 ? -41.931 25.768 -34.562 1.00 12.48 796 THR A O 1
ATOM 5008 N N . THR A 1 630 ? -40.944 25.009 -36.438 1.00 11.05 797 THR A N 1
ATOM 5009 C CA . THR A 1 630 ? -40.199 26.196 -36.769 1.00 11.27 797 THR A CA 1
ATOM 5010 C C . THR A 1 630 ? -39.982 26.244 -38.272 1.00 11.95 797 THR A C 1
ATOM 5011 O O . THR A 1 630 ? -40.295 25.294 -38.987 1.00 13.41 797 THR A O 1
ATOM 5015 N N . THR A 1 631 ? -39.484 27.364 -38.759 1.00 12.17 798 THR A N 1
ATOM 5016 C CA . THR A 1 631 ? -39.301 27.578 -40.188 1.00 12.42 798 THR A CA 1
ATOM 5017 C C . THR A 1 631 ? -37.832 27.771 -40.524 1.00 13.82 798 THR A C 1
ATOM 5018 O O . THR A 1 631 ? -37.159 28.666 -39.967 1.00 16.31 798 THR A O 1
ATOM 5022 N N . PHE A 1 632 ? -37.317 26.885 -41.377 1.00 12.39 799 PHE A N 1
ATOM 5023 C CA . PHE A 1 632 ? -35.966 26.995 -41.920 1.00 13.23 799 PHE A CA 1
ATOM 5024 C C . PHE A 1 632 ? -36.002 27.945 -43.107 1.00 13.33 799 PHE A C 1
ATOM 5025 O O . PHE A 1 632 ? -36.813 27.754 -44.031 1.00 13.23 799 PHE A O 1
ATOM 5033 N N . ASP A 1 633 ? -35.152 28.964 -43.062 1.00 14.26 800 ASP A N 1
ATOM 5034 C CA . ASP A 1 633 ? -35.128 30.006 -44.098 1.00 14.57 800 ASP A CA 1
ATOM 5035 C C . ASP A 1 633 ? -33.977 29.743 -45.057 1.00 15.07 800 ASP A C 1
ATOM 5036 O O . ASP A 1 633 ? -32.818 29.938 -44.706 1.00 15.64 800 ASP A O 1
ATOM 5041 N N . TRP A 1 634 ? -34.312 29.272 -46.259 1.00 14.94 801 TRP A N 1
ATOM 5042 C CA . TRP A 1 634 ? -33.290 29.067 -47.285 1.00 14.97 801 TRP A CA 1
ATOM 5043 C C . TRP A 1 634 ? -32.769 30.366 -47.857 1.00 16.91 801 TRP A C 1
ATOM 5044 O O . TRP A 1 634 ? -31.654 30.403 -48.393 1.00 18.89 801 TRP A O 1
ATOM 5055 N N . GLY A 1 635 ? -33.607 31.407 -47.804 1.00 16.71 802 GLY A N 1
ATOM 5056 C CA . GLY A 1 635 ? -33.237 32.707 -48.327 1.00 18.92 802 GLY A CA 1
ATOM 5057 C C . GLY A 1 635 ? -33.242 32.803 -49.842 1.00 19.93 802 GLY A C 1
ATOM 5058 O O . GLY A 1 635 ? -32.737 33.813 -50.389 1.00 21.36 802 GLY A O 1
ATOM 5059 N N . MET A 1 636 ? -33.796 31.804 -50.519 1.00 19.11 803 MET A N 1
ATOM 5060 C CA . MET A 1 636 ? -33.799 31.721 -51.975 1.00 19.53 803 MET A CA 1
ATOM 5061 C C . MET A 1 636 ? -34.762 30.615 -52.399 1.00 18.52 803 MET A C 1
ATOM 5062 O O . MET A 1 636 ? -35.049 29.709 -51.598 1.00 17.58 803 MET A O 1
ATOM 5067 N N . THR A 1 637 ? -35.292 30.662 -53.628 1.00 17.89 804 THR A N 1
ATOM 5068 C CA . THR A 1 637 ? -36.031 29.536 -54.169 1.00 18.05 804 THR A CA 1
ATOM 5069 C C . THR A 1 637 ? -35.067 28.562 -54.810 1.00 17.96 804 THR A C 1
ATOM 5070 O O . THR A 1 637 ? -33.899 28.892 -54.985 1.00 18.58 804 THR A O 1
ATOM 5074 N N . VAL A 1 638 ? -35.559 27.398 -55.219 1.00 19.50 805 VAL A N 1
ATOM 5075 C CA . VAL A 1 638 ? -34.703 26.407 -55.847 1.00 21.21 805 VAL A CA 1
ATOM 5076 C C . VAL A 1 638 ? -34.341 26.842 -57.282 1.00 22.31 805 VAL A C 1
ATOM 5077 O O . VAL A 1 638 ? -33.293 26.478 -57.790 1.00 23.82 805 VAL A O 1
ATOM 5081 N N . LYS A 1 639 ? -35.201 27.654 -57.899 1.00 23.40 806 LYS A N 1
ATOM 5082 C CA . LYS A 1 639 ? -35.006 28.088 -59.317 1.00 24.41 806 LYS A CA 1
ATOM 5083 C C . LYS A 1 639 ? -34.298 29.458 -59.455 1.00 25.20 806 LYS A C 1
ATOM 5084 O O . LYS A 1 639 ? -33.937 29.841 -60.579 1.00 25.83 806 LYS A O 1
ATOM 5090 N N . ASP A 1 640 ? -34.125 30.219 -58.372 1.00 26.20 807 ASP A N 1
ATOM 5091 C CA . ASP A 1 640 ? -33.423 31.526 -58.418 1.00 26.64 807 ASP A CA 1
ATOM 5092 C C . ASP A 1 640 ? -32.018 31.366 -58.991 1.00 27.74 807 ASP A C 1
ATOM 5093 O O . ASP A 1 640 ? -31.513 32.284 -59.689 1.00 28.58 807 ASP A O 1
ATOM 5098 N N . THR A 1 641 ? -31.387 30.302 -58.766 1.00 27.35 808 THR A N 1
#

Sequence (635 aa):
TLKPKKEIKFNSWEELLKWEPGAREDDAINRGSVVLASRRTGHLVNEKASKEAKVQALSNTNSKAKDHASVGGEEFKAYAFDYWQYLDSMMVFWEGLVPTPDVIDAGHRNGVPVYGTLFFNWSNSIADQERFAEALKQDADGSFPIARKLVDMAKYYGYDGYFINQETTGDLVKPLGEKMRQFMLYSKEYAAKVNHPIKYSWYDAMTYNYGRYHQDGLGEYNYQFMQPEGDKVPADNFFANFNWDKAKNDYTIATANWIGRNPYDVFAGLELQQGGSYKTKVKWNDILDENGKLRLSLGLFAPDTTITSLGKTGEDYHKNEDIFFTGYQGDPTGQKPGDKDWYGIANLVADRTPAVGNTFTTSFNTGHGKKWFVDGKVSKDSEWNYRSVSGVLPTWRWWQTSTGEKLRAEYDFTDAYNGGNSLKFSGDVAGKTDQDVRLYSTKLEVTEKTKLRVAHKGGKGSKVYMMAFSTTPDYKFDDADAWKELTLSDNWTNEEFDLSSLAGKTIYAVKLFFEHEGAVKDYQFNLGQLTISDNHQEPQSPTSFSVVKQSLKNAQEAEAVVQFKGNKDADFYEVYEKDGDSWKLLTGSSSTTIYLPKVSRSASAQGTTQELKVVAVGKKNGVRSEAATTTFDWGMTVKD

Foldseek 3Di:
DQFAADDDDPAVVRLLVDDQPPDPCLQQQAAQAAAFDWDFFDQLAPQADALAAEEEEACFADPDPPDGLQWDQAFQGPLDFQLQRHQAYENNPFQRHGRLVCLLNRQWNHFYAYEDEQDQEADPVSLVRVVLQLDADPVNAGSNLLSSLVRCVSSPGAYYEYHHNYFDDSNQQCLVSLLVNQQNSQVVNVVVPHGHAYEYEQAQFSHHGGDALLAAADGHLQQQQDPVPHGRHQAYEHDAPDFQVRLVRRCVSCVVSPHDQQSYAREFQCLVCPAQNRDHPQVSQADPSSAGPYYHYYYHNVSLSVVDDDSQSSVVSLCCAACNPVQKLHDFHDPVGDGGHSSNHHGTMGSQEEAKAKDQQASQWAQFFAEQWHTFGNGTIGRSSLGHNWFRIRWHKDKPDDAWDWGWAQPTARGHRTWIKTKDWAAFWMKMKTWTHFHWHADAQLKKKKWKKAFPPQKKKKKFFDQDSVTDRPDPLGIGTDDYDHGIDIDMGGSNVCHGTITGTMMMMITGHTIDGTGMMITRMIMIHSDPDAAAEWAPKDFPDKADPALFWIKTKIATHGDDFFQKKWKWWCADPGTHTQDIHRGRIDIRRIDGYDLPDDDFKTKMWMWGQGSRRHIHDIDMDIGGNVDHSVD

Solvent-accessible surface area: 24705 Å² total

InterPro domains:
  IPR005201 Cytosolic endo-beta-N-acetylglucosaminidase, TIM barrel domain [PF03644] (225-528)
  IPR005877 YSIRK Gram-positive signal peptide [PF04650] (7-32)
  IPR005877 YSIRK Gram-positive signal peptide [TIGR01168] (1-39)
  IPR011098 G5 domain [PF07501] (1514-1581)
  IPR011098 G5 domain [PS51109] (1506-1582)
  IPR011098 G5 domain [SM01208] (1508-1582)
  IPR013783 Immunoglobulin-like fold [G3DSA:2.60.40.10] (692-803)
  IPR019931 LPXTG cell wall anchor motif [PF00746] (1606-1644)
  IPR019931 LPXTG cell wall anchor motif [PS50847] (1610-1646)
  IPR022038 Ig-like domain, bacterial type [PF07523] (1055-1126)
  IPR022038 Ig-like domain, bacterial type [PF07523] (1144-1212)
  IPR032979 Cytosolic endo-beta-N-acetylglucosaminidase [PTHR13246] (1-850)
  IPR054110 Endo-beta-N-acetylglucosaminidase D-like, D2 domain [PF21910] (697-790)

Radius of gyration: 25.56 Å; Cα contacts (8 Å, |Δi|>4): 1732; chains: 1; bounding box: 71×63×63 Å

Nearest PDB structures (foldseek):
  3gdb-assembly1_A  TM=1.001E+00  e=0.000E+00  Streptococcus pneumoniae R6
  2vtf-assembly2_B  TM=8.836E-01  e=6.235E-63  Glutamicibacter protophormiae
  2vtf-assembly1_A  TM=8.817E-01  e=4.422E-62  Glutamicibacter protophormiae
  3fha-assembly2_B  TM=8.978E-01  e=8.391E-59  Glutamicibacter protophormiae
  3fha-assembly1_D  TM=8.873E-01  e=5.340E-55  Glutamicibacter protophormiae

B-factor: mean 14.38, std 7.39, range [6.15, 51.06]

Organism: Streptococcus pneumoniae (NCBI:txid1313)

Secondary structure (P-SEA, 3-state):
ccbbbbbbbccaaaaaacccccccccccccccccbbbbbbcccccccccccbbbbbbcccccccccccccccccccccccccccccccccccccccccaaaaaaaaaacbbbbbbbcccccccaaaaaaaaaaaccccccccaaaaaaaaaaaaacccbbbbbcccccccccccaaaaaaaaaaaaaaaaaacbbbbbbbccccccccccccccccccccccccccccccccccbbbbcccccaaaaaaaaaaaaaaccccccccccccccccccccccccccccccccccccbbbbbccccccccccccaaaaaaaaaaaccccccccccccccccccccccccbbbbbcccccccccccccccccbbbccccccccbbbbccccccccccccccccccccccbbbbbccccccccbbbbbbccccccccccccccccbbbbcccbbbbbbbcccccbbbbbbbbccccccccccccbbbbbccccbbbbbbbccccccccccccbbbbbbcbbbcbbbbbbcccccccccccccccccccccbbbbcccccccbbbbbbbcccccbbbbbbbcccbbbbccccccccccccccccccccccccccccccccccccccccbbbbbbbccccccc